Protein 3UCJ (pdb70)

Sequence (444 aa):
TADLSPLLEANRKWADECAAKDSTYFSKVAGSQAPEYLYIGCADSRVSPAQLFNMAPGEVFVQRNVGNLVSNKDLNCMSCLEYTVDHHLKIKHILVCGHYNCGACKAGLVWHPKTAGVTNLWISDVREVRDKNAAKLHGLSADDAWDKMVELNVEAQVFNVCASPIVQAAWARGQPLSVHGIVYTPGTGLVKELIKPITGMEDAGALLRADLKQHCFFSESLATADLSPLLEANRKWADECAAKDSTYFSKVAGSQAPEYLYIGCADSRVSPAQLFNMAPGEVFVQRNVGNLVSNKDLNCMSCLEYTVDHHLKIKHILVCGHYNCGACKAGLVWHPKTAGVTNLWISDVREVRDKNAAKLHGLSADDAWDKMVELNVEAQVFNVCASPIVQAAWARGQPLSVHGIVYTPGTGLVKELIKPITGMEDAGALLRADLKQHCFFSESLA

Solvent-accessible surface area: 19538 Å² total; per-residue (Å²): 167,14,77,6,66,96,17,39,101,36,1,143,124,22,4,96,85,18,39,86,176,60,98,69,38,4,61,123,14,45,58,72,29,90,4,79,36,0,0,0,0,6,0,5,5,5,1,13,4,5,28,1,4,108,9,26,9,10,69,4,4,0,0,5,0,10,0,1,2,1,36,78,195,15,66,0,0,4,0,0,0,18,61,0,0,52,94,34,140,1,101,21,0,0,0,1,2,1,28,32,2,37,13,2,96,12,0,40,98,64,104,79,166,51,93,36,33,8,5,98,26,0,44,37,0,25,113,13,55,91,166,22,47,106,63,11,146,87,77,66,88,93,74,10,34,54,62,0,1,47,17,1,0,40,26,1,0,30,50,0,0,15,0,80,20,0,41,52,0,33,94,129,62,27,104,5,3,0,0,0,0,1,2,41,1,11,68,0,51,10,108,56,57,15,129,30,0,73,15,58,160,42,0,58,82,59,12,188,55,80,1,137,82,105,44,105,109,85,139,66,113,174,183,16,96,8,62,98,16,41,83,27,1,113,124,34,4,82,103,19,42,92,185,56,94,72,46,8,64,134,15,49,55,76,31,89,5,75,33,0,0,0,0,7,0,5,4,5,1,10,3,5,21,1,3,101,9,30,16,10,70,3,5,0,0,6,0,10,0,1,3,2,40,79,194,16,67,0,0,4,0,0,0,21,59,0,0,49,95,33,110,1,97,24,0,0,0,1,2,1,29,30,2,38,13,2,88,12,0,44,98,66,106,81,165,50,95,34,30,7,5,98,26,0,50,47,0,25,94,8,54,77,146,34,56,89,86,19,158,75,72,68,85,100,81,12,36,58,68,0,2,47,16,1,0,35,22,0,0,30,50,0,0,14,0,85,19,0,42,51,0,34,95,124,64,23,106,5,4,0,0,0,0,0,1,42,2,15,69,0,53,15,104,54,57,13,131,32,0,74,14,59,160,39,1,61,81,60,17,168,51,83,1,142,76,103,44,101,127,77,136,85,116,169

Radius of gyration: 21.53 Å; Cα contacts (8 Å, |Δi|>4): 845; chains: 2; bounding box: 53×67×64 Å

B-factor: mean 36.44, std 10.54, range [18.68, 80.54]

Organism: NCBI:txid41892

InterPro domains:
  IPR001765 Carbonic anhydrase [PF00484] (42-195)
  IPR001765 Carbonic anhydrase [PTHR11002] (8-202)
  IPR001765 Carbonic anhydrase [SM00947] (35-199)
  IPR015892 Carbonic anhydrase, prokaryotic-like, conserved site [PS00704] (47-54)
  IPR036874 Carbonic anhydrase superfamily [G3DSA:3.40.1050.10] (1-227)
  IPR036874 Carbonic anhydrase superfamily [SSF53056] (8-198)

Secondary structure (DSSP, 8-state):
----HHHHHHHHHHHHHHHHH-TTTTGGGSS----SEEEEEE--TT--HHHHTTPPTTSEEEEEETT----TT-HHHHHHHHIIIIIS--SEEEEEEETT-HHHHHHHH--TT--SHHHHHTHHHHHHHHTTHHHHTT--HHHHHHHHHHHHHHHHHHHHHHSHHHHHHHHTT---EEEEEEEETTTTEEEEEEEEE-SHHHHHHH-SS-HHHHHSGGGG--/----HHHHHHHHHHHHHHHHH-TTTTGGGSS----SEEEEEE--TT--HHHHTTPPTTSEEEEEETT----TT-HHHHHHHHIIIIII--SEEEEEEETT-HHHHHHHH--TT--SHHHHHTHHHHHHHHHTHHHHTT--HHHHHHHHHHHHHHHHHHHHHHSHHHHHHHHTT---EEEEEEEETTTTEEEEEEEEE-SHHHHHHH-SS-HHHHHHGGGG--

Structure (mmCIF, N/CA/C/O backbone):
data_3UCJ
#
_entry.id   3UCJ
#
_cell.length_a   74.563
_cell.length_b   74.563
_cell.length_c   220.386
_cell.angle_alpha   90.00
_cell.angle_beta   90.00
_cell.angle_gamma   90.00
#
_symmetry.space_group_name_H-M   'P 43 21 2'
#
loop_
_entity.id
_entity.type
_entity.pdbx_description
1 polymer 'Carbonic anhydrase'
2 non-polymer 'ZINC ION'
3 non-polymer 5-ACETAMIDO-1,3,4-THIADIAZOLE-2-SULFONAMIDE
4 non-polymer 'PHOSPHATE ION'
5 non-polymer GLYCEROL
6 non-polymer 'CHLORIDE ION'
7 water water
#
loop_
_atom_site.group_PDB
_atom_site.id
_atom_site.type_symbol
_atom_site.label_atom_id
_atom_site.label_alt_id
_atom_site.label_comp_id
_atom_site.label_asym_id
_atom_site.label_entity_id
_atom_site.label_seq_id
_atom_site.pdbx_PDB_ins_code
_atom_site.Cartn_x
_atom_site.Cartn_y
_atom_site.Cartn_z
_atom_site.occupancy
_atom_site.B_iso_or_equiv
_atom_site.auth_seq_id
_atom_site.auth_comp_id
_atom_site.auth_asym_id
_atom_site.auth_atom_id
_atom_site.pdbx_PDB_model_num
ATOM 1 N N . THR A 1 6 ? 79.498 62.746 83.282 1.00 64.48 6 THR A N 1
ATOM 2 C CA . THR A 1 6 ? 78.164 62.400 82.690 1.00 63.71 6 THR A CA 1
ATOM 3 C C . THR A 1 6 ? 77.283 61.411 83.523 1.00 62.57 6 THR A C 1
ATOM 4 O O . THR A 1 6 ? 77.768 60.460 84.216 1.00 63.44 6 THR A O 1
ATOM 8 N N . ALA A 1 7 ? 75.978 61.628 83.371 1.00 59.58 7 ALA A N 1
ATOM 9 C CA . ALA A 1 7 ? 74.961 60.774 83.939 1.00 55.60 7 ALA A CA 1
ATOM 10 C C . ALA A 1 7 ? 74.343 59.789 82.888 1.00 53.32 7 ALA A C 1
ATOM 11 O O . ALA A 1 7 ? 73.282 59.182 83.096 1.00 51.00 7 ALA A O 1
ATOM 13 N N . ASP A 1 8 ? 75.026 59.589 81.762 1.00 50.12 8 ASP A N 1
ATOM 14 C CA . ASP A 1 8 ? 74.486 58.684 80.755 1.00 47.32 8 ASP A CA 1
ATOM 15 C C . ASP A 1 8 ? 74.374 57.226 81.278 1.00 44.65 8 ASP A C 1
ATOM 16 O O . ASP A 1 8 ? 75.329 56.677 81.842 1.00 42.62 8 ASP A O 1
ATOM 21 N N . LEU A 1 9 ? 73.230 56.579 81.071 1.00 42.60 9 LEU A N 1
ATOM 22 C CA . LEU A 1 9 ? 73.109 55.197 81.563 1.00 42.33 9 LEU A CA 1
ATOM 23 C C . LEU A 1 9 ? 73.497 54.097 80.582 1.00 42.78 9 LEU A C 1
ATOM 24 O O . LEU A 1 9 ? 73.397 52.916 80.916 1.00 42.29 9 LEU A O 1
ATOM 29 N N . SER A 1 10 ? 73.880 54.458 79.359 1.00 43.88 10 SER A N 1
ATOM 30 C CA . SER A 1 10 ? 74.192 53.465 78.306 1.00 44.58 10 SER A CA 1
ATOM 31 C C . SER A 1 10 ? 75.015 52.312 78.748 1.00 44.54 10 SER A C 1
ATOM 32 O O . SER A 1 10 ? 74.578 51.180 78.533 1.00 46.43 10 SER A O 1
ATOM 35 N N . PRO A 1 11 ? 76.144 52.559 79.433 1.00 44.81 11 PRO A N 1
ATOM 36 C CA . PRO A 1 11 ? 76.996 51.458 79.874 1.00 45.31 11 PRO A CA 1
ATOM 37 C C . PRO A 1 11 ? 76.359 50.541 80.894 1.00 44.77 11 PRO A C 1
ATOM 38 O O . PRO A 1 11 ? 76.609 49.321 80.902 1.00 42.97 11 PRO A O 1
ATOM 42 N N . LEU A 1 12 ? 75.523 51.122 81.769 1.00 44.06 12 LEU A N 1
ATOM 43 C CA . LEU A 1 12 ? 74.784 50.326 82.741 1.00 43.02 12 LEU A CA 1
ATOM 44 C C . LEU A 1 12 ? 73.787 49.409 82.059 1.00 39.24 12 LEU A C 1
ATOM 45 O O . LEU A 1 12 ? 73.699 48.214 82.366 1.00 39.73 12 LEU A O 1
ATOM 50 N N . LEU A 1 13 ? 73.030 49.983 81.144 1.00 39.01 13 LEU A N 1
ATOM 51 C CA . LEU A 1 13 ? 72.021 49.251 80.371 1.00 38.94 13 LEU A CA 1
ATOM 52 C C . LEU A 1 13 ? 72.631 48.119 79.542 1.00 40.68 13 LEU A C 1
ATOM 53 O O . LEU A 1 13 ? 72.005 47.048 79.362 1.00 41.65 13 LEU A O 1
ATOM 58 N N . GLU A 1 14 ? 73.820 48.388 79.000 1.00 41.72 14 GLU A N 1
ATOM 59 C CA . GLU A 1 14 ? 74.593 47.444 78.185 1.00 42.74 14 GLU A CA 1
ATOM 60 C C . GLU A 1 14 ? 75.026 46.300 79.072 1.00 42.04 14 GLU A C 1
ATOM 61 O O . GLU A 1 14 ? 74.876 45.120 78.701 1.00 42.43 14 GLU A O 1
ATOM 67 N N . ALA A 1 15 ? 75.457 46.599 80.306 1.00 41.52 15 ALA A N 1
ATOM 68 C CA . ALA A 1 15 ? 75.847 45.519 81.173 1.00 40.16 15 ALA A CA 1
ATOM 69 C C . ALA A 1 15 ? 74.644 44.615 81.509 1.00 38.52 15 ALA A C 1
ATOM 70 O O . ALA A 1 15 ? 74.754 43.386 81.634 1.00 38.00 15 ALA A O 1
ATOM 72 N N . ASN A 1 16 ? 73.477 45.231 81.712 1.00 38.25 16 ASN A N 1
ATOM 73 C CA . ASN A 1 16 ? 72.240 44.476 81.974 1.00 34.84 16 ASN A CA 1
ATOM 74 C C . ASN A 1 16 ? 71.821 43.576 80.774 1.00 36.66 16 ASN A C 1
ATOM 75 O O . ASN A 1 16 ? 71.397 42.428 80.973 1.00 35.74 16 ASN A O 1
ATOM 80 N N . ARG A 1 17 ? 71.797 44.178 79.584 1.00 36.81 17 ARG A N 1
ATOM 81 C CA . ARG A 1 17 ? 71.437 43.445 78.353 1.00 38.11 17 ARG A CA 1
ATOM 82 C C . ARG A 1 17 ? 72.375 42.194 78.185 1.00 38.45 17 ARG A C 1
ATOM 83 O O . ARG A 1 17 ? 71.895 41.085 77.977 1.00 38.36 17 ARG A O 1
ATOM 91 N N . LYS A 1 18 ? 73.669 42.398 78.430 1.00 39.55 18 LYS A N 1
ATOM 92 C CA . LYS A 1 18 ? 74.695 41.320 78.268 1.00 41.80 18 LYS A CA 1
ATOM 93 C C . LYS A 1 18 ? 74.438 40.213 79.283 1.00 41.28 18 LYS A C 1
ATOM 94 O O . LYS A 1 18 ? 74.487 38.988 78.979 1.00 39.78 18 LYS A O 1
ATOM 100 N N . TRP A 1 19 ? 74.101 40.637 80.519 1.00 39.48 19 TRP A N 1
ATOM 101 C CA . TRP A 1 19 ? 73.670 39.703 81.542 1.00 37.62 19 TRP A CA 1
ATOM 102 C C . TRP A 1 19 ? 72.386 38.964 81.185 1.00 36.37 19 TRP A C 1
ATOM 103 O O . TRP A 1 19 ? 72.333 37.764 81.348 1.00 36.78 19 TRP A O 1
ATOM 114 N N . ALA A 1 20 ? 71.331 39.653 80.732 1.00 37.06 20 ALA A N 1
ATOM 115 C CA . ALA A 1 20 ? 70.076 38.931 80.524 1.00 35.72 20 ALA A CA 1
ATOM 116 C C . ALA A 1 20 ? 70.268 38.003 79.313 1.00 37.80 20 ALA A C 1
ATOM 117 O O . ALA A 1 20 ? 69.638 36.954 79.216 1.00 35.30 20 ALA A O 1
ATOM 119 N N . ASP A 1 21 ? 71.084 38.473 78.383 1.00 38.80 21 ASP A N 1
ATOM 120 C CA . ASP A 1 21 ? 71.362 37.641 77.159 1.00 42.05 21 ASP A CA 1
ATOM 121 C C . ASP A 1 21 ? 72.039 36.302 77.501 1.00 41.52 21 ASP A C 1
ATOM 122 O O . ASP A 1 21 ? 71.506 35.223 77.208 1.00 41.81 21 ASP A O 1
ATOM 127 N N . GLU A 1 22 ? 73.169 36.369 78.210 1.00 42.62 22 GLU A N 1
ATOM 128 C CA . GLU A 1 22 ? 73.818 35.165 78.740 1.00 42.06 22 GLU A CA 1
ATOM 129 C C . GLU A 1 22 ? 72.978 34.309 79.617 1.00 41.67 22 GLU A C 1
ATOM 130 O O . GLU A 1 22 ? 73.081 33.059 79.578 1.00 41.02 22 GLU A O 1
ATOM 136 N N . CYS A 1 23 ? 72.178 34.911 80.494 1.00 40.30 23 CYS A N 1
ATOM 137 C CA . CYS A 1 23 ? 71.325 34.091 81.359 1.00 39.56 23 CYS A CA 1
ATOM 138 C C . CYS A 1 23 ? 70.375 33.226 80.566 1.00 38.98 23 CYS A C 1
ATOM 139 O O . CYS A 1 23 ? 70.159 32.038 80.879 1.00 38.53 23 CYS A O 1
ATOM 142 N N . ALA A 1 24 ? 69.749 33.859 79.583 1.00 39.57 24 ALA A N 1
ATOM 143 C CA . ALA A 1 24 ? 68.662 33.214 78.859 1.00 40.56 24 ALA A CA 1
ATOM 144 C C . ALA A 1 24 ? 69.266 32.202 77.832 1.00 42.10 24 ALA A C 1
ATOM 145 O O . ALA A 1 24 ? 68.655 31.149 77.573 1.00 42.30 24 ALA A O 1
ATOM 147 N N . ALA A 1 25 ? 70.451 32.523 77.319 1.00 42.30 25 ALA A N 1
ATOM 148 C CA . ALA A 1 25 ? 71.260 31.602 76.469 1.00 43.84 25 ALA A CA 1
ATOM 149 C C . ALA A 1 25 ? 71.581 30.290 77.177 1.00 44.76 25 ALA A C 1
ATOM 150 O O . ALA A 1 25 ? 71.622 29.278 76.542 1.00 43.06 25 ALA A O 1
ATOM 152 N N . LYS A 1 26 ? 71.822 30.311 78.494 1.00 45.63 26 LYS A N 1
ATOM 153 C CA . LYS A 1 26 ? 72.134 29.102 79.240 1.00 46.38 26 LYS A CA 1
ATOM 154 C C . LYS A 1 26 ? 70.908 28.372 79.676 1.00 46.78 26 LYS A C 1
ATOM 155 O O . LYS A 1 26 ? 70.958 27.162 79.954 1.00 47.55 26 LYS A O 1
ATOM 161 N N . ASP A 1 27 ? 69.782 29.073 79.745 1.00 44.67 27 ASP A N 1
ATOM 162 C CA . ASP A 1 27 ? 68.589 28.484 80.266 1.00 45.69 27 ASP A CA 1
ATOM 163 C C . ASP A 1 27 ? 67.386 29.246 79.683 1.00 45.69 27 ASP A C 1
ATOM 164 O O . ASP A 1 27 ? 67.048 30.356 80.144 1.00 43.02 27 ASP A O 1
ATOM 169 N N . SER A 1 28 ? 66.755 28.697 78.648 1.00 44.40 28 SER A N 1
ATOM 170 C CA . SER A 1 28 ? 65.781 29.530 77.908 1.00 44.63 28 SER A CA 1
ATOM 171 C C . SER A 1 28 ? 64.605 30.038 78.783 1.00 42.68 28 SER A C 1
ATOM 172 O O . SER A 1 28 ? 63.945 31.028 78.415 1.00 43.61 28 SER A O 1
ATOM 175 N N . THR A 1 29 ? 64.225 29.346 79.831 1.00 40.61 29 THR A N 1
ATOM 176 C CA . THR A 1 29 ? 63.058 29.835 80.613 1.00 40.18 29 THR A CA 1
ATOM 177 C C . THR A 1 29 ? 63.483 30.607 81.885 1.00 37.02 29 THR A C 1
ATOM 178 O O . THR A 1 29 ? 62.659 30.850 82.740 1.00 36.88 29 THR A O 1
ATOM 182 N N . TYR A 1 30 ? 64.771 30.942 81.980 1.00 36.99 30 TYR A N 1
ATOM 183 C CA . TYR A 1 30 ? 65.361 31.636 83.182 1.00 37.33 30 TYR A CA 1
ATOM 184 C C . TYR A 1 30 ? 64.483 32.843 83.589 1.00 36.73 30 TYR A C 1
ATOM 185 O O . TYR A 1 30 ? 64.117 32.971 84.785 1.00 37.88 30 TYR A O 1
ATOM 194 N N . PHE A 1 31 ? 64.110 33.662 82.610 1.00 34.94 31 PHE A N 1
ATOM 195 C CA . PHE A 1 31 ? 63.216 34.836 82.881 1.00 34.55 31 PHE A CA 1
ATOM 196 C C . PHE A 1 31 ? 61.756 34.482 82.574 1.00 34.58 31 PHE A C 1
ATOM 197 O O . PHE A 1 31 ? 60.801 34.809 83.335 1.00 32.63 31 PHE A O 1
ATOM 205 N N . SER A 1 32 ? 61.526 33.739 81.463 1.00 33.68 32 SER A N 1
ATOM 206 C CA . SER A 1 32 ? 60.149 33.586 81.067 1.00 32.98 32 SER A CA 1
ATOM 207 C C . SER A 1 32 ? 59.341 32.908 82.120 1.00 32.13 32 SER A C 1
ATOM 208 O O . SER A 1 32 ? 58.120 33.162 82.242 1.00 31.32 32 SER A O 1
ATOM 211 N N . LYS A 1 33 ? 59.933 31.985 82.898 1.00 34.63 33 LYS A N 1
ATOM 212 C CA . LYS A 1 33 ? 59.044 31.305 83.828 1.00 34.73 33 LYS A CA 1
ATOM 213 C C . LYS A 1 33 ? 58.523 32.222 84.979 1.00 34.84 33 LYS A C 1
ATOM 214 O O . LYS A 1 33 ? 57.553 31.861 85.668 1.00 33.20 33 LYS A O 1
ATOM 220 N N . VAL A 1 34 ? 59.155 33.400 85.134 1.00 34.22 34 VAL A N 1
ATOM 221 C CA . VAL A 1 34 ? 58.660 34.338 86.170 1.00 34.11 34 VAL A CA 1
ATOM 222 C C . VAL A 1 34 ? 58.077 35.569 85.505 1.00 36.78 34 VAL A C 1
ATOM 223 O O . VAL A 1 34 ? 57.976 36.646 86.152 1.00 35.66 34 VAL A O 1
ATOM 227 N N . ALA A 1 35 ? 57.658 35.435 84.221 1.00 34.76 35 ALA A N 1
ATOM 228 C CA . ALA A 1 35 ? 57.221 36.647 83.512 1.00 36.31 35 ALA A CA 1
ATOM 229 C C . ALA A 1 35 ? 55.954 37.094 84.113 1.00 35.82 35 ALA A C 1
ATOM 230 O O . ALA A 1 35 ? 55.671 38.285 84.112 1.00 37.66 35 ALA A O 1
ATOM 232 N N . GLY A 1 36 ? 55.142 36.171 84.632 1.00 33.48 36 GLY A N 1
ATOM 233 C CA . GLY A 1 36 ? 53.820 36.629 85.122 1.00 33.07 36 GLY A CA 1
ATOM 234 C C . GLY A 1 36 ? 53.390 36.262 86.540 1.00 33.07 36 GLY A C 1
ATOM 235 O O . GLY A 1 36 ? 52.216 36.454 86.918 1.00 33.49 36 GLY A O 1
ATOM 236 N N . SER A 1 37 ? 54.310 35.678 87.314 1.00 32.18 37 SER A N 1
ATOM 237 C CA . SER A 1 37 ? 54.046 35.318 88.720 1.00 30.92 37 SER A CA 1
ATOM 238 C C . SER A 1 37 ? 55.372 35.127 89.448 1.00 28.77 37 SER A C 1
ATOM 239 O O . SER A 1 37 ? 56.467 35.105 88.829 1.00 30.93 37 SER A O 1
ATOM 242 N N . GLN A 1 38 ? 55.301 35.055 90.784 1.00 29.78 38 GLN A N 1
ATOM 243 C CA . GLN A 1 38 ? 56.534 34.683 91.562 1.00 30.44 38 GLN A CA 1
ATOM 244 C C . GLN A 1 38 ? 56.083 33.736 92.643 1.00 29.10 38 GLN A C 1
ATOM 245 O O . GLN A 1 38 ? 54.975 33.850 93.195 1.00 30.90 38 GLN A O 1
ATOM 251 N N . ALA A 1 39 ? 56.999 32.870 93.022 1.00 32.15 39 ALA A N 1
ATOM 252 C CA . ALA A 1 39 ? 56.736 31.961 94.130 1.00 32.59 39 ALA A CA 1
ATOM 253 C C . ALA A 1 39 ? 58.029 31.668 94.914 1.00 34.46 39 ALA A C 1
ATOM 254 O O . ALA A 1 39 ? 58.549 30.512 94.998 1.00 33.46 39 ALA A O 1
ATOM 256 N N . PRO A 1 40 ? 58.606 32.735 95.567 1.00 33.21 40 PRO A N 1
ATOM 257 C CA . PRO A 1 40 ? 59.831 32.602 96.336 1.00 31.37 40 PRO A CA 1
ATOM 258 C C . PRO A 1 40 ? 59.529 31.832 97.585 1.00 30.56 40 PRO A C 1
ATOM 259 O O . PRO A 1 40 ? 58.437 31.979 98.157 1.00 32.34 40 PRO A O 1
ATOM 263 N N . GLU A 1 41 ? 60.515 31.058 98.051 1.00 33.74 41 GLU A N 1
ATOM 264 C CA . GLU A 1 41 ? 60.368 30.432 99.328 1.00 36.18 41 GLU A CA 1
ATOM 265 C C . GLU A 1 41 ? 60.959 31.252 100.490 1.00 34.53 41 GLU A C 1
ATOM 266 O O . GLU A 1 41 ? 60.738 30.888 101.622 1.00 34.10 41 GLU A O 1
ATOM 272 N N . TYR A 1 42 ? 61.710 32.312 100.173 1.00 32.29 42 TYR A N 1
ATOM 273 C CA . TYR A 1 42 ? 62.485 33.044 101.204 1.00 29.83 42 TYR A CA 1
ATOM 274 C C . TYR A 1 42 ? 62.042 34.553 101.178 1.00 27.58 42 TYR A C 1
ATOM 275 O O . TYR A 1 42 ? 61.782 35.089 100.101 1.00 28.54 42 TYR A O 1
ATOM 284 N N . LEU A 1 43 ? 61.900 35.119 102.364 1.00 27.60 43 LEU A N 1
ATOM 285 C CA . LEU A 1 43 ? 62.044 36.630 102.521 1.00 27.13 43 LEU A CA 1
ATOM 286 C C . LEU A 1 43 ? 63.423 36.853 103.133 1.00 28.34 43 LEU A C 1
ATOM 287 O O . LEU A 1 43 ? 63.746 36.185 104.090 1.00 28.57 43 LEU A O 1
ATOM 292 N N . TYR A 1 44 ? 64.177 37.870 102.668 1.00 27.76 44 TYR A N 1
ATOM 293 C CA . TYR A 1 44 ? 65.432 38.202 103.296 1.00 26.66 44 TYR A CA 1
ATOM 294 C C . TYR A 1 44 ? 65.212 39.685 103.739 1.00 26.62 44 TYR A C 1
ATOM 295 O O . TYR A 1 44 ? 64.694 40.486 102.970 1.00 27.05 44 TYR A O 1
ATOM 304 N N . ILE A 1 45 ? 65.617 39.944 104.969 1.00 26.97 45 ILE A N 1
ATOM 305 C CA . ILE A 1 45 ? 65.637 41.335 105.554 1.00 26.40 45 ILE A CA 1
ATOM 306 C C . ILE A 1 45 ? 67.118 41.543 105.893 1.00 26.96 45 ILE A C 1
ATOM 307 O O . ILE A 1 45 ? 67.685 40.753 106.740 1.00 28.92 45 ILE A O 1
ATOM 312 N N . GLY A 1 46 ? 67.725 42.522 105.233 1.00 26.39 46 GLY A N 1
ATOM 313 C CA . GLY A 1 46 ? 69.157 42.748 105.404 1.00 26.83 46 GLY A CA 1
ATOM 314 C C . GLY A 1 46 ? 69.461 44.214 105.302 1.00 27.77 46 GLY A C 1
ATOM 315 O O . GLY A 1 46 ? 68.549 45.035 105.169 1.00 25.79 46 GLY A O 1
ATOM 316 N N . CYS A 1 47 ? 70.751 44.524 105.332 1.00 26.70 47 CYS A N 1
ATOM 317 C CA . CYS A 1 47 ? 71.198 45.934 105.310 1.00 27.67 47 CYS A CA 1
ATOM 318 C C . CYS A 1 47 ? 71.284 46.499 103.888 1.00 27.08 47 CYS A C 1
ATOM 319 O O . CYS A 1 47 ? 71.632 45.727 102.958 1.00 29.97 47 CYS A O 1
ATOM 322 N N . ALA A 1 48 ? 71.038 47.813 103.702 1.00 25.55 48 ALA A N 1
ATOM 323 C CA . ALA A 1 48 ? 71.084 48.474 102.471 1.00 25.04 48 ALA A CA 1
ATOM 324 C C . ALA A 1 48 ? 72.555 48.632 101.953 1.00 27.20 48 ALA A C 1
ATOM 325 O O . ALA A 1 48 ? 72.760 48.961 100.842 1.00 25.79 48 ALA A O 1
ATOM 327 N N . ASP A 1 49 ? 73.527 48.343 102.808 1.00 27.92 49 ASP A N 1
ATOM 328 C CA . ASP A 1 49 ? 74.992 48.414 102.480 1.00 28.98 49 ASP A CA 1
ATOM 329 C C . ASP A 1 49 ? 75.277 47.767 101.111 1.00 28.95 49 ASP A C 1
ATOM 330 O O . ASP A 1 49 ? 74.871 46.643 100.859 1.00 29.97 49 ASP A O 1
ATOM 335 N N . SER A 1 50 ? 75.919 48.543 100.248 1.00 28.96 50 SER A N 1
ATOM 336 C CA . SER A 1 50 ? 76.265 48.183 98.866 1.00 32.24 50 SER A CA 1
ATOM 337 C C . SER A 1 50 ? 77.106 46.921 98.728 1.00 32.38 50 SER A C 1
ATOM 338 O O . SER A 1 50 ? 77.258 46.442 97.602 1.00 32.56 50 SER A O 1
ATOM 341 N N . ARG A 1 51 ? 77.632 46.394 99.839 1.00 32.77 51 ARG A N 1
ATOM 342 C CA . ARG A 1 51 ? 78.503 45.230 99.747 1.00 33.40 51 ARG A CA 1
ATOM 343 C C . ARG A 1 51 ? 77.761 43.934 99.950 1.00 34.71 51 ARG A C 1
ATOM 344 O O . ARG A 1 51 ? 78.387 42.830 99.958 1.00 34.55 51 ARG A O 1
ATOM 352 N N . VAL A 1 52 ? 76.441 44.040 100.159 1.00 32.57 52 VAL A N 1
ATOM 353 C CA . VAL A 1 52 ? 75.695 42.886 100.668 1.00 33.95 52 VAL A CA 1
ATOM 354 C C . VAL A 1 52 ? 74.432 42.599 99.807 1.00 36.74 52 VAL A C 1
ATOM 355 O O . VAL A 1 52 ? 73.302 43.052 100.159 1.00 35.95 52 VAL A O 1
ATOM 359 N N . SER A 1 53 ? 74.614 41.794 98.746 1.00 35.84 53 SER A N 1
ATOM 360 C CA . SER A 1 53 ? 73.497 41.519 97.814 1.00 35.84 53 SER A CA 1
ATOM 361 C C . SER A 1 53 ? 72.951 40.079 97.984 1.00 35.36 53 SER A C 1
ATOM 362 O O . SER A 1 53 ? 73.663 39.113 97.648 1.00 35.06 53 SER A O 1
ATOM 365 N N . PRO A 1 54 ? 71.716 39.925 98.493 1.00 33.08 54 PRO A N 1
ATOM 366 C CA . PRO A 1 54 ? 71.309 38.607 98.935 1.00 34.30 54 PRO A CA 1
ATOM 367 C C . PRO A 1 54 ? 71.240 37.597 97.757 1.00 36.19 54 PRO A C 1
ATOM 368 O O . PRO A 1 54 ? 71.686 36.424 97.909 1.00 37.45 54 PRO A O 1
ATOM 372 N N . ALA A 1 55 ? 70.730 38.026 96.595 1.00 36.22 55 ALA A N 1
ATOM 373 C CA . ALA A 1 55 ? 70.618 37.016 95.511 1.00 38.50 55 ALA A CA 1
ATOM 374 C C . ALA A 1 55 ? 71.992 36.576 94.976 1.00 40.25 55 ALA A C 1
ATOM 375 O O . ALA A 1 55 ? 72.223 35.379 94.787 1.00 41.42 55 ALA A O 1
ATOM 377 N N . GLN A 1 56 ? 72.891 37.517 94.759 1.00 41.14 56 GLN A N 1
ATOM 378 C CA . GLN A 1 56 ? 74.305 37.202 94.462 1.00 44.40 56 GLN A CA 1
ATOM 379 C C . GLN A 1 56 ? 74.906 36.290 95.524 1.00 44.52 56 GLN A C 1
ATOM 380 O O . GLN A 1 56 ? 75.338 35.153 95.207 1.00 46.40 56 GLN A O 1
ATOM 386 N N . LEU A 1 57 ? 74.887 36.707 96.796 1.00 43.23 57 LEU A N 1
ATOM 387 C CA . LEU A 1 57 ? 75.664 35.931 97.777 1.00 41.97 57 LEU A CA 1
ATOM 388 C C . LEU A 1 57 ? 75.125 34.535 98.037 1.00 42.38 57 LEU A C 1
ATOM 389 O O . LEU A 1 57 ? 75.875 33.637 98.486 1.00 43.51 57 LEU A O 1
ATOM 394 N N . PHE A 1 58 ? 73.849 34.317 97.775 1.00 41.11 58 PHE A N 1
ATOM 395 C CA . PHE A 1 58 ? 73.322 32.994 97.896 1.00 40.04 58 PHE A CA 1
ATOM 396 C C . PHE A 1 58 ? 73.238 32.289 96.535 1.00 40.70 58 PHE A C 1
ATOM 397 O O . PHE A 1 58 ? 72.627 31.198 96.481 1.00 38.33 58 PHE A O 1
ATOM 405 N N . ASN A 1 59 ? 73.753 32.912 95.472 1.00 40.55 59 ASN A N 1
ATOM 406 C CA . ASN A 1 59 ? 73.623 32.351 94.096 1.00 43.30 59 ASN A CA 1
ATOM 407 C C . ASN A 1 59 ? 72.203 31.972 93.727 1.00 44.52 59 ASN A C 1
ATOM 408 O O . ASN A 1 59 ? 71.930 30.825 93.267 1.00 45.16 59 ASN A O 1
ATOM 413 N N . MET A 1 60 ? 71.283 32.898 93.957 1.00 43.33 60 MET A N 1
ATOM 414 C CA . MET A 1 60 ? 69.858 32.687 93.663 1.00 42.69 60 MET A CA 1
ATOM 415 C C . MET A 1 60 ? 69.464 33.328 92.374 1.00 42.45 60 MET A C 1
ATOM 416 O O . MET A 1 60 ? 70.046 34.383 91.970 1.00 42.47 60 MET A O 1
ATOM 421 N N . ALA A 1 61 ? 68.494 32.703 91.703 1.00 39.49 61 ALA A N 1
ATOM 422 C CA . ALA A 1 61 ? 68.091 33.202 90.398 1.00 38.16 61 ALA A CA 1
ATOM 423 C C . ALA A 1 61 ? 66.851 34.073 90.634 1.00 36.22 61 ALA A C 1
ATOM 424 O O . ALA A 1 61 ? 66.263 34.010 91.717 1.00 34.98 61 ALA A O 1
ATOM 426 N N . PRO A 1 62 ? 66.413 34.837 89.627 1.00 36.79 62 PRO A N 1
ATOM 427 C CA . PRO A 1 62 ? 65.152 35.580 89.877 1.00 36.22 62 PRO A CA 1
ATOM 428 C C . PRO A 1 62 ? 63.940 34.745 90.373 1.00 36.01 62 PRO A C 1
ATOM 429 O O . PRO A 1 62 ? 63.690 33.615 89.868 1.00 34.98 62 PRO A O 1
ATOM 433 N N . GLY A 1 63 ? 63.174 35.233 91.342 1.00 31.63 63 GLY A N 1
ATOM 434 C CA . GLY A 1 63 ? 61.992 34.455 91.784 1.00 31.20 63 GLY A CA 1
ATOM 435 C C . GLY A 1 63 ? 62.193 33.618 93.054 1.00 31.78 63 GLY A C 1
ATOM 436 O O . GLY A 1 63 ? 61.240 32.980 93.551 1.00 33.50 63 GLY A O 1
ATOM 437 N N . GLU A 1 64 ? 63.411 33.634 93.616 1.00 32.44 64 GLU A N 1
ATOM 438 C CA . GLU A 1 64 ? 63.685 32.858 94.822 1.00 33.22 64 GLU A CA 1
ATOM 439 C C . GLU A 1 64 ? 63.695 33.601 96.162 1.00 31.77 64 GLU A C 1
ATOM 440 O O . GLU A 1 64 ? 63.422 32.987 97.209 1.00 31.69 64 GLU A O 1
ATOM 446 N N . VAL A 1 65 ? 64.060 34.869 96.163 1.00 30.27 65 VAL A N 1
ATOM 447 C CA . VAL A 1 65 ? 64.120 35.590 97.409 1.00 26.88 65 VAL A CA 1
ATOM 448 C C . VAL A 1 65 ? 63.571 37.011 97.296 1.00 26.38 65 VAL A C 1
ATOM 449 O O . VAL A 1 65 ? 64.063 37.801 96.546 1.00 28.06 65 VAL A O 1
ATOM 453 N N . PHE A 1 66 ? 62.524 37.253 98.059 1.00 26.48 66 PHE A N 1
ATOM 454 C CA . PHE A 1 66 ? 61.874 38.532 98.212 1.00 27.67 66 PHE A CA 1
ATOM 455 C C . PHE A 1 66 ? 62.718 39.318 99.214 1.00 27.17 66 PHE A C 1
ATOM 456 O O . PHE A 1 66 ? 63.134 38.776 100.183 1.00 27.18 66 PHE A O 1
ATOM 464 N N . VAL A 1 67 ? 62.934 40.600 98.968 1.00 27.33 67 VAL A N 1
ATOM 465 C CA . VAL A 1 67 ? 63.906 41.364 99.721 1.00 27.81 67 VAL A CA 1
ATOM 466 C C . VAL A 1 67 ? 63.449 42.708 100.308 1.00 26.13 67 VAL A C 1
ATOM 467 O O . VAL A 1 67 ? 62.917 43.510 99.625 1.00 26.05 67 VAL A O 1
ATOM 471 N N . GLN A 1 68 ? 63.675 42.882 101.597 1.00 24.81 68 GLN A N 1
ATOM 472 C CA . GLN A 1 68 ? 63.654 44.168 102.259 1.00 22.61 68 GLN A CA 1
ATOM 473 C C . GLN A 1 68 ? 65.082 44.543 102.652 1.00 22.77 68 GLN A C 1
ATOM 474 O O . GLN A 1 68 ? 65.747 43.768 103.255 1.00 21.66 68 GLN A O 1
ATOM 480 N N . ARG A 1 69 ? 65.525 45.743 102.309 1.00 24.60 69 ARG A N 1
ATOM 481 C CA . ARG A 1 69 ? 66.879 46.119 102.745 1.00 24.43 69 ARG A CA 1
ATOM 482 C C . ARG A 1 69 ? 66.758 47.565 103.224 1.00 24.21 69 ARG A C 1
ATOM 483 O O . ARG A 1 69 ? 66.134 48.372 102.570 1.00 24.69 69 ARG A O 1
ATOM 491 N N . ASN A 1 70 ? 67.244 47.780 104.442 1.00 22.77 70 ASN A N 1
ATOM 492 C CA . ASN A 1 70 ? 67.211 49.162 105.009 1.00 23.97 70 ASN A CA 1
ATOM 493 C C . ASN A 1 70 ? 68.494 49.368 105.807 1.00 25.77 70 ASN A C 1
ATOM 494 O O . ASN A 1 70 ? 69.265 48.420 106.022 1.00 25.47 70 ASN A O 1
ATOM 499 N N . VAL A 1 71 ? 68.733 50.602 106.228 1.00 25.02 71 VAL A N 1
ATOM 500 C CA . VAL A 1 71 ? 69.968 50.857 107.017 1.00 24.61 71 VAL A CA 1
ATOM 501 C C . VAL A 1 71 ? 69.981 50.159 108.358 1.00 26.16 71 VAL A C 1
ATOM 502 O O . VAL A 1 71 ? 69.145 50.406 109.268 1.00 24.98 71 VAL A O 1
ATOM 506 N N . GLY A 1 72 ? 70.939 49.232 108.536 1.00 24.70 72 GLY A N 1
ATOM 507 C CA . GLY A 1 72 ? 70.953 48.449 109.757 1.00 26.11 72 GLY A CA 1
ATOM 508 C C . GLY A 1 72 ? 70.045 47.221 109.847 1.00 27.49 72 GLY A C 1
ATOM 509 O O . GLY A 1 72 ? 69.992 46.635 110.882 1.00 25.17 72 GLY A O 1
ATOM 510 N N . ASN A 1 73 ? 69.296 46.821 108.789 1.00 25.89 73 ASN A N 1
ATOM 511 C CA . ASN A 1 73 ? 68.532 45.620 108.844 1.00 26.47 73 ASN A CA 1
ATOM 512 C C . ASN A 1 73 ? 67.598 45.537 110.041 1.00 23.47 73 ASN A C 1
ATOM 513 O O . ASN A 1 73 ? 67.515 44.567 110.774 1.00 25.16 73 ASN A O 1
ATOM 518 N N . LEU A 1 74 ? 66.840 46.605 110.211 1.00 24.40 74 LEU A N 1
ATOM 519 C CA . LEU A 1 74 ? 66.031 46.748 111.391 1.00 23.50 74 LEU A CA 1
ATOM 520 C C . LEU A 1 74 ? 64.565 46.320 111.072 1.00 23.30 74 LEU A C 1
ATOM 521 O O . LEU A 1 74 ? 64.089 46.556 109.992 1.00 23.82 74 LEU A O 1
ATOM 526 N N . VAL A 1 75 ? 63.901 45.815 112.078 1.00 23.13 75 VAL A N 1
ATOM 527 C CA . VAL A 1 75 ? 62.495 45.352 111.944 1.00 23.78 75 VAL A CA 1
ATOM 528 C C . VAL A 1 75 ? 61.712 45.943 113.090 1.00 23.98 75 VAL A C 1
ATOM 529 O O . VAL A 1 75 ? 61.956 45.629 114.286 1.00 24.50 75 VAL A O 1
ATOM 533 N N . SER A 1 76 ? 60.706 46.793 112.785 1.00 23.35 76 SER A N 1
ATOM 534 C CA . SER A 1 76 ? 59.886 47.277 113.815 1.00 23.32 76 SER A CA 1
ATOM 535 C C . SER A 1 76 ? 58.418 47.094 113.376 1.00 22.52 76 SER A C 1
ATOM 536 O O . SER A 1 76 ? 58.111 47.339 112.210 1.00 22.59 76 SER A O 1
ATOM 539 N N . ASN A 1 77 ? 57.541 46.807 114.355 1.00 22.62 77 ASN A N 1
ATOM 540 C CA . ASN A 1 77 ? 56.076 46.677 114.099 1.00 23.39 77 ASN A CA 1
ATOM 541 C C . ASN A 1 77 ? 55.502 47.987 113.631 1.00 24.67 77 ASN A C 1
ATOM 542 O O . ASN A 1 77 ? 54.466 48.014 112.897 1.00 23.46 77 ASN A O 1
ATOM 547 N N . LYS A 1 78 ? 56.243 49.078 113.945 1.00 24.02 78 LYS A N 1
ATOM 548 C CA . LYS A 1 78 ? 55.732 50.390 113.538 1.00 23.32 78 LYS A CA 1
ATOM 549 C C . LYS A 1 78 ? 56.333 50.922 112.288 1.00 24.41 78 LYS A C 1
ATOM 550 O O . LYS A 1 78 ? 56.121 52.096 111.973 1.00 24.30 78 LYS A O 1
ATOM 556 N N . ASP A 1 79 ? 57.058 50.110 111.526 1.00 24.60 79 ASP A N 1
ATOM 557 C CA . ASP A 1 79 ? 57.574 50.519 110.250 1.00 23.55 79 ASP A CA 1
ATOM 558 C C . ASP A 1 79 ? 56.787 49.799 109.172 1.00 23.21 79 ASP A C 1
ATOM 559 O O . ASP A 1 79 ? 57.069 48.583 108.962 1.00 23.09 79 ASP A O 1
ATOM 564 N N . LEU A 1 80 ? 55.858 50.566 108.556 1.00 22.61 80 LEU A N 1
ATOM 565 C CA . LEU A 1 80 ? 55.010 50.034 107.466 1.00 23.97 80 LEU A CA 1
ATOM 566 C C . LEU A 1 80 ? 55.777 49.547 106.254 1.00 23.37 80 LEU A C 1
ATOM 567 O O . LEU A 1 80 ? 55.279 48.728 105.484 1.00 22.31 80 LEU A O 1
ATOM 572 N N . ASN A 1 81 ? 56.986 50.067 105.997 1.00 21.35 81 ASN A N 1
ATOM 573 C CA . ASN A 1 81 ? 57.787 49.615 104.903 1.00 22.74 81 ASN A CA 1
ATOM 574 C C . ASN A 1 81 ? 58.244 48.145 105.129 1.00 22.39 81 ASN A C 1
ATOM 575 O O . ASN A 1 81 ? 57.948 47.208 104.332 1.00 23.14 81 ASN A O 1
ATOM 580 N N . CYS A 1 82 ? 59.030 47.914 106.187 1.00 23.35 82 CYS A N 1
ATOM 581 C CA . CYS A 1 82 ? 59.394 46.507 106.467 1.00 23.52 82 CYS A CA 1
ATOM 582 C C . CYS A 1 82 ? 58.149 45.613 106.760 1.00 24.87 82 CYS A C 1
ATOM 583 O O . CYS A 1 82 ? 58.069 44.422 106.252 1.00 26.50 82 CYS A O 1
ATOM 586 N N . MET A 1 83 ? 57.187 46.142 107.486 1.00 23.47 83 MET A N 1
ATOM 587 C CA . MET A 1 83 ? 55.985 45.300 107.845 1.00 23.86 83 MET A CA 1
ATOM 588 C C . MET A 1 83 ? 55.171 44.879 106.603 1.00 25.41 83 MET A C 1
ATOM 589 O O . MET A 1 83 ? 54.642 43.710 106.580 1.00 26.37 83 MET A O 1
ATOM 594 N N . SER A 1 84 ? 55.101 45.708 105.552 1.00 23.50 84 SER A N 1
ATOM 595 C CA . SER A 1 84 ? 54.417 45.348 104.270 1.00 26.38 84 SER A CA 1
ATOM 596 C C . SER A 1 84 ? 55.126 44.214 103.524 1.00 27.11 84 SER A C 1
ATOM 597 O O . SER A 1 84 ? 54.505 43.293 103.007 1.00 25.69 84 SER A O 1
ATOM 600 N N . CYS A 1 85 ? 56.448 44.204 103.536 1.00 25.49 85 CYS A N 1
ATOM 601 C CA . CYS A 1 85 ? 57.208 43.124 102.949 1.00 25.41 85 CYS A CA 1
ATOM 602 C C . CYS A 1 85 ? 56.960 41.846 103.741 1.00 26.54 85 CYS A C 1
ATOM 603 O O . CYS A 1 85 ? 56.787 40.738 103.104 1.00 27.10 85 CYS A O 1
ATOM 606 N N . LEU A 1 86 ? 56.952 41.953 105.060 1.00 24.72 86 LEU A N 1
ATOM 607 C CA . LEU A 1 86 ? 56.632 40.793 105.916 1.00 26.24 86 LEU A CA 1
ATOM 608 C C . LEU A 1 86 ? 55.198 40.299 105.636 1.00 28.09 86 LEU A C 1
ATOM 609 O O . LEU A 1 86 ? 54.966 39.066 105.456 1.00 26.88 86 LEU A O 1
ATOM 614 N N . GLU A 1 87 ? 54.236 41.188 105.668 1.00 26.08 87 GLU A N 1
ATOM 615 C CA . GLU A 1 87 ? 52.809 40.774 105.543 1.00 25.26 87 GLU A CA 1
ATOM 616 C C . GLU A 1 87 ? 52.552 40.170 104.136 1.00 29.24 87 GLU A C 1
ATOM 617 O O . GLU A 1 87 ? 51.977 39.041 104.028 1.00 29.81 87 GLU A O 1
ATOM 623 N N . TYR A 1 88 ? 53.015 40.817 103.078 1.00 27.73 88 TYR A N 1
ATOM 624 C CA . TYR A 1 88 ? 52.781 40.302 101.723 1.00 29.52 88 TYR A CA 1
ATOM 625 C C . TYR A 1 88 ? 53.390 38.879 101.502 1.00 31.20 88 TYR A C 1
ATOM 626 O O . TYR A 1 88 ? 52.708 37.974 100.953 1.00 30.95 88 TYR A O 1
ATOM 635 N N . THR A 1 89 ? 54.634 38.696 101.956 1.00 28.36 89 THR A N 1
ATOM 636 C CA . THR A 1 89 ? 55.341 37.456 101.771 1.00 28.87 89 THR A CA 1
ATOM 637 C C . THR A 1 89 ? 54.730 36.344 102.619 1.00 29.71 89 THR A C 1
ATOM 638 O O . THR A 1 89 ? 54.586 35.227 102.085 1.00 32.62 89 THR A O 1
ATOM 642 N N . VAL A 1 90 ? 54.374 36.630 103.871 1.00 29.35 90 VAL A N 1
ATOM 643 C CA . VAL A 1 90 ? 53.919 35.566 104.763 1.00 29.25 90 VAL A CA 1
ATOM 644 C C . VAL A 1 90 ? 52.459 35.203 104.383 1.00 31.47 90 VAL A C 1
ATOM 645 O O . VAL A 1 90 ? 52.088 34.000 104.312 1.00 31.15 90 VAL A O 1
ATOM 649 N N . ASP A 1 91 ? 51.637 36.218 104.189 1.00 30.18 91 ASP A N 1
ATOM 650 C CA . ASP A 1 91 ? 50.199 35.981 104.050 1.00 32.49 91 ASP A CA 1
ATOM 651 C C . ASP A 1 91 ? 49.786 35.620 102.626 1.00 34.17 91 ASP A C 1
ATOM 652 O O . ASP A 1 91 ? 48.808 34.804 102.420 1.00 36.05 91 ASP A O 1
ATOM 657 N N . HIS A 1 92 ? 50.441 36.180 101.612 1.00 33.20 92 HIS A N 1
ATOM 658 C CA A HIS A 1 92 ? 50.013 35.967 100.254 0.50 32.06 92 HIS A CA 1
ATOM 659 C CA B HIS A 1 92 ? 49.974 36.011 100.213 0.50 33.68 92 HIS A CA 1
ATOM 660 C C . HIS A 1 92 ? 50.926 35.070 99.502 1.00 33.57 92 HIS A C 1
ATOM 661 O O . HIS A 1 92 ? 50.499 34.108 98.849 1.00 33.61 92 HIS A O 1
ATOM 674 N N . LEU A 1 93 ? 52.214 35.303 99.599 1.00 32.28 93 LEU A N 1
ATOM 675 C CA . LEU A 1 93 ? 53.098 34.382 98.904 1.00 32.86 93 LEU A CA 1
ATOM 676 C C . LEU A 1 93 ? 53.317 33.019 99.623 1.00 33.32 93 LEU A C 1
ATOM 677 O O . LEU A 1 93 ? 53.861 32.100 98.983 1.00 34.10 93 LEU A O 1
ATOM 682 N N . LYS A 1 94 ? 53.053 32.998 100.938 1.00 34.87 94 LYS A N 1
ATOM 683 C CA . LYS A 1 94 ? 53.292 31.869 101.845 1.00 35.26 94 LYS A CA 1
ATOM 684 C C . LYS A 1 94 ? 54.716 31.402 101.726 1.00 36.94 94 LYS A C 1
ATOM 685 O O . LYS A 1 94 ? 55.018 30.201 101.486 1.00 34.32 94 LYS A O 1
ATOM 691 N N . ILE A 1 95 ? 55.660 32.328 101.948 1.00 31.96 95 ILE A N 1
ATOM 692 C CA . ILE A 1 95 ? 57.038 31.947 101.914 1.00 32.51 95 ILE A CA 1
ATOM 693 C C . ILE A 1 95 ? 57.190 31.009 103.124 1.00 31.44 95 ILE A C 1
ATOM 694 O O . ILE A 1 95 ? 56.347 31.040 104.067 1.00 33.20 95 ILE A O 1
ATOM 699 N N . LYS A 1 96 ? 58.282 30.251 103.134 1.00 33.20 96 LYS A N 1
ATOM 700 C CA . LYS A 1 96 ? 58.586 29.299 104.206 1.00 33.36 96 LYS A CA 1
ATOM 701 C C . LYS A 1 96 ? 59.657 29.719 105.195 1.00 33.02 96 LYS A C 1
ATOM 702 O O . LYS A 1 96 ? 59.633 29.234 106.336 1.00 32.87 96 LYS A O 1
ATOM 708 N N . HIS A 1 97 ? 60.579 30.579 104.764 1.00 34.20 97 HIS A N 1
ATOM 709 C CA . HIS A 1 97 ? 61.766 30.898 105.567 1.00 33.10 97 HIS A CA 1
ATOM 710 C C . HIS A 1 97 ? 62.028 32.448 105.523 1.00 30.83 97 HIS A C 1
ATOM 711 O O . HIS A 1 97 ? 62.069 33.030 104.433 1.00 30.33 97 HIS A O 1
ATOM 718 N N . ILE A 1 98 ? 62.387 33.004 106.668 1.00 30.49 98 ILE A N 1
ATOM 719 C CA . ILE A 1 98 ? 62.716 34.479 106.693 1.00 28.14 98 ILE A CA 1
ATOM 720 C C . ILE A 1 98 ? 64.182 34.526 107.197 1.00 27.53 98 ILE A C 1
ATOM 721 O O . ILE A 1 98 ? 64.476 33.986 108.257 1.00 30.61 98 ILE A O 1
ATOM 726 N N . LEU A 1 99 ? 65.058 35.108 106.409 1.00 28.24 99 LEU A N 1
ATOM 727 C CA . LEU A 1 99 ? 66.453 35.223 106.733 1.00 29.02 99 LEU A CA 1
ATOM 728 C C . LEU A 1 99 ? 66.638 36.664 107.261 1.00 29.65 99 LEU A C 1
ATOM 729 O O . LEU A 1 99 ? 66.312 37.605 106.537 1.00 30.39 99 LEU A O 1
ATOM 734 N N . VAL A 1 100 ? 67.116 36.817 108.503 1.00 28.68 100 VAL A N 1
ATOM 735 C CA . VAL A 1 100 ? 67.398 38.140 109.044 1.00 29.53 100 VAL A CA 1
ATOM 736 C C . VAL A 1 100 ? 68.875 38.196 109.049 1.00 29.00 100 VAL A C 1
ATOM 737 O O . VAL A 1 100 ? 69.516 37.514 109.865 1.00 29.65 100 VAL A O 1
ATOM 741 N N . CYS A 1 101 ? 69.394 39.046 108.211 1.00 29.55 101 CYS A N 1
ATOM 742 C CA . CYS A 1 101 ? 70.820 39.047 107.971 1.00 30.91 101 CYS A CA 1
ATOM 743 C C . CYS A 1 101 ? 71.468 40.330 108.413 1.00 30.94 101 CYS A C 1
ATOM 744 O O . CYS A 1 101 ? 71.179 41.370 107.821 1.00 31.99 101 CYS A O 1
ATOM 747 N N . GLY A 1 102 ? 72.359 40.290 109.411 1.00 29.72 102 GLY A N 1
ATOM 748 C CA . GLY A 1 102 ? 73.206 41.484 109.607 1.00 29.17 102 GLY A CA 1
ATOM 749 C C . GLY A 1 102 ? 74.544 41.299 108.891 1.00 30.70 102 GLY A C 1
ATOM 750 O O . GLY A 1 102 ? 74.776 40.258 108.252 1.00 32.24 102 GLY A O 1
ATOM 751 N N . HIS A 1 103 ? 75.445 42.262 109.027 1.00 31.02 103 HIS A N 1
ATOM 752 C CA . HIS A 1 103 ? 76.778 42.071 108.417 1.00 31.36 103 HIS A CA 1
ATOM 753 C C . HIS A 1 103 ? 77.879 42.777 109.249 1.00 32.13 103 HIS A C 1
ATOM 754 O O . HIS A 1 103 ? 77.688 43.884 109.801 1.00 29.57 103 HIS A O 1
ATOM 761 N N . TYR A 1 104 ? 79.098 42.176 109.303 1.00 32.88 104 TYR A N 1
ATOM 762 C CA . TYR A 1 104 ? 80.226 42.868 109.977 1.00 32.96 104 TYR A CA 1
ATOM 763 C C . TYR A 1 104 ? 80.599 44.089 109.210 1.00 32.14 104 TYR A C 1
ATOM 764 O O . TYR A 1 104 ? 80.303 44.204 108.015 1.00 32.16 104 TYR A O 1
ATOM 773 N N . ASN A 1 105 ? 81.210 45.067 109.888 1.00 33.19 105 ASN A N 1
ATOM 774 C CA . ASN A 1 105 ? 81.584 46.317 109.258 1.00 32.62 105 ASN A CA 1
ATOM 775 C C . ASN A 1 105 ? 80.335 47.185 108.868 1.00 32.45 105 ASN A C 1
ATOM 776 O O . ASN A 1 105 ? 80.375 48.001 107.951 1.00 35.05 105 ASN A O 1
ATOM 781 N N . CYS A 1 106 ? 79.250 47.004 109.622 1.00 31.65 106 CYS A N 1
ATOM 782 C CA . CYS A 1 106 ? 77.971 47.703 109.366 1.00 30.56 106 CYS A CA 1
ATOM 783 C C . CYS A 1 106 ? 78.081 49.035 110.058 1.00 28.96 106 CYS A C 1
ATOM 784 O O . CYS A 1 106 ? 78.051 49.088 111.280 1.00 30.08 106 CYS A O 1
ATOM 787 N N . GLY A 1 107 ? 78.254 50.063 109.268 1.00 28.93 107 GLY A N 1
ATOM 788 C CA . GLY A 1 107 ? 78.299 51.399 109.737 1.00 30.56 107 GLY A CA 1
ATOM 789 C C . GLY A 1 107 ? 77.073 51.847 110.498 1.00 30.82 107 GLY A C 1
ATOM 790 O O . GLY A 1 107 ? 77.191 52.755 111.347 1.00 28.30 107 GLY A O 1
ATOM 791 N N . ALA A 1 108 ? 75.915 51.225 110.264 1.00 29.73 108 ALA A N 1
ATOM 792 C CA . ALA A 1 108 ? 74.751 51.645 111.042 1.00 28.08 108 ALA A CA 1
ATOM 793 C C . ALA A 1 108 ? 74.930 51.175 112.452 1.00 28.86 108 ALA A C 1
ATOM 794 O O . ALA A 1 108 ? 74.537 51.869 113.396 1.00 29.31 108 ALA A O 1
ATOM 796 N N . CYS A 1 109 ? 75.479 49.956 112.639 1.00 26.71 109 CYS A N 1
ATOM 797 C CA . CYS A 1 109 ? 75.708 49.462 113.971 1.00 28.40 109 CYS A CA 1
ATOM 798 C C . CYS A 1 109 ? 76.792 50.262 114.686 1.00 28.95 109 CYS A C 1
ATOM 799 O O . CYS A 1 109 ? 76.702 50.456 115.899 1.00 29.27 109 CYS A O 1
ATOM 802 N N . LYS A 1 110 ? 77.792 50.711 113.951 1.00 29.89 110 LYS A N 1
ATOM 803 C CA . LYS A 1 110 ? 78.854 51.501 114.564 1.00 31.48 110 LYS A CA 1
ATOM 804 C C . LYS A 1 110 ? 78.299 52.839 114.985 1.00 32.39 110 LYS A C 1
ATOM 805 O O . LYS A 1 110 ? 78.557 53.248 116.104 1.00 33.51 110 LYS A O 1
ATOM 811 N N . ALA A 1 111 ? 77.530 53.516 114.113 1.00 30.44 111 ALA A N 1
ATOM 812 C CA . ALA A 1 111 ? 76.903 54.793 114.460 1.00 29.99 111 ALA A CA 1
ATOM 813 C C . ALA A 1 111 ? 75.979 54.609 115.690 1.00 31.52 111 ALA A C 1
ATOM 814 O O . ALA A 1 111 ? 75.963 55.445 116.580 1.00 30.46 111 ALA A O 1
ATOM 816 N N . GLY A 1 112 ? 75.269 53.467 115.773 1.00 32.81 112 GLY A N 1
ATOM 817 C CA . GLY A 1 112 ? 74.416 53.199 116.929 1.00 30.87 112 GLY A CA 1
ATOM 818 C C . GLY A 1 112 ? 75.263 53.137 118.190 1.00 32.20 112 GLY A C 1
ATOM 819 O O . GLY A 1 112 ? 74.807 53.569 119.253 1.00 30.72 112 GLY A O 1
ATOM 820 N N . LEU A 1 113 ? 76.526 52.667 118.105 1.00 31.21 113 LEU A N 1
ATOM 821 C CA . LEU A 1 113 ? 77.378 52.602 119.306 1.00 32.63 113 LEU A CA 1
ATOM 822 C C . LEU A 1 113 ? 77.847 53.953 119.655 1.00 32.65 113 LEU A C 1
ATOM 823 O O . LEU A 1 113 ? 77.823 54.355 120.822 1.00 34.13 113 LEU A O 1
ATOM 828 N N . VAL A 1 114 ? 78.314 54.668 118.645 1.00 31.42 114 VAL A N 1
ATOM 829 C CA . VAL A 1 114 ? 79.092 55.915 118.902 1.00 33.75 114 VAL A CA 1
ATOM 830 C C . VAL A 1 114 ? 78.423 57.223 118.812 1.00 34.47 114 VAL A C 1
ATOM 831 O O . VAL A 1 114 ? 78.848 58.142 119.526 1.00 35.08 114 VAL A O 1
ATOM 835 N N . TRP A 1 115 ? 77.363 57.395 117.995 1.00 30.82 115 TRP A N 1
ATOM 836 C CA . TRP A 1 115 ? 76.823 58.736 117.812 1.00 30.60 115 TRP A CA 1
ATOM 837 C C . TRP A 1 115 ? 76.148 59.235 119.098 1.00 32.01 115 TRP A C 1
ATOM 838 O O . TRP A 1 115 ? 75.464 58.449 119.836 1.00 31.12 115 TRP A O 1
ATOM 849 N N . HIS A 1 116 ? 76.261 60.544 119.300 1.00 30.99 116 HIS A N 1
ATOM 850 C CA . HIS A 1 116 ? 75.497 61.219 120.332 1.00 30.65 116 HIS A CA 1
ATOM 851 C C . HIS A 1 116 ? 74.108 61.373 119.770 1.00 27.99 116 HIS A C 1
ATOM 852 O O . HIS A 1 116 ? 73.925 61.772 118.644 1.00 27.99 116 HIS A O 1
ATOM 859 N N . PRO A 1 117 ? 73.106 61.162 120.610 1.00 29.30 117 PRO A N 1
ATOM 860 C CA . PRO A 1 117 ? 71.758 61.240 120.020 1.00 29.19 117 PRO A CA 1
ATOM 861 C C . PRO A 1 117 ? 71.318 62.597 119.559 1.00 30.46 117 PRO A C 1
ATOM 862 O O . PRO A 1 117 ? 70.339 62.686 118.822 1.00 29.00 117 PRO A O 1
ATOM 866 N N . LYS A 1 118 ? 71.996 63.677 119.953 1.00 27.77 118 LYS A N 1
ATOM 867 C CA . LYS A 1 118 ? 71.633 64.994 119.445 1.00 27.80 118 LYS A CA 1
ATOM 868 C C . LYS A 1 118 ? 71.893 65.192 117.938 1.00 26.86 118 LYS A C 1
ATOM 869 O O . LYS A 1 118 ? 71.417 66.170 117.335 1.00 27.81 118 LYS A O 1
ATOM 875 N N . THR A 1 119 ? 72.643 64.279 117.335 1.00 28.46 119 THR A N 1
ATOM 876 C CA . THR A 1 119 ? 73.057 64.354 115.922 1.00 29.21 119 THR A CA 1
ATOM 877 C C . THR A 1 119 ? 71.842 64.644 115.001 1.00 31.57 119 THR A C 1
ATOM 878 O O . THR A 1 119 ? 70.741 64.006 115.170 1.00 29.97 119 THR A O 1
ATOM 882 N N . ALA A 1 120 ? 71.971 65.630 114.097 1.00 29.66 120 ALA A N 1
ATOM 883 C CA . ALA A 1 120 ? 70.811 65.996 113.240 1.00 32.01 120 ALA A CA 1
ATOM 884 C C . ALA A 1 120 ? 70.553 64.897 112.153 1.00 30.03 120 ALA A C 1
ATOM 885 O O . ALA A 1 120 ? 71.469 64.121 111.827 1.00 29.89 120 ALA A O 1
ATOM 887 N N . GLY A 1 121 ? 69.340 64.931 111.617 1.00 28.96 121 GLY A N 1
ATOM 888 C CA . GLY A 1 121 ? 68.975 64.268 110.358 1.00 28.74 121 GLY A CA 1
ATOM 889 C C . GLY A 1 121 ? 68.164 62.986 110.635 1.00 26.37 121 GLY A C 1
ATOM 890 O O . GLY A 1 121 ? 68.028 62.481 111.813 1.00 25.56 121 GLY A O 1
ATOM 891 N N . VAL A 1 122 ? 67.721 62.427 109.517 1.00 26.93 122 VAL A N 1
ATOM 892 C CA . VAL A 1 122 ? 66.821 61.230 109.627 1.00 26.87 122 VAL A CA 1
ATOM 893 C C . VAL A 1 122 ? 67.531 59.933 109.921 1.00 26.49 122 VAL A C 1
ATOM 894 O O . VAL A 1 122 ? 66.922 59.003 110.513 1.00 24.51 122 VAL A O 1
ATOM 898 N N . THR A 1 123 ? 68.797 59.777 109.494 1.00 24.88 123 THR A N 1
ATOM 899 C CA . THR A 1 123 ? 69.443 58.548 109.768 1.00 24.64 123 THR A CA 1
ATOM 900 C C . THR A 1 123 ? 69.607 58.352 111.282 1.00 26.10 123 THR A C 1
ATOM 901 O O . THR A 1 123 ? 69.475 57.238 111.806 1.00 23.89 123 THR A O 1
ATOM 905 N N . ASN A 1 124 ? 69.948 59.431 111.976 1.00 23.80 124 ASN A N 1
ATOM 906 C CA . ASN A 1 124 ? 70.117 59.334 113.413 1.00 25.12 124 ASN A CA 1
ATOM 907 C C . ASN A 1 124 ? 68.725 58.904 114.088 1.00 23.24 124 ASN A C 1
ATOM 908 O O . ASN A 1 124 ? 68.703 58.133 115.022 1.00 26.31 124 ASN A O 1
ATOM 913 N N . LEU A 1 125 ? 67.650 59.421 113.559 1.00 22.70 125 LEU A N 1
ATOM 914 C CA . LEU A 1 125 ? 66.292 58.973 114.077 1.00 21.17 125 LEU A CA 1
ATOM 915 C C . LEU A 1 125 ? 66.152 57.479 113.792 1.00 20.89 125 LEU A C 1
ATOM 916 O O . LEU A 1 125 ? 65.824 56.692 114.676 1.00 22.03 125 LEU A O 1
ATOM 921 N N . TRP A 1 126 ? 66.445 57.123 112.546 1.00 24.50 126 TRP A N 1
ATOM 922 C CA . TRP A 1 126 ? 66.312 55.708 112.125 1.00 23.77 126 TRP A CA 1
ATOM 923 C C . TRP A 1 126 ? 67.011 54.703 112.978 1.00 24.82 126 TRP A C 1
ATOM 924 O O . TRP A 1 126 ? 66.491 53.610 113.284 1.00 22.82 126 TRP A O 1
ATOM 935 N N . ILE A 1 127 ? 68.297 54.971 113.311 1.00 25.40 127 ILE A N 1
ATOM 936 C CA . ILE A 1 127 ? 69.011 54.000 114.067 1.00 23.88 127 ILE A CA 1
ATOM 937 C C . ILE A 1 127 ? 68.753 54.039 115.555 1.00 23.70 127 ILE A C 1
ATOM 938 O O . ILE A 1 127 ? 69.434 53.329 116.313 1.00 25.76 127 ILE A O 1
ATOM 943 N N . SER A 1 128 ? 67.682 54.705 116.009 1.00 23.98 128 SER A N 1
ATOM 944 C CA . SER A 1 128 ? 67.314 54.656 117.405 1.00 23.86 128 SER A CA 1
ATOM 945 C C . SER A 1 128 ? 67.153 53.199 117.853 1.00 24.80 128 SER A C 1
ATOM 946 O O . SER A 1 128 ? 67.494 52.844 118.985 1.00 23.72 128 SER A O 1
ATOM 949 N N . ASP A 1 129 ? 66.701 52.310 116.934 1.00 22.75 129 ASP A N 1
ATOM 950 C CA . ASP A 1 129 ? 66.491 50.943 117.387 1.00 23.90 129 ASP A CA 1
ATOM 951 C C . ASP A 1 129 ? 67.829 50.339 117.826 1.00 22.99 129 ASP A C 1
ATOM 952 O O . ASP A 1 129 ? 67.832 49.439 118.725 1.00 26.05 129 ASP A O 1
ATOM 957 N N . VAL A 1 130 ? 68.853 50.648 117.047 1.00 24.98 130 VAL A N 1
ATOM 958 C CA . VAL A 1 130 ? 70.208 50.098 117.393 1.00 24.81 130 VAL A CA 1
ATOM 959 C C . VAL A 1 130 ? 70.599 50.586 118.832 1.00 25.43 130 VAL A C 1
ATOM 960 O O . VAL A 1 130 ? 71.045 49.768 119.663 1.00 24.80 130 VAL A O 1
ATOM 964 N N . ARG A 1 131 ? 70.339 51.859 119.140 1.00 25.92 131 ARG A N 1
ATOM 965 C CA . ARG A 1 131 ? 70.592 52.299 120.523 1.00 26.55 131 ARG A CA 1
ATOM 966 C C . ARG A 1 131 ? 69.838 51.497 121.559 1.00 27.61 131 ARG A C 1
ATOM 967 O O . ARG A 1 131 ? 70.359 51.261 122.666 1.00 27.32 131 ARG A O 1
ATOM 975 N N . GLU A 1 132 ? 68.601 51.080 121.259 1.00 26.73 132 GLU A N 1
ATOM 976 C CA . GLU A 1 132 ? 67.801 50.412 122.230 1.00 28.22 132 GLU A CA 1
ATOM 977 C C . GLU A 1 132 ? 68.404 49.025 122.490 1.00 27.82 132 GLU A C 1
ATOM 978 O O . GLU A 1 132 ? 68.416 48.600 123.610 1.00 28.07 132 GLU A O 1
ATOM 984 N N . VAL A 1 133 ? 68.853 48.352 121.453 1.00 25.78 133 VAL A N 1
ATOM 985 C CA . VAL A 1 133 ? 69.495 47.077 121.597 1.00 27.69 133 VAL A CA 1
ATOM 986 C C . VAL A 1 133 ? 70.787 47.237 122.395 1.00 27.87 133 VAL A C 1
ATOM 987 O O . VAL A 1 133 ? 71.032 46.546 123.306 1.00 28.86 133 VAL A O 1
ATOM 991 N N . ARG A 1 134 ? 71.585 48.188 121.994 1.00 29.88 134 ARG A N 1
ATOM 992 C CA . ARG A 1 134 ? 72.814 48.533 122.670 1.00 28.44 134 ARG A CA 1
ATOM 993 C C . ARG A 1 134 ? 72.609 48.758 124.158 1.00 30.40 134 ARG A C 1
ATOM 994 O O . ARG A 1 134 ? 73.314 48.234 124.955 1.00 31.80 134 ARG A O 1
ATOM 1002 N N . ASP A 1 135 ? 71.626 49.557 124.489 1.00 28.20 135 ASP A N 1
ATOM 1003 C CA . ASP A 1 135 ? 71.358 49.959 125.838 1.00 30.50 135 ASP A CA 1
ATOM 1004 C C . ASP A 1 135 ? 71.000 48.808 126.740 1.00 33.56 135 ASP A C 1
ATOM 1005 O O . ASP A 1 135 ? 71.173 48.883 127.915 1.00 33.11 135 ASP A O 1
ATOM 1010 N N . LYS A 1 136 ? 70.494 47.742 126.170 1.00 33.03 136 LYS A N 1
ATOM 1011 C CA . LYS A 1 136 ? 70.151 46.585 126.944 1.00 35.78 136 LYS A CA 1
ATOM 1012 C C . LYS A 1 136 ? 71.326 45.648 127.098 1.00 36.80 136 LYS A C 1
ATOM 1013 O O . LYS A 1 136 ? 71.212 44.609 127.662 1.00 37.72 136 LYS A O 1
ATOM 1019 N N . ASN A 1 137 ? 72.474 46.063 126.621 1.00 37.38 137 ASN A N 1
ATOM 1020 C CA . ASN A 1 137 ? 73.614 45.195 126.610 1.00 38.78 137 ASN A CA 1
ATOM 1021 C C . ASN A 1 137 ? 74.921 45.806 127.063 1.00 38.97 137 ASN A C 1
ATOM 1022 O O . ASN A 1 137 ? 75.949 45.400 126.636 1.00 38.69 137 ASN A O 1
ATOM 1027 N N . ALA A 1 138 ? 74.865 46.768 127.958 1.00 39.80 138 ALA A N 1
ATOM 1028 C CA . ALA A 1 138 ? 76.073 47.356 128.487 1.00 40.50 138 ALA A CA 1
ATOM 1029 C C . ALA A 1 138 ? 77.068 46.318 128.923 1.00 40.68 138 ALA A C 1
ATOM 1030 O O . ALA A 1 138 ? 78.229 46.428 128.640 1.00 41.32 138 ALA A O 1
ATOM 1032 N N . ALA A 1 139 ? 76.587 45.300 129.603 1.00 40.31 139 ALA A N 1
ATOM 1033 C CA . ALA A 1 139 ? 77.458 44.245 130.126 1.00 40.75 139 ALA A CA 1
ATOM 1034 C C . ALA A 1 139 ? 78.198 43.429 129.088 1.00 42.01 139 ALA A C 1
ATOM 1035 O O . ALA A 1 139 ? 79.295 42.911 129.377 1.00 41.68 139 ALA A O 1
ATOM 1037 N N . LYS A 1 140 ? 77.656 43.318 127.850 1.00 40.20 140 LYS A N 1
ATOM 1038 C CA . LYS A 1 140 ? 78.361 42.592 126.802 1.00 40.23 140 LYS A CA 1
ATOM 1039 C C . LYS A 1 140 ? 79.243 43.508 125.948 1.00 38.43 140 LYS A C 1
ATOM 1040 O O . LYS A 1 140 ? 80.070 43.005 125.152 1.00 40.75 140 LYS A O 1
ATOM 1046 N N . LEU A 1 141 ? 79.053 44.822 126.050 1.00 36.65 141 LEU A N 1
ATOM 1047 C CA . LEU A 1 141 ? 79.737 45.762 125.170 1.00 37.69 141 LEU A CA 1
ATOM 1048 C C . LEU A 1 141 ? 80.889 46.572 125.839 1.00 38.06 141 LEU A C 1
ATOM 1049 O O . LEU A 1 141 ? 81.914 46.979 125.192 1.00 38.73 141 LEU A O 1
ATOM 1054 N N . HIS A 1 142 ? 80.664 46.898 127.095 1.00 39.91 142 HIS A N 1
ATOM 1055 C CA . HIS A 1 142 ? 81.618 47.792 127.794 1.00 40.87 142 HIS A CA 1
ATOM 1056 C C . HIS A 1 142 ? 82.957 47.137 127.968 1.00 41.47 142 HIS A C 1
ATOM 1057 O O . HIS A 1 142 ? 83.042 45.905 128.089 1.00 41.35 142 HIS A O 1
ATOM 1064 N N . GLY A 1 143 ? 84.013 47.946 127.878 1.00 41.99 143 GLY A N 1
ATOM 1065 C CA . GLY A 1 143 ? 85.345 47.392 127.968 1.00 43.07 143 GLY A CA 1
ATOM 1066 C C . GLY A 1 143 ? 85.858 46.612 126.782 1.00 45.94 143 GLY A C 1
ATOM 1067 O O . GLY A 1 143 ? 86.960 46.056 126.860 1.00 45.04 143 GLY A O 1
ATOM 1068 N N . LEU A 1 144 ? 85.110 46.507 125.682 1.00 43.41 144 LEU A N 1
ATOM 1069 C CA . LEU A 1 144 ? 85.627 45.770 124.532 1.00 44.53 144 LEU A CA 1
ATOM 1070 C C . LEU A 1 144 ? 86.407 46.766 123.680 1.00 44.13 144 LEU A C 1
ATOM 1071 O O . LEU A 1 144 ? 86.118 47.961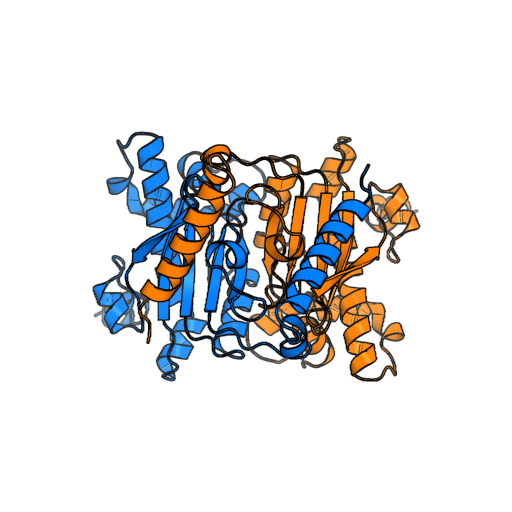 123.721 1.00 45.86 144 LEU A O 1
ATOM 1076 N N . SER A 1 145 ? 87.392 46.306 122.915 1.00 44.92 145 SER A N 1
ATOM 1077 C CA . SER A 1 145 ? 88.036 47.149 121.907 1.00 44.89 145 SER A CA 1
ATOM 1078 C C . SER A 1 145 ? 86.962 47.694 120.934 1.00 45.34 145 SER A C 1
ATOM 1079 O O . SER A 1 145 ? 85.875 47.100 120.810 1.00 44.00 145 SER A O 1
ATOM 1082 N N . ALA A 1 146 ? 87.243 48.835 120.318 1.00 45.41 146 ALA A N 1
ATOM 1083 C CA . ALA A 1 146 ? 86.338 49.467 119.313 1.00 46.57 146 ALA A CA 1
ATOM 1084 C C . ALA A 1 146 ? 85.850 48.413 118.305 1.00 47.27 146 ALA A C 1
ATOM 1085 O O . ALA A 1 146 ? 84.614 48.255 118.062 1.00 46.00 146 ALA A O 1
ATOM 1087 N N . ASP A 1 147 ? 86.804 47.687 117.727 1.00 45.83 147 ASP A N 1
ATOM 1088 C CA . ASP A 1 147 ? 86.497 46.618 116.801 1.00 46.85 147 ASP A CA 1
ATOM 1089 C C . ASP A 1 147 ? 85.678 45.484 117.334 1.00 45.67 147 ASP A C 1
ATOM 1090 O O . ASP A 1 147 ? 84.758 45.008 116.633 1.00 45.63 147 ASP A O 1
ATOM 1095 N N . ASP A 1 148 ? 85.945 45.016 118.531 1.00 42.60 148 ASP A N 1
ATOM 1096 C CA . ASP A 1 148 ? 85.183 43.915 119.055 1.00 42.18 148 ASP A CA 1
ATOM 1097 C C . ASP A 1 148 ? 83.779 44.327 119.477 1.00 40.87 148 ASP A C 1
ATOM 1098 O O . ASP A 1 148 ? 82.857 43.567 119.388 1.00 38.97 148 ASP A O 1
ATOM 1103 N N . ALA A 1 149 ? 83.655 45.542 119.961 1.00 38.64 149 ALA A N 1
ATOM 1104 C CA . ALA A 1 149 ? 82.381 46.102 120.317 1.00 37.42 149 ALA A CA 1
ATOM 1105 C C . ALA A 1 149 ? 81.495 46.239 119.089 1.00 35.48 149 ALA A C 1
ATOM 1106 O O . ALA A 1 149 ? 80.326 46.006 119.147 1.00 36.00 149 ALA A O 1
ATOM 1108 N N . TRP A 1 150 ? 82.099 46.614 117.985 1.00 34.52 150 TRP A N 1
ATOM 1109 C CA . TRP A 1 150 ? 81.424 46.733 116.728 1.00 33.67 150 TRP A CA 1
ATOM 1110 C C . TRP A 1 150 ? 80.864 45.397 116.295 1.00 35.81 150 TRP A C 1
ATOM 1111 O O . TRP A 1 150 ? 79.733 45.285 115.966 1.00 33.15 150 TRP A O 1
ATOM 1122 N N . ASP A 1 151 ? 81.689 44.376 116.323 1.00 35.66 151 ASP A N 1
ATOM 1123 C CA . ASP A 1 151 ? 81.277 43.070 115.919 1.00 36.37 151 ASP A CA 1
ATOM 1124 C C . ASP A 1 151 ? 80.156 42.561 116.797 1.00 36.65 151 ASP A C 1
ATOM 1125 O O . ASP A 1 151 ? 79.207 41.988 116.341 1.00 36.33 151 ASP A O 1
ATOM 1130 N N . LYS A 1 152 ? 80.292 42.774 118.078 1.00 34.22 152 LYS A N 1
ATOM 1131 C CA . LYS A 1 152 ? 79.301 42.349 119.006 1.00 32.99 152 LYS A CA 1
ATOM 1132 C C . LYS A 1 152 ? 77.982 43.086 118.781 1.00 32.18 152 LYS A C 1
ATOM 1133 O O . LYS A 1 152 ? 76.944 42.510 118.864 1.00 33.06 152 LYS A O 1
ATOM 1139 N N . MET A 1 153 ? 78.048 44.365 118.504 1.00 30.91 153 MET A N 1
ATOM 1140 C CA . MET A 1 153 ? 76.849 45.123 118.238 1.00 30.26 153 MET A CA 1
ATOM 1141 C C . MET A 1 153 ? 76.099 44.548 117.038 1.00 31.93 153 MET A C 1
ATOM 1142 O O . MET A 1 153 ? 74.918 44.391 117.074 1.00 30.24 153 MET A O 1
ATOM 1147 N N . VAL A 1 154 ? 76.820 44.241 115.987 1.00 30.55 154 VAL A N 1
ATOM 1148 C CA . VAL A 1 154 ? 76.239 43.597 114.822 1.00 31.27 154 VAL A CA 1
ATOM 1149 C C . VAL A 1 154 ? 75.488 42.329 115.203 1.00 32.57 154 VAL A C 1
ATOM 1150 O O . VAL A 1 154 ? 74.368 42.143 114.850 1.00 32.65 154 VAL A O 1
ATOM 1154 N N . GLU A 1 155 ? 76.126 41.481 115.977 1.00 31.39 155 GLU A N 1
ATOM 1155 C CA . GLU A 1 155 ? 75.537 40.250 116.418 1.00 31.99 155 GLU A CA 1
ATOM 1156 C C . GLU A 1 155 ? 74.318 40.423 117.306 1.00 32.54 155 GLU A C 1
ATOM 1157 O O . GLU A 1 155 ? 73.349 39.735 117.158 1.00 31.83 155 GLU A O 1
ATOM 1163 N N . LEU A 1 156 ? 74.399 41.328 118.253 1.00 31.39 156 LEU A N 1
ATOM 1164 C CA . LEU A 1 156 ? 73.288 41.571 119.156 1.00 30.36 156 LEU A CA 1
ATOM 1165 C C . LEU A 1 156 ? 72.110 42.117 118.360 1.00 28.34 156 LEU A C 1
ATOM 1166 O O . LEU A 1 156 ? 70.953 41.802 118.694 1.00 27.84 156 LEU A O 1
ATOM 1171 N N . ASN A 1 157 ? 72.442 42.932 117.374 1.00 28.62 157 ASN A N 1
ATOM 1172 C CA . ASN A 1 157 ? 71.391 43.533 116.538 1.00 28.44 157 ASN A CA 1
ATOM 1173 C C . ASN A 1 157 ? 70.675 42.403 115.758 1.00 28.65 157 ASN A C 1
ATOM 1174 O O . ASN A 1 157 ? 69.404 42.313 115.755 1.00 27.22 157 ASN A O 1
ATOM 1179 N N . VAL A 1 158 ? 71.447 41.516 115.130 1.00 27.76 158 VAL A N 1
ATOM 1180 C CA . VAL A 1 158 ? 70.788 40.325 114.501 1.00 28.46 158 VAL A CA 1
ATOM 1181 C C . VAL A 1 158 ? 69.836 39.632 115.482 1.00 30.29 158 VAL A C 1
ATOM 1182 O O . VAL A 1 158 ? 68.650 39.324 115.157 1.00 28.24 158 VAL A O 1
ATOM 1186 N N . GLU A 1 159 ? 70.336 39.271 116.681 1.00 30.29 159 GLU A N 1
ATOM 1187 C CA . GLU A 1 159 ? 69.465 38.583 117.604 1.00 31.39 159 GLU A CA 1
ATOM 1188 C C . GLU A 1 159 ? 68.205 39.348 117.914 1.00 29.99 159 GLU A C 1
ATOM 1189 O O . GLU A 1 159 ? 67.121 38.756 118.044 1.00 28.99 159 GLU A O 1
ATOM 1195 N N . ALA A 1 160 ? 68.314 40.669 118.128 1.00 27.46 160 ALA A N 1
ATOM 1196 C CA . ALA A 1 160 ? 67.136 41.433 118.481 1.00 27.28 160 ALA A CA 1
ATOM 1197 C C . ALA A 1 160 ? 66.172 41.454 117.284 1.00 26.15 160 ALA A C 1
ATOM 1198 O O . ALA A 1 160 ? 64.963 41.434 117.506 1.00 27.66 160 ALA A O 1
ATOM 1200 N N . GLN A 1 161 ? 66.707 41.528 116.054 1.00 27.71 161 GLN A N 1
ATOM 1201 C CA . GLN A 1 161 ? 65.821 41.679 114.887 1.00 28.97 161 GLN A CA 1
ATOM 1202 C C . GLN A 1 161 ? 65.175 40.318 114.624 1.00 28.29 161 GLN A C 1
ATOM 1203 O O . GLN A 1 161 ? 64.004 40.255 114.228 1.00 27.85 161 GLN A O 1
ATOM 1209 N N . VAL A 1 162 ? 65.874 39.241 114.951 1.00 27.76 162 VAL A N 1
ATOM 1210 C CA . VAL A 1 162 ? 65.199 37.915 114.892 1.00 27.14 162 VAL A CA 1
ATOM 1211 C C . VAL A 1 162 ? 64.078 37.846 115.851 1.00 27.26 162 VAL A C 1
ATOM 1212 O O . VAL A 1 162 ? 62.940 37.367 115.492 1.00 27.92 162 VAL A O 1
ATOM 1216 N N . PHE A 1 163 ? 64.289 38.336 117.082 1.00 26.76 163 PHE A N 1
ATOM 1217 C CA . PHE A 1 163 ? 63.179 38.354 118.040 1.00 28.25 163 PHE A CA 1
ATOM 1218 C C . PHE A 1 163 ? 62.013 39.216 117.525 1.00 27.40 163 PHE A C 1
ATOM 1219 O O . PHE A 1 163 ? 60.793 38.842 117.621 1.00 26.40 163 PHE A O 1
ATOM 1227 N N . ASN A 1 164 ? 62.365 40.374 116.955 1.00 26.73 164 ASN A N 1
ATOM 1228 C CA . ASN A 1 164 ? 61.272 41.241 116.461 1.00 25.88 164 ASN A CA 1
ATOM 1229 C C . ASN A 1 164 ? 60.446 40.555 115.341 1.00 25.00 164 ASN A C 1
ATOM 1230 O O . ASN A 1 164 ? 59.236 40.710 115.299 1.00 25.57 164 ASN A O 1
ATOM 1235 N N . VAL A 1 165 ? 61.122 39.830 114.468 1.00 25.80 165 VAL A N 1
ATOM 1236 C CA . VAL A 1 165 ? 60.408 39.126 113.370 1.00 26.98 165 VAL A CA 1
ATOM 1237 C C . VAL A 1 165 ? 59.513 38.041 114.072 1.00 26.82 165 VAL A C 1
ATOM 1238 O O . VAL A 1 165 ? 58.287 37.946 113.796 1.00 27.14 165 VAL A O 1
ATOM 1242 N N . CYS A 1 166 ? 60.075 37.242 114.990 1.00 28.57 166 CYS A N 1
ATOM 1243 C CA . CYS A 1 166 ? 59.264 36.252 115.682 1.00 27.85 166 CYS A CA 1
ATOM 1244 C C . CYS A 1 166 ? 58.081 36.807 116.471 1.00 29.99 166 CYS A C 1
ATOM 1245 O O . CYS A 1 166 ? 56.985 36.181 116.514 1.00 29.43 166 CYS A O 1
ATOM 1248 N N . ALA A 1 167 ? 58.242 37.984 117.082 1.00 25.95 167 ALA A N 1
ATOM 1249 C CA . ALA A 1 167 ? 57.196 38.628 117.847 1.00 26.28 167 ALA A CA 1
ATOM 1250 C C . ALA A 1 167 ? 56.229 39.483 117.012 1.00 25.41 167 ALA A C 1
ATOM 1251 O O . ALA A 1 167 ? 55.264 40.029 117.559 1.00 26.09 167 ALA A O 1
ATOM 1253 N N . SER A 1 168 ? 56.470 39.576 115.734 1.00 26.27 168 SER A N 1
ATOM 1254 C CA . SER A 1 168 ? 55.656 40.409 114.898 1.00 26.65 168 SER A CA 1
ATOM 1255 C C . SER A 1 168 ? 54.248 39.876 114.810 1.00 28.29 168 SER A C 1
ATOM 1256 O O . SER A 1 168 ? 54.061 38.640 114.845 1.00 27.79 168 SER A O 1
ATOM 1259 N N . PRO A 1 169 ? 53.270 40.780 114.663 1.00 28.09 169 PRO A N 1
ATOM 1260 C CA . PRO A 1 169 ? 51.887 40.262 114.580 1.00 27.66 169 PRO A CA 1
ATOM 1261 C C . PRO A 1 169 ? 51.727 39.335 113.405 1.00 28.23 169 PRO A C 1
ATOM 1262 O O . PRO A 1 169 ? 50.936 38.374 113.508 1.00 31.42 169 PRO A O 1
ATOM 1266 N N . ILE A 1 170 ? 52.434 39.565 112.326 1.00 28.32 170 ILE A N 1
ATOM 1267 C CA . ILE A 1 170 ? 52.328 38.814 111.095 1.00 28.53 170 ILE A CA 1
ATOM 1268 C C . ILE A 1 170 ? 52.817 37.381 111.382 1.00 30.42 170 ILE A C 1
ATOM 1269 O O . ILE A 1 170 ? 52.126 36.431 111.037 1.00 28.51 170 ILE A O 1
ATOM 1274 N N . VAL A 1 171 ? 54.034 37.249 111.935 1.00 28.26 171 VAL A N 1
ATOM 1275 C CA . VAL A 1 171 ? 54.598 35.885 112.188 1.00 29.41 171 VAL A CA 1
ATOM 1276 C C . VAL A 1 171 ? 53.802 35.133 113.250 1.00 30.19 171 VAL A C 1
ATOM 1277 O O . VAL A 1 171 ? 53.607 33.871 113.126 1.00 31.02 171 VAL A O 1
ATOM 1281 N N . GLN A 1 172 ? 53.358 35.876 114.267 1.00 29.79 172 GLN A N 1
ATOM 1282 C CA . GLN A 1 172 ? 52.644 35.323 115.386 1.00 32.21 172 GLN A CA 1
ATOM 1283 C C . GLN A 1 172 ? 51.279 34.809 114.866 1.00 34.22 172 GLN A C 1
ATOM 1284 O O . GLN A 1 172 ? 50.862 33.688 115.231 1.00 33.36 172 GLN A O 1
ATOM 1290 N N . ALA A 1 173 ? 50.626 35.583 113.996 1.00 32.96 173 ALA A N 1
ATOM 1291 C CA . ALA A 1 173 ? 49.350 35.146 113.436 1.00 33.86 173 ALA A CA 1
ATOM 1292 C C . ALA A 1 173 ? 49.553 33.882 112.564 1.00 34.82 173 ALA A C 1
ATOM 1293 O O . ALA A 1 173 ? 48.696 32.981 112.639 1.00 36.64 173 ALA A O 1
ATOM 1295 N N . ALA A 1 174 ? 50.647 33.781 111.811 1.00 32.43 174 ALA A N 1
ATOM 1296 C CA . ALA A 1 174 ? 50.916 32.716 110.897 1.00 33.63 174 ALA A CA 1
ATOM 1297 C C . ALA A 1 174 ? 51.178 31.432 111.697 1.00 35.30 174 ALA A C 1
ATOM 1298 O O . ALA A 1 174 ? 50.597 30.344 111.390 1.00 35.00 174 ALA A O 1
ATOM 1300 N N . TRP A 1 175 ? 52.016 31.542 112.716 1.00 35.14 175 TRP A N 1
ATOM 1301 C CA . TRP A 1 175 ? 52.193 30.417 113.647 1.00 35.98 175 TRP A CA 1
ATOM 1302 C C . TRP A 1 175 ? 50.853 29.992 114.293 1.00 37.41 175 TRP A C 1
ATOM 1303 O O . TRP A 1 175 ? 50.588 28.796 114.400 1.00 37.76 175 TRP A O 1
ATOM 1314 N N . ALA A 1 176 ? 50.012 30.925 114.722 1.00 38.06 176 ALA A N 1
ATOM 1315 C CA . ALA A 1 176 ? 48.769 30.559 115.380 1.00 39.60 176 ALA A CA 1
ATOM 1316 C C . ALA A 1 176 ? 47.825 29.790 114.464 1.00 41.50 176 ALA A C 1
ATOM 1317 O O . ALA A 1 176 ? 46.924 29.101 114.989 1.00 40.31 176 ALA A O 1
ATOM 1319 N N . ARG A 1 177 ? 47.963 29.945 113.141 1.00 40.41 177 ARG A N 1
ATOM 1320 C CA . ARG A 1 177 ? 47.086 29.223 112.194 1.00 41.73 177 ARG A CA 1
ATOM 1321 C C . ARG A 1 177 ? 47.774 27.988 111.631 1.00 42.48 177 ARG A C 1
ATOM 1322 O O . ARG A 1 177 ? 47.281 27.354 110.693 1.00 42.43 177 ARG A O 1
ATOM 1330 N N . GLY A 1 178 ? 48.943 27.669 112.187 1.00 42.57 178 GLY A N 1
ATOM 1331 C CA . GLY A 1 178 ? 49.708 26.507 111.791 1.00 42.39 178 GLY A CA 1
ATOM 1332 C C . GLY A 1 178 ? 50.406 26.583 110.471 1.00 43.04 178 GLY A C 1
ATOM 1333 O O . GLY A 1 178 ? 50.721 25.562 109.868 1.00 43.06 178 GLY A O 1
ATOM 1334 N N . GLN A 1 179 ? 50.677 27.792 109.969 1.00 41.00 179 GLN A N 1
ATOM 1335 C CA . GLN A 1 179 ? 51.435 27.896 108.768 1.00 39.23 179 GLN A CA 1
ATOM 1336 C C . GLN A 1 179 ? 52.892 27.713 109.079 1.00 39.26 179 GLN A C 1
ATOM 1337 O O . GLN A 1 179 ? 53.385 28.283 110.063 1.00 40.23 179 GLN A O 1
ATOM 1343 N N . PRO A 1 180 ? 53.582 26.859 108.286 1.00 39.33 180 PRO A N 1
ATOM 1344 C CA . PRO A 1 180 ? 54.973 26.580 108.505 1.00 38.09 180 PRO A CA 1
ATOM 1345 C C . PRO A 1 180 ? 55.792 27.817 108.102 1.00 36.15 180 PRO A C 1
ATOM 1346 O O . PRO A 1 180 ? 55.716 28.317 106.958 1.00 34.62 180 PRO A O 1
ATOM 1350 N N . LEU A 1 181 ? 56.620 28.242 109.030 1.00 33.86 181 LEU A N 1
ATOM 1351 C CA . LEU A 1 181 ? 57.395 29.499 108.802 1.00 31.77 181 LEU A CA 1
ATOM 1352 C C . LEU A 1 181 ? 58.588 29.393 109.712 1.00 28.95 181 LEU A C 1
ATOM 1353 O O . LEU A 1 181 ? 58.423 29.294 110.885 1.00 32.36 181 LEU A O 1
ATOM 1358 N N . SER A 1 182 ? 59.784 29.455 109.172 1.00 31.28 182 SER A N 1
ATOM 1359 C CA . SER A 1 182 ? 60.970 29.506 109.985 1.00 32.76 182 SER A CA 1
ATOM 1360 C C . SER A 1 182 ? 61.709 30.897 109.893 1.00 32.19 182 SER A C 1
ATOM 1361 O O . SER A 1 182 ? 61.615 31.561 108.879 1.00 31.40 182 SER A O 1
ATOM 1364 N N . VAL A 1 183 ? 62.494 31.212 110.920 1.00 32.57 183 VAL A N 1
ATOM 1365 C CA . VAL A 1 183 ? 63.192 32.545 111.039 1.00 30.45 183 VAL A CA 1
ATOM 1366 C C . VAL A 1 183 ? 64.630 32.201 111.410 1.00 31.47 183 VAL A C 1
ATOM 1367 O O . VAL A 1 183 ? 64.875 31.286 112.240 1.00 33.20 183 VAL A O 1
ATOM 1371 N N . HIS A 1 184 ? 65.558 32.797 110.677 1.00 31.77 184 HIS A N 1
ATOM 1372 C CA . HIS A 1 184 ? 67.000 32.551 110.752 1.00 32.68 184 HIS A CA 1
ATOM 1373 C C . HIS A 1 184 ? 67.823 33.767 111.036 1.00 33.41 184 HIS A C 1
ATOM 1374 O O . HIS A 1 184 ? 67.719 34.773 110.278 1.00 33.59 184 HIS A O 1
ATOM 1381 N N . GLY A 1 185 ? 68.631 33.715 112.095 1.00 31.09 185 GLY A N 1
ATOM 1382 C CA . GLY A 1 185 ? 69.574 34.774 112.324 1.00 32.76 185 GLY A CA 1
ATOM 1383 C C . GLY A 1 185 ? 70.894 34.497 111.671 1.00 32.47 185 GLY A C 1
ATOM 1384 O O . GLY A 1 185 ? 71.564 33.518 112.054 1.00 36.04 185 GLY A O 1
ATOM 1385 N N . ILE A 1 186 ? 71.301 35.279 110.681 1.00 32.98 186 ILE A N 1
ATOM 1386 C CA . ILE A 1 186 ? 72.577 35.062 110.015 1.00 32.40 186 ILE A CA 1
ATOM 1387 C C . ILE A 1 186 ? 73.366 36.362 109.911 1.00 34.44 186 ILE A C 1
ATOM 1388 O O . ILE A 1 186 ? 72.818 37.497 110.141 1.00 32.88 186 ILE A O 1
ATOM 1393 N N . VAL A 1 187 ? 74.657 36.235 109.596 1.00 32.26 187 VAL A N 1
ATOM 1394 C CA . VAL A 1 187 ? 75.512 37.417 109.508 1.00 33.67 187 VAL A CA 1
ATOM 1395 C C . VAL A 1 187 ? 76.500 37.237 108.324 1.00 34.04 187 VAL A C 1
ATOM 1396 O O . VAL A 1 187 ? 76.928 36.097 108.049 1.00 35.56 187 VAL A O 1
ATOM 1400 N N . TYR A 1 188 ? 76.778 38.287 107.575 1.00 32.08 188 TYR A N 1
ATOM 1401 C CA . TYR A 1 188 ? 77.661 38.231 106.443 1.00 34.11 188 TYR A CA 1
ATOM 1402 C C . TYR A 1 188 ? 78.943 39.035 106.677 1.00 34.43 188 TYR A C 1
ATOM 1403 O O . TYR A 1 188 ? 78.899 40.111 107.270 1.00 35.12 188 TYR A O 1
ATOM 1412 N N . THR A 1 189 ? 80.053 38.568 106.112 1.00 34.70 189 THR A N 1
ATOM 1413 C CA . THR A 1 189 ? 81.349 39.313 106.200 1.00 36.18 189 THR A CA 1
ATOM 1414 C C . THR A 1 189 ? 81.713 39.918 104.854 1.00 37.35 189 THR A C 1
ATOM 1415 O O . THR A 1 189 ? 82.009 39.178 103.917 1.00 40.82 189 THR A O 1
ATOM 1419 N N . PRO A 1 190 ? 81.592 41.260 104.693 1.00 38.52 190 PRO A N 1
ATOM 1420 C CA . PRO A 1 190 ? 81.792 41.799 103.382 1.00 39.65 190 PRO A CA 1
ATOM 1421 C C . PRO A 1 190 ? 83.175 41.399 102.843 1.00 42.05 190 PRO A C 1
ATOM 1422 O O . PRO A 1 190 ? 83.315 41.186 101.630 1.00 42.94 190 PRO A O 1
ATOM 1426 N N . GLY A 1 191 ? 84.184 41.338 103.724 1.00 43.21 191 GLY A N 1
ATOM 1427 C CA . GLY A 1 191 ? 85.563 41.178 103.270 1.00 43.84 191 GLY A CA 1
ATOM 1428 C C . GLY A 1 191 ? 85.928 39.752 102.889 1.00 45.51 191 GLY A C 1
ATOM 1429 O O . GLY A 1 191 ? 87.022 39.548 102.364 1.00 46.52 191 GLY A O 1
ATOM 1430 N N . THR A 1 192 ? 85.038 38.791 103.149 1.00 44.23 192 THR A N 1
ATOM 1431 C CA . THR A 1 192 ? 85.206 37.395 102.719 1.00 43.99 192 THR A CA 1
ATOM 1432 C C . THR A 1 192 ? 84.038 36.818 101.882 1.00 43.65 192 THR A C 1
ATOM 1433 O O . THR A 1 192 ? 84.146 35.718 101.300 1.00 44.06 192 THR A O 1
ATOM 1437 N N . GLY A 1 193 ? 82.900 37.500 101.845 1.00 41.13 193 GLY A N 1
ATOM 1438 C CA . GLY A 1 193 ? 81.743 36.992 101.104 1.00 39.72 193 GLY A CA 1
ATOM 1439 C C . GLY A 1 193 ? 81.048 35.796 101.730 1.00 39.89 193 GLY A C 1
ATOM 1440 O O . GLY A 1 193 ? 80.135 35.204 101.128 1.00 41.93 193 GLY A O 1
ATOM 1441 N N . LEU A 1 194 ? 81.387 35.475 102.958 1.00 39.49 194 LEU A N 1
ATOM 1442 C CA . LEU A 1 194 ? 80.761 34.361 103.624 1.00 39.84 194 LEU A CA 1
ATOM 1443 C C . LEU A 1 194 ? 79.699 34.767 104.643 1.00 39.52 194 LEU A C 1
ATOM 1444 O O . LEU A 1 194 ? 79.916 35.718 105.398 1.00 39.17 194 LEU A O 1
ATOM 1449 N N . VAL A 1 195 ? 78.644 33.963 104.665 1.00 39.03 195 VAL A N 1
ATOM 1450 C CA . VAL A 1 195 ? 77.586 33.941 105.648 1.00 40.44 195 VAL A CA 1
ATOM 1451 C C . VAL A 1 195 ? 77.867 32.928 106.762 1.00 41.04 195 VAL A C 1
ATOM 1452 O O . VAL A 1 195 ? 78.288 31.777 106.491 1.00 40.85 195 VAL A O 1
ATOM 1456 N N . LYS A 1 196 ? 77.641 33.355 107.995 1.00 39.62 196 LYS A N 1
ATOM 1457 C CA . LYS A 1 196 ? 77.617 32.458 109.158 1.00 41.15 196 LYS A CA 1
ATOM 1458 C C . LYS A 1 196 ? 76.239 32.421 109.836 1.00 41.32 196 LYS A C 1
ATOM 1459 O O . LYS A 1 196 ? 75.536 33.429 109.906 1.00 42.00 196 LYS A O 1
ATOM 1465 N N . GLU A 1 197 ? 75.849 31.249 110.317 1.00 40.86 197 GLU A N 1
ATOM 1466 C CA . GLU A 1 197 ? 74.630 31.088 111.068 1.00 41.00 197 GLU A CA 1
ATOM 1467 C C . GLU A 1 197 ? 74.811 31.448 112.546 1.00 41.79 197 GLU A C 1
ATOM 1468 O O . GLU A 1 197 ? 75.485 30.721 113.314 1.00 40.31 197 GLU A O 1
ATOM 1474 N N . LEU A 1 198 ? 74.192 32.554 112.972 1.00 38.45 198 LEU A N 1
ATOM 1475 C CA . LEU A 1 198 ? 74.227 32.962 114.380 1.00 39.00 198 LEU A CA 1
ATOM 1476 C C . LEU A 1 198 ? 73.216 32.307 115.251 1.00 38.81 198 LEU A C 1
ATOM 1477 O O . LEU A 1 198 ? 73.481 32.059 116.434 1.00 39.76 198 LEU A O 1
ATOM 1482 N N . ILE A 1 199 ? 72.007 32.104 114.739 1.00 37.19 199 ILE A N 1
ATOM 1483 C CA . ILE A 1 199 ? 70.995 31.459 115.513 1.00 37.01 199 ILE A CA 1
ATOM 1484 C C . ILE A 1 199 ? 70.379 30.344 114.665 1.00 39.61 199 ILE A C 1
ATOM 1485 O O . ILE A 1 199 ? 70.082 30.565 113.486 1.00 37.68 199 ILE A O 1
ATOM 1490 N N . LYS A 1 200 ? 70.140 29.166 115.287 1.00 41.00 200 LYS A N 1
ATOM 1491 C CA . LYS A 1 200 ? 69.691 28.025 114.505 1.00 42.17 200 LYS A CA 1
ATOM 1492 C C . LYS A 1 200 ? 68.230 28.309 114.128 1.00 41.24 200 LYS A C 1
ATOM 1493 O O . LYS A 1 200 ? 67.642 29.296 114.637 1.00 40.12 200 LYS A O 1
ATOM 1499 N N . PRO A 1 201 ? 67.638 27.498 113.237 1.00 40.92 201 PRO A N 1
ATOM 1500 C CA . PRO A 1 201 ? 66.286 27.814 112.788 1.00 38.93 201 PRO A CA 1
ATOM 1501 C C . PRO A 1 201 ? 65.277 27.857 113.925 1.00 39.89 201 PRO A C 1
ATOM 1502 O O . PRO A 1 201 ? 65.356 27.014 114.861 1.00 40.03 201 PRO A O 1
ATOM 1506 N N . ILE A 1 202 ? 64.313 28.812 113.862 1.00 36.30 202 ILE A N 1
ATOM 1507 C CA . ILE A 1 202 ? 63.240 28.959 114.818 1.00 35.53 202 ILE A CA 1
ATOM 1508 C C . ILE A 1 202 ? 61.981 28.732 114.033 1.00 36.71 202 ILE A C 1
ATOM 1509 O O . ILE A 1 202 ? 61.695 29.504 113.083 1.00 36.21 202 ILE A O 1
ATOM 1514 N N . THR A 1 203 ? 61.259 27.632 114.334 1.00 36.64 203 THR A N 1
ATOM 1515 C CA . THR A 1 203 ? 60.133 27.253 113.510 1.00 36.45 203 THR A CA 1
ATOM 1516 C C . THR A 1 203 ? 58.909 27.487 114.289 1.00 35.22 203 THR A C 1
ATOM 1517 O O . THR A 1 203 ? 57.828 27.222 113.800 1.00 38.53 203 THR A O 1
ATOM 1521 N N . GLY A 1 204 ? 59.016 27.966 115.517 1.00 34.77 204 GLY A N 1
ATOM 1522 C CA . GLY A 1 204 ? 57.833 28.264 116.316 1.00 34.09 204 GLY A CA 1
ATOM 1523 C C . GLY A 1 204 ? 58.216 28.612 117.733 1.00 34.65 204 GLY A C 1
ATOM 1524 O O . GLY A 1 204 ? 59.406 28.762 118.016 1.00 36.76 204 GLY A O 1
ATOM 1525 N N . MET A 1 205 ? 57.223 28.748 118.600 1.00 35.01 205 MET A N 1
ATOM 1526 C CA . MET A 1 205 ? 57.424 29.212 119.956 1.00 36.53 205 MET A CA 1
ATOM 1527 C C . MET A 1 205 ? 58.352 28.259 120.724 1.00 38.59 205 MET A C 1
ATOM 1528 O O . MET A 1 205 ? 59.288 28.707 121.379 1.00 37.83 205 MET A O 1
ATOM 1533 N N . GLU A 1 206 ? 58.137 26.938 120.557 1.00 38.91 206 GLU A N 1
ATOM 1534 C CA . GLU A 1 206 ? 59.077 26.009 121.205 1.00 40.52 206 GLU A CA 1
ATOM 1535 C C . GLU A 1 206 ? 60.567 26.278 120.869 1.00 38.49 206 GLU A C 1
ATOM 1536 O O . GLU A 1 206 ? 61.374 26.465 121.784 1.00 40.75 206 GLU A O 1
ATOM 1542 N N . ASP A 1 207 ? 60.943 26.403 119.602 1.00 37.13 207 ASP A N 1
ATOM 1543 C CA . ASP A 1 207 ? 62.334 26.705 119.278 1.00 37.42 207 ASP A CA 1
ATOM 1544 C C . ASP A 1 207 ? 62.788 28.079 119.806 1.00 37.83 207 ASP A C 1
ATOM 1545 O O . ASP A 1 207 ? 63.953 28.280 120.125 1.00 36.51 207 ASP A O 1
ATOM 1550 N N . ALA A 1 208 ? 61.884 29.047 119.772 1.00 38.27 208 ALA A N 1
ATOM 1551 C CA . ALA A 1 208 ? 62.255 30.426 120.195 1.00 39.23 208 ALA A CA 1
ATOM 1552 C C . ALA A 1 208 ? 62.635 30.461 121.687 1.00 39.07 208 ALA A C 1
ATOM 1553 O O . ALA A 1 208 ? 63.585 31.131 122.063 1.00 39.44 208 ALA A O 1
ATOM 1555 N N . GLY A 1 209 ? 61.869 29.742 122.527 1.00 40.39 209 GLY A N 1
ATOM 1556 C CA . GLY A 1 209 ? 62.218 29.580 123.973 1.00 40.40 209 GLY A CA 1
ATOM 1557 C C . GLY A 1 209 ? 63.576 28.928 124.196 1.00 41.61 209 GLY A C 1
ATOM 1558 O O . GLY A 1 209 ? 64.332 29.308 125.117 1.00 40.62 209 GLY A O 1
ATOM 1559 N N . ALA A 1 210 ? 63.923 28.001 123.313 1.00 41.33 210 ALA A N 1
ATOM 1560 C CA . ALA A 1 210 ? 65.235 27.359 123.358 1.00 41.21 210 ALA A CA 1
ATOM 1561 C C . ALA A 1 210 ? 66.358 28.216 122.825 1.00 41.94 210 ALA A C 1
ATOM 1562 O O . ALA A 1 210 ? 67.453 28.100 123.337 1.00 40.21 210 ALA A O 1
ATOM 1564 N N . LEU A 1 211 ? 66.129 28.987 121.752 1.00 40.73 211 LEU A N 1
ATOM 1565 C CA . LEU A 1 211 ? 67.223 29.637 121.038 1.00 40.06 211 LEU A CA 1
ATOM 1566 C C . LEU A 1 211 ? 67.385 31.137 121.223 1.00 39.45 211 LEU A C 1
ATOM 1567 O O . LEU A 1 211 ? 68.460 31.676 120.888 1.00 38.63 211 LEU A O 1
ATOM 1572 N N . LEU A 1 212 ? 66.348 31.820 121.696 1.00 39.40 212 LEU A N 1
ATOM 1573 C CA . LEU A 1 212 ? 66.442 33.287 121.943 1.00 39.28 212 LEU A CA 1
ATOM 1574 C C . LEU A 1 212 ? 66.704 33.610 123.414 1.00 40.14 212 LEU A C 1
ATOM 1575 O O . LEU A 1 212 ? 66.078 33.052 124.284 1.00 40.45 212 LEU A O 1
ATOM 1580 N N . ARG A 1 213 ? 67.618 34.532 123.682 1.00 42.14 213 ARG A N 1
ATOM 1581 C CA . ARG A 1 213 ? 67.921 34.993 125.045 1.00 43.71 213 ARG A CA 1
ATOM 1582 C C . ARG A 1 213 ? 66.696 35.624 125.670 1.00 43.31 213 ARG A C 1
ATOM 1583 O O . ARG A 1 213 ? 66.254 35.232 126.750 1.00 41.77 213 ARG A O 1
ATOM 1591 N N . ALA A 1 214 ? 66.133 36.634 124.983 1.00 40.98 214 ALA A N 1
ATOM 1592 C CA . ALA A 1 214 ? 64.889 37.243 125.430 1.00 39.61 214 ALA A CA 1
ATOM 1593 C C . ALA A 1 214 ? 63.716 36.234 125.408 1.00 39.51 214 ALA A C 1
ATOM 1594 O O . ALA A 1 214 ? 63.700 35.331 124.593 1.00 38.75 214 ALA A O 1
ATOM 1596 N N . ASP A 1 215 ? 62.758 36.415 126.302 1.00 37.24 215 ASP A N 1
ATOM 1597 C CA . ASP A 1 215 ? 61.664 35.479 126.520 1.00 38.20 215 ASP A CA 1
ATOM 1598 C C . ASP A 1 215 ? 60.438 35.809 125.659 1.00 35.40 215 ASP A C 1
ATOM 1599 O O . ASP A 1 215 ? 59.576 36.656 126.032 1.00 35.74 215 ASP A O 1
ATOM 1604 N N . LEU A 1 216 ? 60.361 35.144 124.516 1.00 35.37 216 LEU A N 1
ATOM 1605 C CA . LEU A 1 216 ? 59.245 35.368 123.586 1.00 33.27 216 LEU A CA 1
ATOM 1606 C C . LEU A 1 216 ? 57.927 34.949 124.186 1.00 34.11 216 LEU A C 1
ATOM 1607 O O . LEU A 1 216 ? 56.881 35.589 123.974 1.00 30.93 216 LEU A O 1
ATOM 1612 N N . LYS A 1 217 ? 57.926 33.794 124.893 1.00 33.10 217 LYS A N 1
ATOM 1613 C CA . LYS A 1 217 ? 56.686 33.380 125.527 1.00 33.72 217 LYS A CA 1
ATOM 1614 C C . LYS A 1 217 ? 56.080 34.426 126.510 1.00 33.53 217 LYS A C 1
ATOM 1615 O O . LYS A 1 217 ? 54.842 34.711 126.477 1.00 34.12 217 LYS A O 1
ATOM 1621 N N . GLN A 1 218 ? 56.897 34.981 127.400 1.00 32.92 218 GLN A N 1
ATOM 1622 C CA . GLN A 1 218 ? 56.397 35.953 128.374 1.00 33.27 218 GLN A CA 1
ATOM 1623 C C . GLN A 1 218 ? 55.953 37.223 127.580 1.00 32.56 218 GLN A C 1
ATOM 1624 O O . GLN A 1 218 ? 55.000 37.884 127.964 1.00 32.76 218 GLN A O 1
ATOM 1630 N N . HIS A 1 219 ? 56.662 37.522 126.482 1.00 31.83 219 HIS A N 1
ATOM 1631 C CA . HIS A 1 219 ? 56.269 38.731 125.659 1.00 30.62 219 HIS A CA 1
ATOM 1632 C C . HIS A 1 219 ? 54.879 38.547 125.093 1.00 31.28 219 HIS A C 1
ATOM 1633 O O . HIS A 1 219 ? 54.042 39.484 125.052 1.00 29.89 219 HIS A O 1
ATOM 1640 N N . CYS A 1 220 ? 54.585 37.322 124.658 1.00 31.37 220 CYS A N 1
ATOM 1641 C CA . CYS A 1 220 ? 53.277 37.040 124.013 1.00 32.76 220 CYS A CA 1
ATOM 1642 C C . CYS A 1 220 ? 52.149 36.792 124.993 1.00 35.18 220 CYS A C 1
ATOM 1643 O O . CYS A 1 220 ? 50.980 37.243 124.809 1.00 36.67 220 CYS A O 1
ATOM 1646 N N . PHE A 1 221 ? 52.504 36.173 126.123 1.00 35.98 221 PHE A N 1
ATOM 1647 C CA . PHE A 1 221 ? 51.514 35.877 127.191 1.00 36.39 221 PHE A CA 1
ATOM 1648 C C . PHE A 1 221 ? 51.922 36.525 128.477 1.00 37.53 221 PHE A C 1
ATOM 1649 O O . PHE A 1 221 ? 52.175 35.833 129.496 1.00 39.19 221 PHE A O 1
ATOM 1657 N N . PHE A 1 222 ? 51.960 37.851 128.505 1.00 36.12 222 PHE A N 1
ATOM 1658 C CA . PHE A 1 222 ? 52.445 38.518 129.676 1.00 37.67 222 PHE A CA 1
ATOM 1659 C C . PHE A 1 222 ? 51.544 38.365 130.879 1.00 40.87 222 PHE A C 1
ATOM 1660 O O . PHE A 1 222 ? 52.055 38.186 131.967 1.00 39.90 222 PHE A O 1
ATOM 1668 N N . SER A 1 223 ? 50.231 38.476 130.666 1.00 44.28 223 SER A N 1
ATOM 1669 C CA . SER A 1 223 ? 49.175 38.359 131.663 1.00 51.26 223 SER A CA 1
ATOM 1670 C C . SER A 1 223 ? 49.327 37.155 132.607 1.00 54.12 223 SER A C 1
ATOM 1671 O O . SER A 1 223 ? 48.956 37.242 133.792 1.00 55.34 223 SER A O 1
ATOM 1674 N N . GLU A 1 224 ? 49.897 36.075 132.080 1.00 56.97 224 GLU A N 1
ATOM 1675 C CA . GLU A 1 224 ? 50.181 34.857 132.833 1.00 61.76 224 GLU A CA 1
ATOM 1676 C C . GLU A 1 224 ? 51.352 34.971 133.862 1.00 63.54 224 GLU A C 1
ATOM 1677 O O . GLU A 1 224 ? 51.416 34.190 134.839 1.00 63.93 224 GLU A O 1
ATOM 1683 N N . SER A 1 225 ? 52.213 35.980 133.696 1.00 65.03 225 SER A N 1
ATOM 1684 C CA . SER A 1 225 ? 53.157 36.389 134.768 1.00 66.89 225 SER A CA 1
ATOM 1685 C C . SER A 1 225 ? 52.546 37.297 135.906 1.00 68.38 225 SER A C 1
ATOM 1686 O O . SER A 1 225 ? 53.235 37.628 136.890 1.00 69.61 225 SER A O 1
ATOM 1689 N N . LEU A 1 226 ? 51.285 37.710 135.810 1.00 69.61 226 LEU A N 1
ATOM 1690 C CA . LEU A 1 226 ? 50.737 38.567 136.899 1.00 71.33 226 LEU A CA 1
ATOM 1691 C C . LEU A 1 226 ? 50.008 37.701 137.940 1.00 73.19 226 LEU A C 1
ATOM 1692 O O . LEU A 1 226 ? 49.742 36.511 137.660 1.00 73.04 226 LEU A O 1
ATOM 1697 N N . ALA A 1 227 ? 49.686 38.300 139.105 1.00 75.03 227 ALA A N 1
ATOM 1698 C CA . ALA A 1 227 ? 48.853 37.652 140.161 1.00 76.67 227 ALA A CA 1
ATOM 1699 C C . ALA A 1 227 ? 47.642 36.874 139.593 1.00 77.76 227 ALA A C 1
ATOM 1700 O O . ALA A 1 227 ? 46.829 37.409 138.792 1.00 78.53 227 ALA A O 1
ATOM 1703 N N . THR B 1 6 ? 63.839 20.268 106.546 1.00 72.08 6 THR B N 1
ATOM 1704 C CA . THR B 1 6 ? 62.847 21.281 106.022 1.00 72.05 6 THR B CA 1
ATOM 1705 C C . THR B 1 6 ? 63.415 22.710 106.248 1.00 70.57 6 THR B C 1
ATOM 1706 O O . THR B 1 6 ? 63.730 23.436 105.253 1.00 70.70 6 THR B O 1
ATOM 1710 N N . ALA B 1 7 ? 63.590 23.101 107.529 1.00 67.18 7 ALA B N 1
ATOM 1711 C CA . ALA B 1 7 ? 64.177 24.423 107.811 1.00 63.66 7 ALA B CA 1
ATOM 1712 C C . ALA B 1 7 ? 65.727 24.510 107.939 1.00 61.09 7 ALA B C 1
ATOM 1713 O O . ALA B 1 7 ? 66.280 25.610 108.136 1.00 59.79 7 ALA B O 1
ATOM 1715 N N . ASP B 1 8 ? 66.442 23.388 107.813 1.00 57.12 8 ASP B N 1
ATOM 1716 C CA . ASP B 1 8 ? 67.893 23.441 107.936 1.00 54.85 8 ASP B CA 1
ATOM 1717 C C . ASP B 1 8 ? 68.509 24.321 106.820 1.00 52.57 8 ASP B C 1
ATOM 1718 O O . ASP B 1 8 ? 68.016 24.293 105.699 1.00 52.61 8 ASP B O 1
ATOM 1723 N N . LEU B 1 9 ? 69.561 25.115 107.126 1.00 51.03 9 LEU B N 1
ATOM 1724 C CA . LEU B 1 9 ? 70.192 26.083 106.162 1.00 49.33 9 LEU B CA 1
ATOM 1725 C C . LEU B 1 9 ? 71.449 25.622 105.428 1.00 49.25 9 LEU B C 1
ATOM 1726 O O . LEU B 1 9 ? 72.005 26.392 104.648 1.00 49.02 9 LEU B O 1
ATOM 1731 N N . SER B 1 10 ? 71.968 24.420 105.716 1.00 49.99 10 SER B N 1
ATOM 1732 C CA . SER B 1 10 ? 73.285 23.993 105.123 1.00 49.72 10 SER B CA 1
ATOM 1733 C C . SER B 1 10 ? 73.323 24.109 103.602 1.00 48.47 10 SER B C 1
ATOM 1734 O O . SER B 1 10 ? 74.312 24.594 103.036 1.00 48.48 10 SER B O 1
ATOM 1737 N N . PRO B 1 11 ? 72.238 23.707 102.928 1.00 48.47 11 PRO B N 1
ATOM 1738 C CA . PRO B 1 11 ? 72.263 23.854 101.476 1.00 48.43 11 PRO B CA 1
ATOM 1739 C C . PRO B 1 11 ? 72.491 25.329 101.019 1.00 47.93 11 PRO B C 1
ATOM 1740 O O . PRO B 1 11 ? 73.295 25.592 100.113 1.00 45.86 11 PRO B O 1
ATOM 1744 N N . LEU B 1 12 ? 71.770 26.286 101.645 1.00 47.71 12 LEU B N 1
ATOM 1745 C CA . LEU B 1 12 ? 71.999 27.702 101.366 1.00 46.42 12 LEU B CA 1
ATOM 1746 C C . LEU B 1 12 ? 73.420 28.097 101.703 1.00 44.93 12 LEU B C 1
ATOM 1747 O O . LEU B 1 12 ? 74.105 28.762 100.917 1.00 44.74 12 LEU B O 1
ATOM 1752 N N . LEU B 1 13 ? 73.886 27.725 102.894 1.00 45.81 13 LEU B N 1
ATOM 1753 C CA . LEU B 1 13 ? 75.271 28.090 103.302 1.00 47.02 13 LEU B CA 1
ATOM 1754 C C . LEU B 1 13 ? 76.314 27.553 102.331 1.00 47.32 13 LEU B C 1
ATOM 1755 O O . LEU B 1 13 ? 77.289 28.237 101.933 1.00 47.20 13 LEU B O 1
ATOM 1760 N N . GLU B 1 14 ? 76.071 26.326 101.891 1.00 48.23 14 GLU B N 1
ATOM 1761 C CA . GLU B 1 14 ? 76.967 25.707 100.905 1.00 48.92 14 GLU B CA 1
ATOM 1762 C C . GLU B 1 14 ? 76.930 26.423 99.554 1.00 46.53 14 GLU B C 1
ATOM 1763 O O . GLU B 1 14 ? 77.957 26.612 98.911 1.00 46.46 14 GLU B O 1
ATOM 1769 N N . ALA B 1 15 ? 75.756 26.836 99.103 1.00 44.60 15 ALA B N 1
ATOM 1770 C CA . ALA B 1 15 ? 75.730 27.633 97.890 1.00 42.44 15 ALA B CA 1
ATOM 1771 C C . ALA B 1 15 ? 76.536 28.926 98.076 1.00 41.92 15 ALA B C 1
ATOM 1772 O O . ALA B 1 15 ? 77.216 29.379 97.150 1.00 39.41 15 ALA B O 1
ATOM 1774 N N . ASN B 1 16 ? 76.454 29.522 99.280 1.00 41.84 16 ASN B N 1
ATOM 1775 C CA . ASN B 1 16 ? 77.157 30.761 99.553 1.00 42.60 16 ASN B CA 1
ATOM 1776 C C . ASN B 1 16 ? 78.698 30.570 99.528 1.00 44.20 16 ASN B C 1
ATOM 1777 O O . ASN B 1 16 ? 79.435 31.369 98.942 1.00 45.52 16 ASN B O 1
ATOM 1782 N N . ARG B 1 17 ? 79.156 29.490 100.163 1.00 47.40 17 ARG B N 1
ATOM 1783 C CA . ARG B 1 17 ? 80.604 29.113 100.135 1.00 49.94 17 ARG B CA 1
ATOM 1784 C C . ARG B 1 17 ? 81.105 28.846 98.709 1.00 50.02 17 ARG B C 1
ATOM 1785 O O . ARG B 1 17 ? 82.112 29.427 98.289 1.00 50.27 17 ARG B O 1
ATOM 1793 N N . LYS B 1 18 ? 80.395 27.981 97.970 1.00 50.46 18 LYS B N 1
ATOM 1794 C CA . LYS B 1 18 ? 80.738 27.745 96.540 1.00 51.25 18 LYS B CA 1
ATOM 1795 C C . LYS B 1 18 ? 80.955 29.081 95.832 1.00 50.99 18 LYS B C 1
ATOM 1796 O O . LYS B 1 18 ? 82.051 29.360 95.256 1.00 50.58 18 LYS B O 1
ATOM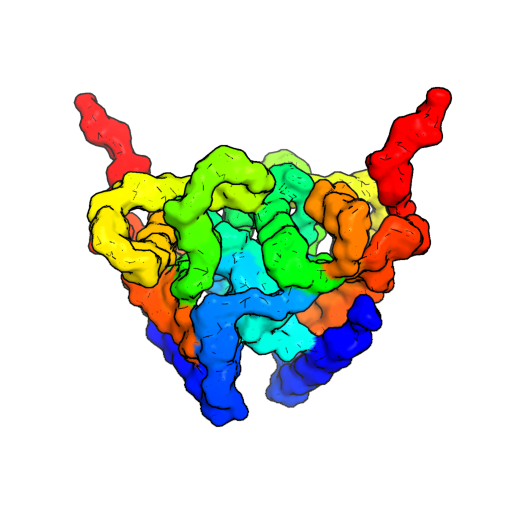 1802 N N . TRP B 1 19 ? 79.913 29.925 95.896 1.00 49.26 19 TRP B N 1
ATOM 1803 C CA . TRP B 1 19 ? 79.947 31.245 95.258 1.00 47.95 19 TRP B CA 1
ATOM 1804 C C . TRP B 1 19 ? 81.140 32.113 95.686 1.00 46.89 19 TRP B C 1
ATOM 1805 O O . TRP B 1 19 ? 81.797 32.740 94.843 1.00 46.31 19 TRP B O 1
ATOM 1816 N N . ALA B 1 20 ? 81.374 32.218 96.991 1.00 47.37 20 ALA B N 1
ATOM 1817 C CA . ALA B 1 20 ? 82.475 33.086 97.476 1.00 47.82 20 ALA B CA 1
ATOM 1818 C C . ALA B 1 20 ? 83.865 32.572 96.997 1.00 48.52 20 ALA B C 1
ATOM 1819 O O . ALA B 1 20 ? 84.714 33.343 96.539 1.00 47.57 20 ALA B O 1
ATOM 1821 N N . ASP B 1 21 ? 84.084 31.265 97.113 1.00 51.13 21 ASP B N 1
ATOM 1822 C CA . ASP B 1 21 ? 85.341 30.645 96.553 1.00 53.24 21 ASP B CA 1
ATOM 1823 C C . ASP B 1 21 ? 85.585 30.982 95.076 1.00 54.21 21 ASP B C 1
ATOM 1824 O O . ASP B 1 21 ? 86.651 31.484 94.722 1.00 55.93 21 ASP B O 1
ATOM 1829 N N . GLU B 1 22 ? 84.579 30.797 94.233 1.00 55.12 22 GLU B N 1
ATOM 1830 C CA . GLU B 1 22 ? 84.706 31.114 92.815 1.00 56.79 22 GLU B CA 1
ATOM 1831 C C . GLU B 1 22 ? 84.978 32.556 92.525 1.00 57.10 22 GLU B C 1
ATOM 1832 O O . GLU B 1 22 ? 85.640 32.860 91.551 1.00 57.07 22 GLU B O 1
ATOM 1838 N N . CYS B 1 23 ? 84.414 33.470 93.320 1.00 56.78 23 CYS B N 1
ATOM 1839 C CA . CYS B 1 23 ? 84.684 34.872 93.079 1.00 56.46 23 CYS B CA 1
ATOM 1840 C C . CYS B 1 23 ? 86.107 35.184 93.519 1.00 57.02 23 CYS B C 1
ATOM 1841 O O . CYS B 1 23 ? 86.772 35.981 92.863 1.00 57.70 23 CYS B O 1
ATOM 1844 N N . ALA B 1 24 ? 86.544 34.588 94.633 1.00 57.04 24 ALA B N 1
ATOM 1845 C CA . ALA B 1 24 ? 87.880 34.800 95.169 1.00 58.67 24 ALA B CA 1
ATOM 1846 C C . ALA B 1 24 ? 88.924 34.196 94.185 1.00 60.25 24 ALA B C 1
ATOM 1847 O O . ALA B 1 24 ? 89.923 34.866 93.858 1.00 59.70 24 ALA B O 1
ATOM 1849 N N . ALA B 1 25 ? 88.645 32.966 93.709 1.00 61.78 25 ALA B N 1
ATOM 1850 C CA . ALA B 1 25 ? 89.423 32.291 92.616 1.00 63.21 25 ALA B CA 1
ATOM 1851 C C . ALA B 1 25 ? 89.540 33.141 91.319 1.00 64.34 25 ALA B C 1
ATOM 1852 O O . ALA B 1 25 ? 90.652 33.318 90.810 1.00 64.91 25 ALA B O 1
ATOM 1854 N N . LYS B 1 26 ? 88.431 33.689 90.805 1.00 64.83 26 LYS B N 1
ATOM 1855 C CA . LYS B 1 26 ? 88.507 34.622 89.669 1.00 65.08 26 LYS B CA 1
ATOM 1856 C C . LYS B 1 26 ? 89.283 35.893 89.987 1.00 65.05 26 LYS B C 1
ATOM 1857 O O . LYS B 1 26 ? 90.034 36.366 89.151 1.00 66.03 26 LYS B O 1
ATOM 1863 N N . ASP B 1 27 ? 89.133 36.449 91.189 1.00 64.01 27 ASP B N 1
ATOM 1864 C CA . ASP B 1 27 ? 89.833 37.685 91.553 1.00 62.17 27 ASP B CA 1
ATOM 1865 C C . ASP B 1 27 ? 90.034 37.655 93.046 1.00 61.40 27 ASP B C 1
ATOM 1866 O O . ASP B 1 27 ? 89.072 37.744 93.821 1.00 60.69 27 ASP B O 1
ATOM 1871 N N . SER B 1 28 ? 91.277 37.517 93.470 1.00 59.58 28 SER B N 1
ATOM 1872 C CA . SER B 1 28 ? 91.527 37.328 94.877 1.00 58.51 28 SER B CA 1
ATOM 1873 C C . SER B 1 28 ? 91.290 38.602 95.746 1.00 57.16 28 SER B C 1
ATOM 1874 O O . SER B 1 28 ? 91.248 38.476 96.971 1.00 56.76 28 SER B O 1
ATOM 1877 N N . THR B 1 29 ? 91.174 39.800 95.156 1.00 55.13 29 THR B N 1
ATOM 1878 C CA . THR B 1 29 ? 90.826 40.974 95.982 1.00 54.46 29 THR B CA 1
ATOM 1879 C C . THR B 1 29 ? 89.318 41.372 95.921 1.00 53.49 29 THR B C 1
ATOM 1880 O O . THR B 1 29 ? 88.915 42.463 96.406 1.00 53.26 29 THR B O 1
ATOM 1884 N N . TYR B 1 30 ? 88.503 40.469 95.358 1.00 51.86 30 TYR B N 1
ATOM 1885 C CA . TYR B 1 30 ? 87.088 40.695 95.084 1.00 50.34 30 TYR B CA 1
ATOM 1886 C C . TYR B 1 30 ? 86.348 41.177 96.346 1.00 49.63 30 TYR B C 1
ATOM 1887 O O . TYR B 1 30 ? 85.724 42.239 96.293 1.00 48.52 30 TYR B O 1
ATOM 1896 N N . PHE B 1 31 ? 86.454 40.407 97.449 1.00 48.54 31 PHE B N 1
ATOM 1897 C CA . PHE B 1 31 ? 85.828 40.732 98.734 1.00 47.46 31 PHE B CA 1
ATOM 1898 C C . PHE B 1 31 ? 86.778 41.555 99.589 1.00 48.40 31 PHE B C 1
ATOM 1899 O O . PHE B 1 31 ? 86.405 42.620 100.134 1.00 47.36 31 PHE B O 1
ATOM 1907 N N . SER B 1 32 ? 88.033 41.089 99.717 1.00 47.47 32 SER B N 1
ATOM 1908 C CA . SER B 1 32 ? 88.949 41.751 100.616 1.00 46.85 32 SER B CA 1
ATOM 1909 C C . SER B 1 32 ? 89.032 43.234 100.328 1.00 45.44 32 SER B C 1
ATOM 1910 O O . SER B 1 32 ? 89.180 44.026 101.264 1.00 48.07 32 SER B O 1
ATOM 1913 N N . LYS B 1 33 ? 88.907 43.675 99.084 1.00 45.42 33 LYS B N 1
ATOM 1914 C CA . LYS B 1 33 ? 89.028 45.138 98.863 1.00 45.68 33 LYS B CA 1
ATOM 1915 C C . LYS B 1 33 ? 87.837 45.996 99.381 1.00 45.60 33 LYS B C 1
ATOM 1916 O O . LYS B 1 33 ? 87.927 47.249 99.433 1.00 44.44 33 LYS B O 1
ATOM 1922 N N . VAL B 1 34 ? 86.734 45.317 99.728 1.00 43.46 34 VAL B N 1
ATOM 1923 C CA . VAL B 1 34 ? 85.631 46.072 100.359 1.00 42.08 34 VAL B CA 1
ATOM 1924 C C . VAL B 1 34 ? 85.444 45.631 101.816 1.00 41.73 34 VAL B C 1
ATOM 1925 O O . VAL B 1 34 ? 84.363 45.855 102.385 1.00 41.21 34 VAL B O 1
ATOM 1929 N N . ALA B 1 35 ? 86.452 44.994 102.444 1.00 40.20 35 ALA B N 1
ATOM 1930 C CA . ALA B 1 35 ? 86.317 44.536 103.843 1.00 40.23 35 ALA B CA 1
ATOM 1931 C C . ALA B 1 35 ? 85.989 45.647 104.861 1.00 40.68 35 ALA B C 1
ATOM 1932 O O . ALA B 1 35 ? 85.306 45.389 105.886 1.00 40.61 35 ALA B O 1
ATOM 1934 N N . GLY B 1 36 ? 86.468 46.855 104.610 1.00 39.94 36 GLY B N 1
ATOM 1935 C CA . GLY B 1 36 ? 86.318 47.877 105.633 1.00 38.90 36 GLY B CA 1
ATOM 1936 C C . GLY B 1 36 ? 85.779 49.215 105.179 1.00 39.67 36 GLY B C 1
ATOM 1937 O O . GLY B 1 36 ? 85.878 50.206 105.916 1.00 40.42 36 GLY B O 1
ATOM 1938 N N . SER B 1 37 ? 85.275 49.318 103.966 1.00 38.60 37 SER B N 1
ATOM 1939 C CA . SER B 1 37 ? 84.676 50.570 103.488 1.00 39.24 37 SER B CA 1
ATOM 1940 C C . SER B 1 37 ? 83.851 50.263 102.224 1.00 37.94 37 SER B C 1
ATOM 1941 O O . SER B 1 37 ? 83.949 49.140 101.680 1.00 39.83 37 SER B O 1
ATOM 1944 N N . GLN B 1 38 ? 83.032 51.235 101.793 1.00 37.37 38 GLN B N 1
ATOM 1945 C CA . GLN B 1 38 ? 82.283 51.144 100.523 1.00 35.83 38 GLN B CA 1
ATOM 1946 C C . GLN B 1 38 ? 82.297 52.487 99.917 1.00 34.03 38 GLN B C 1
ATOM 1947 O O . GLN B 1 38 ? 82.266 53.514 100.620 1.00 36.14 38 GLN B O 1
ATOM 1953 N N . ALA B 1 39 ? 82.349 52.518 98.599 1.00 34.91 39 ALA B N 1
ATOM 1954 C CA . ALA B 1 39 ? 82.293 53.763 97.844 1.00 36.10 39 ALA B CA 1
ATOM 1955 C C . ALA B 1 39 ? 81.396 53.524 96.619 1.00 37.45 39 ALA B C 1
ATOM 1956 O O . ALA B 1 39 ? 81.778 53.702 95.435 1.00 36.78 39 ALA B O 1
ATOM 1958 N N . PRO B 1 40 ? 80.107 53.228 96.887 1.00 34.63 40 PRO B N 1
ATOM 1959 C CA . PRO B 1 40 ? 79.279 52.989 95.700 1.00 32.95 40 PRO B CA 1
ATOM 1960 C C . PRO B 1 40 ? 78.995 54.249 94.957 1.00 33.43 40 PRO B C 1
ATOM 1961 O O . PRO B 1 40 ? 78.883 55.374 95.566 1.00 33.68 40 PRO B O 1
ATOM 1965 N N . GLU B 1 41 ? 78.801 54.108 93.650 1.00 32.61 41 GLU B N 1
ATOM 1966 C CA . GLU B 1 41 ? 78.362 55.254 92.898 1.00 34.42 41 GLU B CA 1
ATOM 1967 C C . GLU B 1 41 ? 76.846 55.424 92.805 1.00 33.17 41 GLU B C 1
ATOM 1968 O O . GLU B 1 41 ? 76.353 56.519 92.433 1.00 32.68 41 GLU B O 1
ATOM 1974 N N . TYR B 1 42 ? 76.156 54.330 93.011 1.00 32.88 42 TYR B N 1
ATOM 1975 C CA . TYR B 1 42 ? 74.693 54.332 92.818 1.00 32.43 42 TYR B CA 1
ATOM 1976 C C . TYR B 1 42 ? 73.914 54.110 94.113 1.00 29.88 42 TYR B C 1
ATOM 1977 O O . TYR B 1 42 ? 74.368 53.363 94.970 1.00 28.21 42 TYR B O 1
ATOM 1986 N N . LEU B 1 43 ? 72.711 54.697 94.196 1.00 28.65 43 LEU B N 1
ATOM 1987 C CA . LEU B 1 43 ? 71.710 54.238 95.183 1.00 28.56 43 LEU B CA 1
ATOM 1988 C C . LEU B 1 43 ? 70.611 53.709 94.224 1.00 28.24 43 LEU B C 1
ATOM 1989 O O . LEU B 1 43 ? 70.281 54.358 93.257 1.00 28.37 43 LEU B O 1
ATOM 1994 N N . TYR B 1 44 ? 70.093 52.531 94.523 1.00 26.89 44 TYR B N 1
ATOM 1995 C CA . TYR B 1 44 ? 68.955 51.987 93.747 1.00 26.16 44 TYR B CA 1
ATOM 1996 C C . TYR B 1 44 ? 67.787 51.891 94.695 1.00 25.05 44 TYR B C 1
ATOM 1997 O O . TYR B 1 44 ? 67.935 51.402 95.813 1.00 28.28 44 TYR B O 1
ATOM 2006 N N . ILE B 1 45 ? 66.628 52.345 94.236 1.00 25.82 45 ILE B N 1
ATOM 2007 C CA . ILE B 1 45 ? 65.389 52.243 94.979 1.00 24.89 45 ILE B CA 1
ATOM 2008 C C . ILE B 1 45 ? 64.494 51.416 94.057 1.00 24.55 45 ILE B C 1
ATOM 2009 O O . ILE B 1 45 ? 64.138 51.858 92.970 1.00 25.28 45 ILE B O 1
ATOM 2014 N N . GLY B 1 46 ? 64.136 50.224 94.482 1.00 24.74 46 GLY B N 1
ATOM 2015 C CA . GLY B 1 46 ? 63.325 49.345 93.681 1.00 25.59 46 GLY B CA 1
ATOM 2016 C C . GLY B 1 46 ? 62.351 48.490 94.456 1.00 26.75 46 GLY B C 1
ATOM 2017 O O . GLY B 1 46 ? 62.231 48.627 95.627 1.00 23.12 46 GLY B O 1
ATOM 2018 N N . CYS B 1 47 ? 61.647 47.619 93.762 1.00 24.74 47 CYS B N 1
ATOM 2019 C CA . CYS B 1 47 ? 60.643 46.787 94.410 1.00 23.92 47 CYS B CA 1
ATOM 2020 C C . CYS B 1 47 ? 61.226 45.565 95.123 1.00 23.10 47 CYS B C 1
ATOM 2021 O O . CYS B 1 47 ? 62.232 45.062 94.751 1.00 26.31 47 CYS B O 1
ATOM 2024 N N . ALA B 1 48 ? 60.566 45.132 96.174 1.00 22.26 48 ALA B N 1
ATOM 2025 C CA . ALA B 1 48 ? 60.995 43.982 96.934 1.00 24.57 48 ALA B CA 1
ATOM 2026 C C . ALA B 1 48 ? 60.701 42.648 96.221 1.00 26.29 48 ALA B C 1
ATOM 2027 O O . ALA B 1 48 ? 61.149 41.631 96.649 1.00 27.09 48 ALA B O 1
ATOM 2029 N N . ASP B 1 49 ? 59.908 42.709 95.169 1.00 25.87 49 ASP B N 1
ATOM 2030 C CA . ASP B 1 49 ? 59.554 41.558 94.339 1.00 26.08 49 ASP B CA 1
ATOM 2031 C C . ASP B 1 49 ? 60.761 40.658 94.101 1.00 25.20 49 ASP B C 1
ATOM 2032 O O . ASP B 1 49 ? 61.762 41.115 93.675 1.00 25.64 49 ASP B O 1
ATOM 2037 N N . SER B 1 50 ? 60.615 39.365 94.335 1.00 26.21 50 SER B N 1
ATOM 2038 C CA . SER B 1 50 ? 61.719 38.413 94.216 1.00 26.67 50 SER B CA 1
ATOM 2039 C C . SER B 1 50 ? 62.367 38.278 92.857 1.00 28.67 50 SER B C 1
ATOM 2040 O O . SER B 1 50 ? 63.373 37.652 92.735 1.00 28.68 50 SER B O 1
ATOM 2043 N N . ARG B 1 51 ? 61.771 38.851 91.840 1.00 28.88 51 ARG B N 1
ATOM 2044 C CA . ARG B 1 51 ? 62.279 38.713 90.498 1.00 29.39 51 ARG B CA 1
ATOM 2045 C C . ARG B 1 51 ? 63.231 39.814 90.083 1.00 29.94 51 ARG B C 1
ATOM 2046 O O . ARG B 1 51 ? 63.745 39.778 89.000 1.00 30.75 51 ARG B O 1
ATOM 2054 N N . VAL B 1 52 ? 63.467 40.770 90.974 1.00 29.68 52 VAL B N 1
ATOM 2055 C CA . VAL B 1 52 ? 64.181 41.974 90.637 1.00 29.43 52 VAL B CA 1
ATOM 2056 C C . VAL B 1 52 ? 65.360 42.284 91.567 1.00 32.91 52 VAL B C 1
ATOM 2057 O O . VAL B 1 52 ? 65.215 42.986 92.510 1.00 31.66 52 VAL B O 1
ATOM 2061 N N . SER B 1 53 ? 66.532 41.763 91.268 1.00 33.44 53 SER B N 1
ATOM 2062 C CA . SER B 1 53 ? 67.665 41.919 92.159 1.00 33.89 53 SER B CA 1
ATOM 2063 C C . SER B 1 53 ? 68.665 42.866 91.492 1.00 33.25 53 SER B C 1
ATOM 2064 O O . SER B 1 53 ? 69.333 42.453 90.543 1.00 34.47 53 SER B O 1
ATOM 2067 N N . PRO B 1 54 ? 68.803 44.146 91.961 1.00 32.66 54 PRO B N 1
ATOM 2068 C CA . PRO B 1 54 ? 69.566 45.138 91.258 1.00 31.90 54 PRO B CA 1
ATOM 2069 C C . PRO B 1 54 ? 71.029 44.774 90.970 1.00 31.98 54 PRO B C 1
ATOM 2070 O O . PRO B 1 54 ? 71.475 45.026 89.842 1.00 32.60 54 PRO B O 1
ATOM 2074 N N . ALA B 1 55 ? 71.764 44.241 91.927 1.00 30.90 55 ALA B N 1
ATOM 2075 C CA . ALA B 1 55 ? 73.229 44.046 91.681 1.00 33.08 55 ALA B CA 1
ATOM 2076 C C . ALA B 1 55 ? 73.443 42.937 90.619 1.00 34.95 55 ALA B C 1
ATOM 2077 O O . ALA B 1 55 ? 74.406 42.978 89.768 1.00 36.30 55 ALA B O 1
ATOM 2079 N N . GLN B 1 56 ? 72.591 41.934 90.729 1.00 35.50 56 GLN B N 1
ATOM 2080 C CA . GLN B 1 56 ? 72.568 40.807 89.773 1.00 37.57 56 GLN B CA 1
ATOM 2081 C C . GLN B 1 56 ? 72.199 41.265 88.375 1.00 36.85 56 GLN B C 1
ATOM 2082 O O . GLN B 1 56 ? 72.939 41.008 87.396 1.00 38.63 56 GLN B O 1
ATOM 2088 N N . LEU B 1 57 ? 71.110 42.039 88.258 1.00 35.23 57 LEU B N 1
ATOM 2089 C CA . LEU B 1 57 ? 70.620 42.430 86.953 1.00 34.12 57 LEU B CA 1
ATOM 2090 C C . LEU B 1 57 ? 71.489 43.465 86.281 1.00 33.76 57 LEU B C 1
ATOM 2091 O O . LEU B 1 57 ? 71.453 43.627 85.079 1.00 34.68 57 LEU B O 1
ATOM 2096 N N . PHE B 1 58 ? 72.302 44.179 87.047 1.00 34.75 58 PHE B N 1
ATOM 2097 C CA . PHE B 1 58 ? 73.285 45.113 86.462 1.00 34.99 58 PHE B CA 1
ATOM 2098 C C . PHE B 1 58 ? 74.683 44.502 86.419 1.00 35.66 58 PHE B C 1
ATOM 2099 O O . PHE B 1 58 ? 75.625 45.164 86.000 1.00 38.18 58 PHE B O 1
ATOM 2107 N N . ASN B 1 59 ? 74.800 43.251 86.824 1.00 37.61 59 ASN B N 1
ATOM 2108 C CA . ASN B 1 59 ? 76.092 42.534 86.860 1.00 40.12 59 ASN B CA 1
ATOM 2109 C C . ASN B 1 59 ? 77.178 43.297 87.645 1.00 41.61 59 ASN B C 1
ATOM 2110 O O . ASN B 1 59 ? 78.352 43.443 87.213 1.00 42.00 59 ASN B O 1
ATOM 2115 N N . MET B 1 60 ? 76.767 43.822 88.804 1.00 40.62 60 MET B N 1
ATOM 2116 C CA . MET B 1 60 ? 77.668 44.560 89.668 1.00 41.10 60 MET B CA 1
ATOM 2117 C C . MET B 1 60 ? 78.335 43.678 90.702 1.00 41.26 60 MET B C 1
ATOM 2118 O O . MET B 1 60 ? 77.758 42.720 91.199 1.00 43.00 60 MET B O 1
ATOM 2123 N N . ALA B 1 61 ? 79.573 44.033 91.038 1.00 42.13 61 ALA B N 1
ATOM 2124 C CA . ALA B 1 61 ? 80.256 43.395 92.120 1.00 41.09 61 ALA B CA 1
ATOM 2125 C C . ALA B 1 61 ? 79.859 44.125 93.418 1.00 40.81 61 ALA B C 1
ATOM 2126 O O . ALA B 1 61 ? 79.293 45.242 93.394 1.00 39.91 61 ALA B O 1
ATOM 2128 N N . PRO B 1 62 ? 80.214 43.552 94.564 1.00 39.00 62 PRO B N 1
ATOM 2129 C CA . PRO B 1 62 ? 79.938 44.210 95.842 1.00 38.21 62 PRO B CA 1
ATOM 2130 C C . PRO B 1 62 ? 80.544 45.616 95.921 1.00 38.18 62 PRO B C 1
ATOM 2131 O O . PRO B 1 62 ? 81.670 45.839 95.436 1.00 36.85 62 PRO B O 1
ATOM 2135 N N . GLY B 1 63 ? 79.808 46.581 96.495 1.00 34.93 63 GLY B N 1
ATOM 2136 C CA . GLY B 1 63 ? 80.382 47.884 96.717 1.00 34.42 63 GLY B CA 1
ATOM 2137 C C . GLY B 1 63 ? 79.992 48.834 95.670 1.00 34.78 63 GLY B C 1
ATOM 2138 O O . GLY B 1 63 ? 80.495 49.947 95.650 1.00 36.03 63 GLY B O 1
ATOM 2139 N N . GLU B 1 64 ? 79.102 48.420 94.765 1.00 33.46 64 GLU B N 1
ATOM 2140 C CA . GLU B 1 64 ? 78.764 49.281 93.655 1.00 34.07 64 GLU B CA 1
ATOM 2141 C C . GLU B 1 64 ? 77.376 49.928 93.746 1.00 32.64 64 GLU B C 1
ATOM 2142 O O . GLU B 1 64 ? 77.222 51.058 93.280 1.00 33.69 64 GLU B O 1
ATOM 2148 N N . VAL B 1 65 ? 76.428 49.258 94.381 1.00 30.99 65 VAL B N 1
ATOM 2149 C CA . VAL B 1 65 ? 75.050 49.810 94.438 1.00 29.69 65 VAL B CA 1
ATOM 2150 C C . VAL B 1 65 ? 74.491 49.602 95.866 1.00 27.79 65 VAL B C 1
ATOM 2151 O O . VAL B 1 65 ? 74.413 48.525 96.391 1.00 31.10 65 VAL B O 1
ATOM 2155 N N . PHE B 1 66 ? 74.178 50.706 96.498 1.00 27.73 66 PHE B N 1
ATOM 2156 C CA . PHE B 1 66 ? 73.507 50.710 97.788 1.00 28.10 66 PHE B CA 1
ATOM 2157 C C . PHE B 1 66 ? 71.994 50.570 97.458 1.00 26.95 66 PHE B C 1
ATOM 2158 O O . PHE B 1 66 ? 71.527 51.194 96.519 1.00 29.46 66 PHE B O 1
ATOM 2166 N N . VAL B 1 67 ? 71.261 49.829 98.278 1.00 28.13 67 VAL B N 1
ATOM 2167 C CA . VAL B 1 67 ? 69.915 49.386 97.903 1.00 26.15 67 VAL B CA 1
ATOM 2168 C C . VAL B 1 67 ? 68.838 49.620 98.964 1.00 22.48 67 VAL B C 1
ATOM 2169 O O . VAL B 1 67 ? 68.927 49.114 100.064 1.00 24.01 67 VAL B O 1
ATOM 2173 N N . GLN B 1 68 ? 67.721 50.203 98.530 1.00 25.50 68 GLN B N 1
ATOM 2174 C CA . GLN B 1 68 ? 66.479 50.226 99.318 1.00 23.12 68 GLN B CA 1
ATOM 2175 C C . GLN B 1 68 ? 65.485 49.450 98.452 1.00 23.71 68 GLN B C 1
ATOM 2176 O O . GLN B 1 68 ? 65.339 49.725 97.256 1.00 23.23 68 GLN B O 1
ATOM 2182 N N . ARG B 1 69 ? 64.863 48.427 99.066 1.00 23.77 69 ARG B N 1
ATOM 2183 C CA . ARG B 1 69 ? 63.792 47.754 98.320 1.00 24.61 69 ARG B CA 1
ATOM 2184 C C . ARG B 1 69 ? 62.547 47.660 99.215 1.00 22.16 69 ARG B C 1
ATOM 2185 O O . ARG B 1 69 ? 62.646 47.330 100.439 1.00 24.04 69 ARG B O 1
ATOM 2193 N N . ASN B 1 70 ? 61.380 47.946 98.613 1.00 22.49 70 ASN B N 1
ATOM 2194 C CA . ASN B 1 70 ? 60.143 47.947 99.388 1.00 23.06 70 ASN B CA 1
ATOM 2195 C C . ASN B 1 70 ? 58.997 47.644 98.435 1.00 23.03 70 ASN B C 1
ATOM 2196 O O . ASN B 1 70 ? 59.165 47.682 97.230 1.00 23.38 70 ASN B O 1
ATOM 2201 N N . VAL B 1 71 ? 57.855 47.371 98.991 1.00 23.32 71 VAL B N 1
ATOM 2202 C CA . VAL B 1 71 ? 56.690 46.960 98.134 1.00 24.74 71 VAL B CA 1
ATOM 2203 C C . VAL B 1 71 ? 56.236 48.126 97.275 1.00 23.27 71 VAL B C 1
ATOM 2204 O O . VAL B 1 71 ? 55.759 49.185 97.792 1.00 24.61 71 VAL B O 1
ATOM 2208 N N . GLY B 1 72 ? 56.460 47.979 95.970 1.00 24.84 72 GLY B N 1
ATOM 2209 C CA . GLY B 1 72 ? 56.045 49.000 95.003 1.00 23.96 72 GLY B CA 1
ATOM 2210 C C . GLY B 1 72 ? 57.024 50.166 94.816 1.00 24.16 72 GLY B C 1
ATOM 2211 O O . GLY B 1 72 ? 56.687 51.087 94.120 1.00 24.92 72 GLY B O 1
ATOM 2212 N N . ASN B 1 73 ? 58.233 50.045 95.329 1.00 23.89 73 ASN B N 1
ATOM 2213 C CA . ASN B 1 73 ? 59.337 50.951 95.033 1.00 21.87 73 ASN B CA 1
ATOM 2214 C C . ASN B 1 73 ? 58.875 52.392 95.340 1.00 23.30 73 ASN B C 1
ATOM 2215 O O . ASN B 1 73 ? 59.077 53.271 94.532 1.00 23.75 73 ASN B O 1
ATOM 2220 N N . LEU B 1 74 ? 58.335 52.609 96.552 1.00 22.82 74 LEU B N 1
ATOM 2221 C CA . LEU B 1 74 ? 57.737 53.916 96.890 1.00 23.21 74 LEU B CA 1
ATOM 2222 C C . LEU B 1 74 ? 58.738 54.835 97.642 1.00 22.23 74 LEU B C 1
ATOM 2223 O O . LEU B 1 74 ? 59.535 54.355 98.388 1.00 23.43 74 LEU B O 1
ATOM 2228 N N . VAL B 1 75 ? 58.602 56.126 97.472 1.00 22.81 75 VAL B N 1
ATOM 2229 C CA . VAL B 1 75 ? 59.583 57.054 98.088 1.00 22.56 75 VAL B CA 1
ATOM 2230 C C . VAL B 1 75 ? 58.639 58.132 98.671 1.00 22.22 75 VAL B C 1
ATOM 2231 O O . VAL B 1 75 ? 57.867 58.833 97.936 1.00 22.60 75 VAL B O 1
ATOM 2235 N N . SER B 1 76 ? 58.710 58.267 99.996 1.00 22.74 76 SER B N 1
ATOM 2236 C CA . SER B 1 76 ? 57.956 59.361 100.614 1.00 23.36 76 SER B CA 1
ATOM 2237 C C . SER B 1 76 ? 58.873 60.060 101.613 1.00 22.52 76 SER B C 1
ATOM 2238 O O . SER B 1 76 ? 59.656 59.455 102.339 1.00 21.77 76 SER B O 1
ATOM 2241 N N . ASN B 1 77 ? 58.760 61.388 101.695 1.00 23.13 77 ASN B N 1
ATOM 2242 C CA . ASN B 1 77 ? 59.587 62.108 102.673 1.00 21.56 77 ASN B CA 1
ATOM 2243 C C . ASN B 1 77 ? 59.274 61.645 104.116 1.00 25.02 77 ASN B C 1
ATOM 2244 O O . ASN B 1 77 ? 60.042 61.861 104.985 1.00 24.79 77 ASN B O 1
ATOM 2249 N N . LYS B 1 78 ? 58.061 61.111 104.353 1.00 22.92 78 LYS B N 1
ATOM 2250 C CA . LYS B 1 78 ? 57.680 60.689 105.715 1.00 22.76 78 LYS B CA 1
ATOM 2251 C C . LYS B 1 78 ? 57.884 59.216 105.999 1.00 24.62 78 LYS B C 1
ATOM 2252 O O . LYS B 1 78 ? 57.466 58.752 107.040 1.00 24.55 78 LYS B O 1
ATOM 2258 N N . ASP B 1 79 ? 58.545 58.522 105.099 1.00 23.03 79 ASP B N 1
ATOM 2259 C CA . ASP B 1 79 ? 59.101 57.164 105.432 1.00 22.82 79 ASP B CA 1
ATOM 2260 C C . ASP B 1 79 ? 60.576 57.297 105.794 1.00 22.32 79 ASP B C 1
ATOM 2261 O O . ASP B 1 79 ? 61.433 57.412 104.930 1.00 22.87 79 ASP B O 1
ATOM 2266 N N . LEU B 1 80 ? 60.852 57.173 107.090 1.00 21.60 80 LEU B N 1
ATOM 2267 C CA . LEU B 1 80 ? 62.274 57.215 107.593 1.00 21.35 80 LEU B CA 1
ATOM 2268 C C . LEU B 1 80 ? 63.069 56.059 107.114 1.00 22.54 80 LEU B C 1
ATOM 2269 O O . LEU B 1 80 ? 64.303 56.136 107.066 1.00 21.06 80 LEU B O 1
ATOM 2274 N N . ASN B 1 81 ? 62.417 54.962 106.701 1.00 21.19 81 ASN B N 1
ATOM 2275 C CA . ASN B 1 81 ? 63.167 53.871 106.132 1.00 22.91 81 ASN B CA 1
ATOM 2276 C C . ASN B 1 81 ? 63.770 54.244 104.778 1.00 23.23 81 ASN B C 1
ATOM 2277 O O . ASN B 1 81 ? 65.031 54.153 104.631 1.00 22.11 81 ASN B O 1
ATOM 2282 N N . CYS B 1 82 ? 62.962 54.662 103.783 1.00 21.33 82 CYS B N 1
ATOM 2283 C CA . CYS B 1 82 ? 63.594 54.950 102.515 1.00 23.02 82 CYS B CA 1
ATOM 2284 C C . CYS B 1 82 ? 64.397 56.317 102.708 1.00 24.49 82 CYS B C 1
ATOM 2285 O O . CYS B 1 82 ? 65.486 56.456 102.131 1.00 24.05 82 CYS B O 1
ATOM 2288 N N . MET B 1 83 ? 63.921 57.171 103.602 1.00 21.25 83 MET B N 1
ATOM 2289 C CA . MET B 1 83 ? 64.651 58.507 103.722 1.00 24.06 83 MET B CA 1
ATOM 2290 C C . MET B 1 83 ? 66.047 58.366 104.310 1.00 27.46 83 MET B C 1
ATOM 2291 O O . MET B 1 83 ? 66.948 59.140 103.923 1.00 26.33 83 MET B O 1
ATOM 2296 N N . SER B 1 84 ? 66.252 57.422 105.232 1.00 24.17 84 SER B N 1
ATOM 2297 C CA . SER B 1 84 ? 67.589 57.202 105.726 1.00 26.64 84 SER B CA 1
ATOM 2298 C C . SER B 1 84 ? 68.518 56.558 104.717 1.00 26.88 84 SER B C 1
ATOM 2299 O O . SER B 1 84 ? 69.770 56.877 104.724 1.00 23.72 84 SER B O 1
ATOM 2302 N N . CYS B 1 85 ? 68.010 55.678 103.834 1.00 25.51 85 CYS B N 1
ATOM 2303 C CA . CYS B 1 85 ? 68.874 55.187 102.709 1.00 25.74 85 CYS B CA 1
ATOM 2304 C C . CYS B 1 85 ? 69.314 56.453 101.872 1.00 26.20 85 CYS B C 1
ATOM 2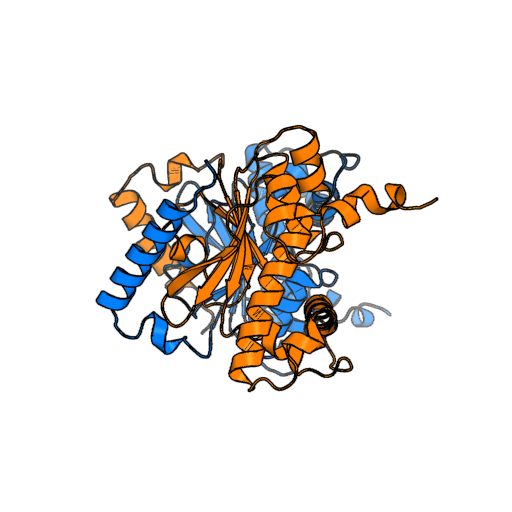305 O O . CYS B 1 85 ? 70.488 56.555 101.489 1.00 27.61 85 CYS B O 1
ATOM 2308 N N . LEU B 1 86 ? 68.388 57.328 101.591 1.00 24.17 86 LEU B N 1
ATOM 2309 C CA . LEU B 1 86 ? 68.665 58.452 100.767 1.00 27.22 86 LEU B CA 1
ATOM 2310 C C . LEU B 1 86 ? 69.630 59.410 101.441 1.00 26.58 86 LEU B C 1
ATOM 2311 O O . LEU B 1 86 ? 70.541 59.854 100.839 1.00 26.53 86 LEU B O 1
ATOM 2316 N N . GLU B 1 87 ? 69.407 59.710 102.702 1.00 27.08 87 GLU B N 1
ATOM 2317 C CA . GLU B 1 87 ? 70.290 60.608 103.415 1.00 28.20 87 GLU B CA 1
ATOM 2318 C C . GLU B 1 87 ? 71.692 60.054 103.506 1.00 28.18 87 GLU B C 1
ATOM 2319 O O . GLU B 1 87 ? 72.608 60.727 103.204 1.00 28.87 87 GLU B O 1
ATOM 2325 N N . TYR B 1 88 ? 71.852 58.827 103.938 1.00 26.37 88 TYR B N 1
ATOM 2326 C CA . TYR B 1 88 ? 73.188 58.287 104.067 1.00 28.51 88 TYR B CA 1
ATOM 2327 C C . TYR B 1 88 ? 73.988 58.254 102.768 1.00 29.51 88 TYR B C 1
ATOM 2328 O O . TYR B 1 88 ? 75.151 58.532 102.777 1.00 29.63 88 TYR B O 1
ATOM 2337 N N . THR B 1 89 ? 73.345 57.913 101.665 1.00 28.90 89 THR B N 1
ATOM 2338 C CA . THR B 1 89 ? 74.016 57.827 100.384 1.00 28.40 89 THR B CA 1
ATOM 2339 C C . THR B 1 89 ? 74.362 59.169 99.802 1.00 27.33 89 THR B C 1
ATOM 2340 O O . THR B 1 89 ? 75.437 59.367 99.327 1.00 30.29 89 THR B O 1
ATOM 2344 N N . VAL B 1 90 ? 73.433 60.083 99.832 1.00 28.87 90 VAL B N 1
ATOM 2345 C CA . VAL B 1 90 ? 73.658 61.367 99.250 1.00 28.75 90 VAL B CA 1
ATOM 2346 C C . VAL B 1 90 ? 74.611 62.208 100.108 1.00 31.49 90 VAL B C 1
ATOM 2347 O O . VAL B 1 90 ? 75.516 62.785 99.610 1.00 32.68 90 VAL B O 1
ATOM 2351 N N . ASP B 1 91 ? 74.402 62.243 101.403 1.00 30.13 91 ASP B N 1
ATOM 2352 C CA . ASP B 1 91 ? 75.161 63.112 102.267 1.00 33.36 91 ASP B CA 1
ATOM 2353 C C . ASP B 1 91 ? 76.498 62.559 102.721 1.00 35.02 91 ASP B C 1
ATOM 2354 O O . ASP B 1 91 ? 77.419 63.302 102.866 1.00 37.70 91 ASP B O 1
ATOM 2359 N N . HIS B 1 92 ? 76.585 61.274 102.983 1.00 34.79 92 HIS B N 1
ATOM 2360 C CA A HIS B 1 92 ? 77.785 60.744 103.524 0.50 34.84 92 HIS B CA 1
ATOM 2361 C CA B HIS B 1 92 ? 77.801 60.716 103.515 0.50 36.23 92 HIS B CA 1
ATOM 2362 C C . HIS B 1 92 ? 78.567 59.986 102.434 1.00 36.78 92 HIS B C 1
ATOM 2363 O O . HIS B 1 92 ? 79.711 60.276 102.242 1.00 35.74 92 HIS B O 1
ATOM 2376 N N . LEU B 1 93 ? 77.953 59.064 101.725 1.00 34.74 93 LEU B N 1
ATOM 2377 C CA . LEU B 1 93 ? 78.700 58.387 100.661 1.00 34.67 93 LEU B CA 1
ATOM 2378 C C . LEU B 1 93 ? 78.906 59.197 99.414 1.00 34.74 93 LEU B C 1
ATOM 2379 O O . LEU B 1 93 ? 79.765 58.828 98.624 1.00 36.32 93 LEU B O 1
ATOM 2384 N N . LYS B 1 94 ? 78.165 60.290 99.226 1.00 34.67 94 LYS B N 1
ATOM 2385 C CA . LYS B 1 94 ? 78.269 61.105 98.011 1.00 37.59 94 LYS B CA 1
ATOM 2386 C C . LYS B 1 94 ? 78.077 60.281 96.721 1.00 37.96 94 LYS B C 1
ATOM 2387 O O . LYS B 1 94 ? 78.872 60.354 95.765 1.00 36.86 94 LYS B O 1
ATOM 2393 N N . ILE B 1 95 ? 77.014 59.489 96.640 1.00 35.89 95 ILE B N 1
ATOM 2394 C CA . ILE B 1 95 ? 76.767 58.726 95.426 1.00 35.36 95 ILE B CA 1
ATOM 2395 C C . ILE B 1 95 ? 76.517 59.736 94.333 1.00 35.14 95 ILE B C 1
ATOM 2396 O O . ILE B 1 95 ? 76.203 60.932 94.607 1.00 34.70 95 ILE B O 1
ATOM 2401 N N . LYS B 1 96 ? 76.682 59.310 93.088 1.00 32.54 96 LYS B N 1
ATOM 2402 C CA . LYS B 1 96 ? 76.447 60.177 91.974 1.00 34.05 96 LYS B CA 1
ATOM 2403 C C . LYS B 1 96 ? 75.094 60.033 91.254 1.00 31.58 96 LYS B C 1
ATOM 2404 O O . LYS B 1 96 ? 74.623 60.970 90.639 1.00 31.05 96 LYS B O 1
ATOM 2410 N N . HIS B 1 97 ? 74.475 58.854 91.375 1.00 31.58 97 HIS B N 1
ATOM 2411 C CA . HIS B 1 97 ? 73.329 58.533 90.525 1.00 31.52 97 HIS B CA 1
ATOM 2412 C C . HIS B 1 97 ? 72.311 57.770 91.406 1.00 29.82 97 HIS B C 1
ATOM 2413 O O . HIS B 1 97 ? 72.679 56.863 92.188 1.00 29.62 97 HIS B O 1
ATOM 2420 N N . ILE B 1 98 ? 71.045 58.156 91.259 1.00 28.86 98 ILE B N 1
ATOM 2421 C CA . ILE B 1 98 ? 70.016 57.401 91.934 1.00 27.78 98 ILE B CA 1
ATOM 2422 C C . ILE B 1 98 ? 69.123 56.802 90.850 1.00 26.19 98 ILE B C 1
ATOM 2423 O O . ILE B 1 98 ? 68.526 57.510 89.978 1.00 27.43 98 ILE B O 1
ATOM 2428 N N . LEU B 1 99 ? 68.964 55.493 90.964 1.00 26.47 99 LEU B N 1
ATOM 2429 C CA . LEU B 1 99 ? 68.182 54.699 90.035 1.00 26.59 99 LEU B CA 1
ATOM 2430 C C . LEU B 1 99 ? 66.852 54.407 90.765 1.00 25.75 99 LEU B C 1
ATOM 2431 O O . LEU B 1 99 ? 66.819 53.793 91.846 1.00 29.20 99 LEU B O 1
ATOM 2436 N N . VAL B 1 100 ? 65.759 54.848 90.169 1.00 24.13 100 VAL B N 1
ATOM 2437 C CA . VAL B 1 100 ? 64.443 54.626 90.729 1.00 25.06 100 VAL B CA 1
ATOM 2438 C C . VAL B 1 100 ? 63.766 53.639 89.739 1.00 26.12 100 VAL B C 1
ATOM 2439 O O . VAL B 1 100 ? 63.407 53.974 88.565 1.00 26.50 100 VAL B O 1
ATOM 2443 N N . CYS B 1 101 ? 63.627 52.417 90.207 1.00 27.55 101 CYS B N 1
ATOM 2444 C CA . CYS B 1 101 ? 63.286 51.333 89.277 1.00 26.31 101 CYS B CA 1
ATOM 2445 C C . CYS B 1 101 ? 61.924 50.712 89.644 1.00 26.53 101 CYS B C 1
ATOM 2446 O O . CYS B 1 101 ? 61.738 50.202 90.793 1.00 25.98 101 CYS B O 1
ATOM 2449 N N . GLY B 1 102 ? 60.972 50.740 88.686 1.00 25.75 102 GLY B N 1
ATOM 2450 C CA . GLY B 1 102 ? 59.687 50.021 88.863 1.00 25.80 102 GLY B CA 1
ATOM 2451 C C . GLY B 1 102 ? 59.837 48.731 88.032 1.00 26.18 102 GLY B C 1
ATOM 2452 O O . GLY B 1 102 ? 60.896 48.506 87.494 1.00 27.69 102 GLY B O 1
ATOM 2453 N N . HIS B 1 103 ? 58.803 47.900 87.998 1.00 25.26 103 HIS B N 1
ATOM 2454 C CA . HIS B 1 103 ? 58.913 46.717 87.129 1.00 27.29 103 HIS B CA 1
ATOM 2455 C C . HIS B 1 103 ? 57.551 46.290 86.623 1.00 26.94 103 HIS B C 1
ATOM 2456 O O . HIS B 1 103 ? 56.537 46.398 87.296 1.00 27.41 103 HIS B O 1
ATOM 2463 N N . TYR B 1 104 ? 57.505 45.837 85.374 1.00 28.22 104 TYR B N 1
ATOM 2464 C CA . TYR B 1 104 ? 56.220 45.383 84.892 1.00 29.19 104 TYR B CA 1
ATOM 2465 C C . TYR B 1 104 ? 55.829 44.131 85.638 1.00 28.78 104 TYR B C 1
ATOM 2466 O O . TYR B 1 104 ? 56.674 43.520 86.291 1.00 29.69 104 TYR B O 1
ATOM 2475 N N . ASN B 1 105 ? 54.518 43.818 85.633 1.00 30.27 105 ASN B N 1
ATOM 2476 C CA . ASN B 1 105 ? 53.959 42.744 86.410 1.00 29.89 105 ASN B CA 1
ATOM 2477 C C . ASN B 1 105 ? 54.180 42.998 87.926 1.00 31.59 105 ASN B C 1
ATOM 2478 O O . ASN B 1 105 ? 54.210 42.025 88.734 1.00 29.04 105 ASN B O 1
ATOM 2483 N N . CYS B 1 106 ? 54.208 44.289 88.319 1.00 27.60 106 CYS B N 1
ATOM 2484 C CA . CYS B 1 106 ? 54.264 44.622 89.800 1.00 28.37 106 CYS B CA 1
ATOM 2485 C C . CYS B 1 106 ? 52.911 44.501 90.481 1.00 27.13 106 CYS B C 1
ATOM 2486 O O . CYS B 1 106 ? 51.999 45.312 90.257 1.00 27.60 106 CYS B O 1
ATOM 2489 N N . GLY B 1 107 ? 52.699 43.436 91.302 1.00 27.76 107 GLY B N 1
ATOM 2490 C CA . GLY B 1 107 ? 51.440 43.323 91.975 1.00 27.19 107 GLY B CA 1
ATOM 2491 C C . GLY B 1 107 ? 51.080 44.410 92.952 1.00 29.31 107 GLY B C 1
ATOM 2492 O O . GLY B 1 107 ? 49.908 44.587 93.264 1.00 29.21 107 GLY B O 1
ATOM 2493 N N . ALA B 1 108 ? 52.073 45.178 93.464 1.00 28.43 108 ALA B N 1
ATOM 2494 C CA . ALA B 1 108 ? 51.690 46.399 94.263 1.00 26.87 108 ALA B CA 1
ATOM 2495 C C . ALA B 1 108 ? 50.978 47.431 93.398 1.00 26.30 108 ALA B C 1
ATOM 2496 O O . ALA B 1 108 ? 49.967 48.009 93.869 1.00 26.74 108 ALA B O 1
ATOM 2498 N N . CYS B 1 109 ? 51.445 47.636 92.146 1.00 23.91 109 CYS B N 1
ATOM 2499 C CA . CYS B 1 109 ? 50.717 48.532 91.235 1.00 26.60 109 CYS B CA 1
ATOM 2500 C C . CYS B 1 109 ? 49.347 48.021 90.879 1.00 28.31 109 CYS B C 1
ATOM 2501 O O . CYS B 1 109 ? 48.353 48.742 90.859 1.00 28.23 109 CYS B O 1
ATOM 2504 N N . LYS B 1 110 ? 49.285 46.707 90.649 1.00 28.74 110 LYS B N 1
ATOM 2505 C CA . LYS B 1 110 ? 47.957 46.124 90.345 1.00 30.20 110 LYS B CA 1
ATOM 2506 C C . LYS B 1 110 ? 47.021 46.260 91.543 1.00 30.03 110 LYS B C 1
ATOM 2507 O O . LYS B 1 110 ? 45.835 46.638 91.399 1.00 31.37 110 LYS B O 1
ATOM 2513 N N . ALA B 1 111 ? 47.490 46.012 92.773 1.00 30.25 111 ALA B N 1
ATOM 2514 C CA . ALA B 1 111 ? 46.637 46.193 93.953 1.00 29.11 111 ALA B CA 1
ATOM 2515 C C . ALA B 1 111 ? 46.229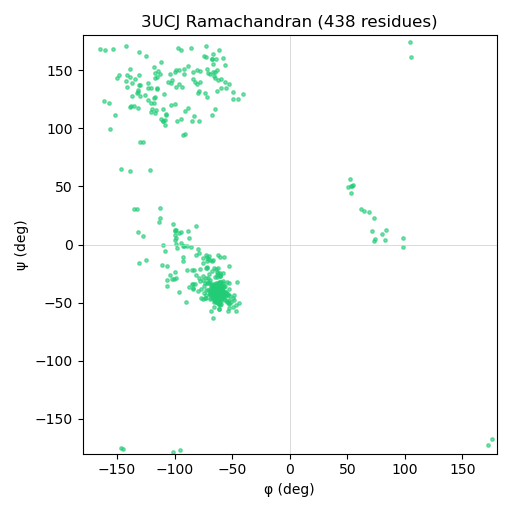 47.646 94.127 1.00 29.23 111 ALA B C 1
ATOM 2516 O O . ALA B 1 111 ? 45.110 47.925 94.487 1.00 30.01 111 ALA B O 1
ATOM 2518 N N . GLY B 1 112 ? 47.118 48.563 93.800 1.00 28.82 112 GLY B N 1
ATOM 2519 C CA . GLY B 1 112 ? 46.731 49.979 93.905 1.00 28.40 112 GLY B CA 1
ATOM 2520 C C . GLY B 1 112 ? 45.593 50.317 92.946 1.00 28.30 112 GLY B C 1
ATOM 2521 O O . GLY B 1 112 ? 44.873 51.244 93.223 1.00 31.81 112 GLY B O 1
ATOM 2522 N N . LEU B 1 113 ? 45.459 49.601 91.800 1.00 31.47 113 LEU B N 1
ATOM 2523 C CA . LEU B 1 113 ? 44.280 49.775 90.892 1.00 32.15 113 LEU B CA 1
ATOM 2524 C C . LEU B 1 113 ? 43.091 49.034 91.402 1.00 34.24 113 LEU B C 1
ATOM 2525 O O . LEU B 1 113 ? 41.976 49.534 91.316 1.00 36.29 113 LEU B O 1
ATOM 2530 N N . VAL B 1 114 ? 43.271 47.823 91.927 1.00 35.29 114 VAL B N 1
ATOM 2531 C CA . VAL B 1 114 ? 42.057 46.954 92.156 1.00 37.66 114 VAL B CA 1
ATOM 2532 C C . VAL B 1 114 ? 41.564 4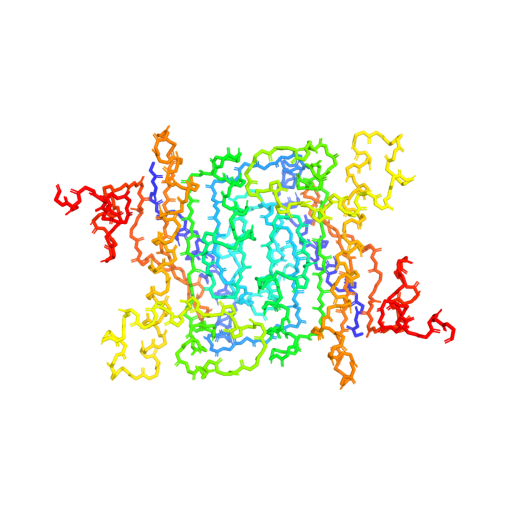6.883 93.599 1.00 37.58 114 VAL B C 1
ATOM 2533 O O . VAL B 1 114 ? 40.361 46.764 93.832 1.00 36.91 114 VAL B O 1
ATOM 2537 N N . TRP B 1 115 ? 42.457 47.029 94.608 1.00 33.61 115 TRP B N 1
ATOM 2538 C CA . TRP B 1 115 ? 41.937 46.966 95.955 1.00 33.02 115 TRP B CA 1
ATOM 2539 C C . TRP B 1 115 ? 40.983 48.054 96.407 1.00 33.98 115 TRP B C 1
ATOM 2540 O O . TRP B 1 115 ? 41.167 49.278 96.134 1.00 33.96 115 TRP B O 1
ATOM 2551 N N . HIS B 1 116 ? 40.015 47.638 97.191 1.00 31.11 116 HIS B N 1
ATOM 2552 C CA . HIS B 1 116 ? 39.138 48.610 97.847 1.00 32.18 116 HIS B CA 1
ATOM 2553 C C . HIS B 1 116 ? 39.911 49.069 99.085 1.00 30.84 116 HIS B C 1
ATOM 2554 O O . HIS B 1 116 ? 40.533 48.243 99.733 1.00 31.28 116 HIS B O 1
ATOM 2561 N N . PRO B 1 117 ? 39.882 50.355 99.429 1.00 30.16 117 PRO B N 1
ATOM 2562 C CA . PRO B 1 117 ? 40.733 50.803 100.589 1.00 31.15 117 PRO B CA 1
ATOM 2563 C C . PRO B 1 117 ? 40.299 50.346 101.936 1.00 31.92 117 PRO B C 1
ATOM 2564 O O . PRO B 1 117 ? 41.068 50.432 102.883 1.00 32.80 117 PRO B O 1
ATOM 2568 N N . LYS B 1 118 ? 39.100 49.750 102.077 1.00 31.88 118 LYS B N 1
ATOM 2569 C CA . LYS B 1 118 ? 38.729 49.176 103.377 1.00 31.14 118 LYS B CA 1
ATOM 2570 C C . LYS B 1 118 ? 39.503 47.894 103.683 1.00 30.82 118 LYS B C 1
ATOM 2571 O O . LYS B 1 118 ? 39.464 47.404 104.833 1.00 32.76 118 LYS B O 1
ATOM 2577 N N . THR B 1 119 ? 40.220 47.393 102.718 1.00 30.47 119 THR B N 1
ATOM 2578 C CA . THR B 1 119 ? 40.934 46.086 102.858 1.00 32.78 119 THR B CA 1
ATOM 2579 C C . THR B 1 119 ? 41.860 46.124 104.102 1.00 33.81 119 THR B C 1
ATOM 2580 O O . THR B 1 119 ? 42.547 47.172 104.325 1.00 31.52 119 THR B O 1
ATOM 2584 N N . ALA B 1 120 ? 41.850 45.066 104.941 1.00 30.55 120 ALA B N 1
ATOM 2585 C CA . ALA B 1 120 ? 42.582 45.107 106.224 1.00 31.35 120 ALA B CA 1
ATOM 2586 C C . ALA B 1 120 ? 44.100 44.959 105.939 1.00 28.63 120 ALA B C 1
ATOM 2587 O O . ALA B 1 120 ? 44.482 44.393 104.913 1.00 30.54 120 ALA B O 1
ATOM 2589 N N . GLY B 1 121 ? 44.896 45.343 106.939 1.00 28.60 121 GLY B N 1
ATOM 2590 C CA . GLY B 1 121 ? 46.326 44.950 106.929 1.00 28.55 121 GLY B CA 1
ATOM 2591 C C . GLY B 1 121 ? 47.265 46.106 106.558 1.00 28.46 121 GLY B C 1
ATOM 2592 O O . GLY B 1 121 ? 46.865 47.116 105.961 1.00 26.71 121 GLY B O 1
ATOM 2593 N N . VAL B 1 122 ? 48.552 45.943 106.901 1.00 28.20 122 VAL B N 1
ATOM 2594 C CA . VAL B 1 122 ? 49.478 47.030 106.644 1.00 26.39 122 VAL B CA 1
ATOM 2595 C C . VAL B 1 122 ? 49.800 47.212 105.156 1.00 26.22 122 VAL B C 1
ATOM 2596 O O . VAL B 1 122 ? 50.117 48.331 104.788 1.00 26.23 122 VAL B O 1
ATOM 2600 N N . THR B 1 123 ? 49.852 46.175 104.307 1.00 24.98 123 THR B N 1
ATOM 2601 C CA . THR B 1 123 ? 50.128 46.382 102.877 1.00 25.38 123 THR B CA 1
ATOM 2602 C C . THR B 1 123 ? 49.137 47.362 102.278 1.00 26.69 123 THR B C 1
ATOM 2603 O O . THR B 1 123 ? 49.529 48.241 101.484 1.00 26.42 123 THR B O 1
ATOM 2607 N N . ASN B 1 124 ? 47.873 47.254 102.638 1.00 26.16 124 ASN B N 1
ATOM 2608 C CA . ASN B 1 124 ? 46.901 48.182 102.011 1.00 25.63 124 ASN B CA 1
ATOM 2609 C C . ASN B 1 124 ? 47.226 49.599 102.451 1.00 24.73 124 ASN B C 1
ATOM 2610 O O . ASN B 1 124 ? 46.968 50.591 101.697 1.00 25.97 124 ASN B O 1
ATOM 2615 N N . LEU B 1 125 ? 47.674 49.746 103.716 1.00 23.37 125 LEU B N 1
ATOM 2616 C CA . LEU B 1 125 ? 48.084 51.158 104.169 1.00 23.73 125 LEU B CA 1
ATOM 2617 C C . LEU B 1 125 ? 49.233 51.606 103.269 1.00 22.88 125 LEU B C 1
ATOM 2618 O O . LEU B 1 125 ? 49.204 52.754 102.744 1.00 23.15 125 LEU B O 1
ATOM 2623 N N . TRP B 1 126 ? 50.251 50.725 103.176 1.00 24.21 126 TRP B N 1
ATOM 2624 C CA . TRP B 1 126 ? 51.480 51.070 102.464 1.00 23.76 126 TRP B CA 1
ATOM 2625 C C . TRP B 1 126 ? 51.294 51.456 101.006 1.00 25.03 126 TRP B C 1
ATOM 2626 O O . TRP B 1 126 ? 51.900 52.440 100.516 1.00 23.70 126 TRP B O 1
ATOM 2637 N N . ILE B 1 127 ? 50.311 50.848 100.328 1.00 24.24 127 ILE B N 1
ATOM 2638 C CA . ILE B 1 127 ? 50.159 51.194 98.903 1.00 23.96 127 ILE B CA 1
ATOM 2639 C C . ILE B 1 127 ? 49.244 52.385 98.703 1.00 22.94 127 ILE B C 1
ATOM 2640 O O . ILE B 1 127 ? 48.942 52.735 97.562 1.00 24.05 127 ILE B O 1
ATOM 2645 N N . SER B 1 128 ? 48.905 53.084 99.755 1.00 21.33 128 SER B N 1
ATOM 2646 C CA . SER B 1 128 ? 48.163 54.309 99.600 1.00 21.32 128 SER B CA 1
ATOM 2647 C C . SER B 1 128 ? 48.824 55.272 98.607 1.00 22.84 128 SER B C 1
ATOM 2648 O O . SER B 1 128 ? 48.167 55.905 97.853 1.00 24.29 128 SER B O 1
ATOM 2651 N N . ASP B 1 129 ? 50.136 55.337 98.617 1.00 23.58 129 ASP B N 1
ATOM 2652 C CA . ASP B 1 129 ? 50.874 56.162 97.684 1.00 23.96 129 ASP B CA 1
ATOM 2653 C C . ASP B 1 129 ? 50.467 55.836 96.256 1.00 25.31 129 ASP B C 1
ATOM 2654 O O . ASP B 1 129 ? 50.298 56.692 95.458 1.00 23.86 129 ASP B O 1
ATOM 2659 N N . VAL B 1 130 ? 50.349 54.561 95.955 1.00 23.25 130 VAL B N 1
ATOM 2660 C CA . VAL B 1 130 ? 49.978 54.132 94.629 1.00 22.86 130 VAL B CA 1
ATOM 2661 C C . VAL B 1 130 ? 48.589 54.612 94.215 1.00 23.54 130 VAL B C 1
ATOM 2662 O O . VAL B 1 130 ? 48.395 55.014 93.116 1.00 24.52 130 VAL B O 1
ATOM 2666 N N . ARG B 1 131 ? 47.652 54.554 95.128 1.00 23.33 131 ARG B N 1
ATOM 2667 C CA . ARG B 1 131 ? 46.319 55.018 94.859 1.00 26.27 131 ARG B CA 1
ATOM 2668 C C . ARG B 1 131 ? 46.310 56.508 94.539 1.00 27.04 131 ARG B C 1
ATOM 2669 O O . ARG B 1 131 ? 45.514 56.973 93.774 1.00 26.94 131 ARG B O 1
ATOM 2677 N N . GLU B 1 132 ? 47.207 57.250 95.150 1.00 25.15 132 GLU B N 1
ATOM 2678 C CA . GLU B 1 132 ? 47.267 58.685 94.924 1.00 25.65 132 GLU B CA 1
ATOM 2679 C C . GLU B 1 132 ? 47.862 59.002 93.551 1.00 26.74 132 GLU B C 1
ATOM 2680 O O . GLU B 1 132 ? 47.357 59.845 92.870 1.00 28.28 132 GLU B O 1
ATOM 2686 N N . VAL B 1 133 ? 48.900 58.295 93.144 1.00 24.49 133 VAL B N 1
ATOM 2687 C CA . VAL B 1 133 ? 49.438 58.422 91.806 1.00 26.71 133 VAL B CA 1
ATOM 2688 C C . VAL B 1 133 ? 48.339 58.133 90.795 1.00 28.59 133 VAL B C 1
ATOM 2689 O O . VAL B 1 133 ? 48.145 58.844 89.870 1.00 27.92 133 VAL B O 1
ATOM 2693 N N . ARG B 1 134 ? 47.620 57.060 91.044 1.00 28.49 134 ARG B N 1
ATOM 2694 C CA . ARG B 1 134 ? 46.508 56.621 90.223 1.00 29.09 134 ARG B CA 1
ATOM 2695 C C . ARG B 1 134 ? 45.384 57.643 90.129 1.00 28.43 134 ARG B C 1
ATOM 2696 O O . ARG B 1 134 ? 44.927 57.961 89.064 1.00 30.43 134 ARG B O 1
ATOM 2704 N N . ASP B 1 135 ? 44.953 58.156 91.259 1.00 27.74 135 ASP B N 1
ATOM 2705 C CA . ASP B 1 135 ? 43.897 59.113 91.302 1.00 28.26 135 ASP B CA 1
ATOM 2706 C C . ASP B 1 135 ? 44.291 60.393 90.555 1.00 30.28 135 ASP B C 1
ATOM 2707 O O . ASP B 1 135 ? 43.496 60.979 89.908 1.00 30.20 135 ASP B O 1
ATOM 2712 N N . LYS B 1 136 ? 45.529 60.802 90.664 1.00 28.98 136 LYS B N 1
ATOM 2713 C CA . LYS B 1 136 ? 45.988 62.019 89.976 1.00 30.35 136 LYS B CA 1
ATOM 2714 C C . LYS B 1 136 ? 46.063 61.865 88.471 1.00 33.28 136 LYS B C 1
ATOM 2715 O O . LYS B 1 136 ? 45.968 62.834 87.756 1.00 32.50 136 LYS B O 1
ATOM 2721 N N . ASN B 1 137 ? 46.240 60.634 88.009 1.00 31.33 137 ASN B N 1
ATOM 2722 C CA . ASN B 1 137 ? 46.326 60.303 86.610 1.00 33.72 137 ASN B CA 1
ATOM 2723 C C . ASN B 1 137 ? 45.123 59.484 86.179 1.00 32.61 137 ASN B C 1
ATOM 2724 O O . ASN B 1 137 ? 45.213 58.708 85.211 1.00 34.85 137 ASN B O 1
ATOM 2729 N N . ALA B 1 138 ? 43.962 59.700 86.802 1.00 34.45 138 ALA B N 1
ATOM 2730 C CA . ALA B 1 138 ? 42.782 58.820 86.500 1.00 37.15 138 ALA B CA 1
ATOM 2731 C C . ALA B 1 138 ? 42.376 58.854 85.013 1.00 39.12 138 ALA B C 1
ATOM 2732 O O . ALA B 1 138 ? 42.032 57.820 84.448 1.00 40.49 138 ALA B O 1
ATOM 2734 N N . ALA B 1 139 ? 42.507 60.011 84.379 1.00 39.07 139 ALA B N 1
ATOM 2735 C CA . ALA B 1 139 ? 42.112 60.111 82.946 1.00 41.99 139 ALA B CA 1
ATOM 2736 C C . ALA B 1 139 ? 43.002 59.267 82.010 1.00 43.41 139 ALA B C 1
ATOM 2737 O O . ALA B 1 139 ? 42.515 58.698 81.022 1.00 44.75 139 ALA B O 1
ATOM 2739 N N . LYS B 1 140 ? 44.290 59.176 82.305 1.00 42.55 140 LYS B N 1
ATOM 2740 C CA . LYS B 1 140 ? 45.185 58.321 81.539 1.00 43.81 140 LYS B CA 1
ATOM 2741 C C . LYS B 1 140 ? 44.801 56.850 81.674 1.00 43.12 140 LYS B C 1
ATOM 2742 O O . LYS B 1 140 ? 44.981 56.103 80.740 1.00 44.21 140 LYS B O 1
ATOM 2748 N N . LEU B 1 141 ? 44.336 56.412 82.838 1.00 40.46 141 LEU B N 1
ATOM 2749 C CA . LEU B 1 141 ? 44.025 55.004 83.041 1.00 39.86 141 LEU B CA 1
ATOM 2750 C C . LEU B 1 141 ? 42.624 54.651 82.521 1.00 42.10 141 LEU B C 1
ATOM 2751 O O . LEU B 1 141 ? 42.345 53.483 82.282 1.00 41.19 141 LEU B O 1
ATOM 2756 N N . HIS B 1 142 ? 41.755 55.668 82.405 1.00 45.60 142 HIS B N 1
ATOM 2757 C CA . HIS B 1 142 ? 40.354 55.470 81.949 1.00 48.78 142 HIS B CA 1
ATOM 2758 C C . HIS B 1 142 ? 40.234 54.626 80.662 1.00 48.07 142 HIS B C 1
ATOM 2759 O O . HIS B 1 142 ? 40.874 54.888 79.627 1.00 47.19 142 HIS B O 1
ATOM 2766 N N . GLY B 1 143 ? 39.440 53.586 80.768 1.00 48.35 143 GLY B N 1
ATOM 2767 C CA . GLY B 1 143 ? 39.093 52.752 79.608 1.00 49.58 143 GLY B CA 1
ATOM 2768 C C . GLY B 1 143 ? 40.155 51.805 79.073 1.00 49.88 143 GLY B C 1
ATOM 2769 O O . GLY B 1 143 ? 39.925 51.143 78.044 1.00 50.56 143 GLY B O 1
ATOM 2770 N N . LEU B 1 144 ? 41.313 51.702 79.730 1.00 47.15 144 LEU B N 1
ATOM 2771 C CA . LEU B 1 144 ? 42.366 50.787 79.243 1.00 45.09 14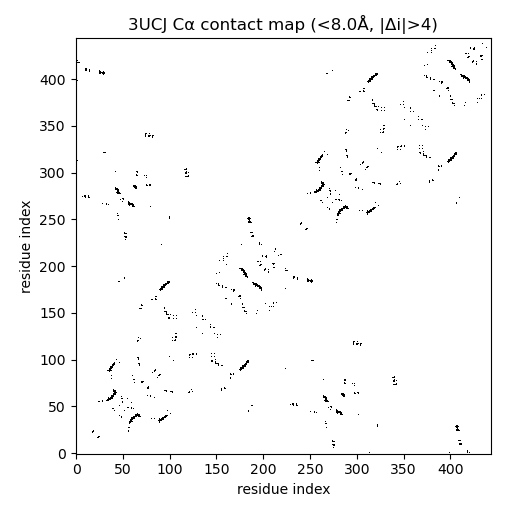4 LEU B CA 1
ATOM 2772 C C . LEU B 1 144 ? 42.001 49.382 79.630 1.00 44.60 144 LEU B C 1
ATOM 2773 O O . LEU B 1 144 ? 41.369 49.175 80.636 1.00 44.51 144 LEU B O 1
ATOM 2778 N N . SER B 1 145 ? 42.401 48.416 78.819 1.00 46.21 145 SER B N 1
ATOM 2779 C CA . SER B 1 145 ? 42.293 47.006 79.213 1.00 47.71 145 SER B CA 1
ATOM 2780 C C . SER B 1 145 ? 43.084 46.798 80.507 1.00 48.82 145 SER B C 1
ATOM 2781 O O . SER B 1 145 ? 43.985 47.591 80.806 1.00 48.79 145 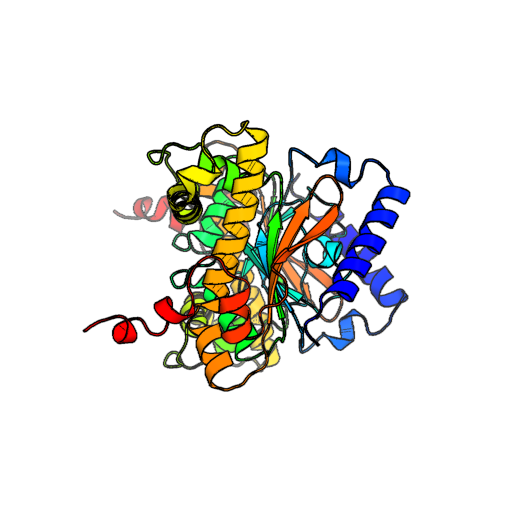SER B O 1
ATOM 2784 N N . ALA B 1 146 ? 42.787 45.721 81.227 1.00 49.05 146 ALA B N 1
ATOM 2785 C CA . ALA B 1 146 ? 43.488 45.382 82.481 1.00 48.13 146 ALA B CA 1
ATOM 2786 C C . ALA B 1 146 ? 45.003 45.378 82.282 1.00 47.53 146 ALA B C 1
ATOM 2787 O O . ALA B 1 146 ? 45.717 45.995 83.088 1.00 47.57 146 ALA B O 1
ATOM 2789 N N . ASP B 1 147 ? 45.501 44.785 81.204 1.00 44.88 147 ASP B N 1
ATOM 2790 C CA . ASP B 1 147 ? 46.933 44.696 81.058 1.00 45.64 147 ASP B CA 1
ATOM 2791 C C . ASP B 1 147 ? 47.511 46.070 80.806 1.00 44.29 147 ASP B C 1
ATOM 2792 O O . ASP B 1 147 ? 48.570 46.382 81.370 1.00 42.49 147 ASP B O 1
ATOM 2797 N N . ASP B 1 148 ? 46.845 46.854 79.955 1.00 41.06 148 ASP B N 1
ATOM 2798 C CA . ASP B 1 148 ? 47.382 48.154 79.590 1.00 40.56 148 ASP B CA 1
ATOM 2799 C C . ASP B 1 148 ? 47.382 49.077 80.796 1.00 37.37 148 ASP B C 1
ATOM 2800 O O . ASP B 1 148 ? 48.331 49.861 80.957 1.00 36.31 148 ASP B O 1
ATOM 2805 N N . ALA B 1 149 ? 46.334 49.004 81.589 1.00 35.06 149 ALA B N 1
ATOM 2806 C CA . ALA B 1 149 ? 46.182 49.881 82.760 1.00 35.14 149 ALA B CA 1
ATOM 2807 C C . ALA B 1 149 ? 47.283 49.499 83.744 1.00 33.88 149 ALA B C 1
ATOM 2808 O O . ALA B 1 149 ? 47.927 50.363 84.345 1.00 32.63 149 ALA B O 1
ATOM 2810 N N . TRP B 1 150 ? 47.526 48.188 83.906 1.00 32.86 150 TRP B N 1
ATOM 2811 C CA . TRP B 1 150 ? 48.565 47.740 84.827 1.00 31.61 150 TRP B CA 1
ATOM 2812 C C . TRP B 1 150 ? 49.931 48.265 84.367 1.00 33.39 150 TRP B C 1
ATOM 2813 O O . TRP B 1 150 ? 50.669 48.781 85.186 1.00 31.30 150 TRP B O 1
ATOM 2824 N N . ASP B 1 151 ? 50.283 48.097 83.082 1.00 31.48 151 ASP B N 1
ATOM 2825 C CA . ASP B 1 151 ? 51.557 48.600 82.594 1.00 32.04 151 ASP B CA 1
ATOM 2826 C C . ASP B 1 151 ? 51.640 50.147 82.789 1.00 31.10 151 ASP B C 1
ATOM 2827 O O . ASP B 1 151 ? 52.708 50.658 83.120 1.00 30.68 151 ASP B O 1
ATOM 2832 N N . LYS B 1 152 ? 50.558 50.841 82.515 1.00 29.49 152 LYS B N 1
ATOM 2833 C CA . LYS B 1 152 ? 50.547 52.332 82.643 1.00 30.40 152 LYS B CA 1
ATOM 2834 C C . LYS B 1 152 ? 50.696 52.710 84.126 1.00 29.13 152 LYS B C 1
ATOM 2835 O O . LYS B 1 152 ? 51.429 53.647 84.425 1.00 29.32 152 LYS B O 1
ATOM 2841 N N . MET B 1 153 ? 50.078 51.929 85.022 1.00 28.35 153 MET B N 1
ATOM 2842 C CA . MET B 1 153 ? 50.234 52.161 86.480 1.00 28.33 153 MET B CA 1
ATOM 2843 C C . MET B 1 153 ? 51.675 52.064 86.902 1.00 29.23 153 MET B C 1
ATOM 2844 O O . MET B 1 153 ? 52.193 52.917 87.667 1.00 28.14 153 MET B O 1
ATOM 2849 N N . VAL B 1 154 ? 52.365 51.044 86.388 1.00 27.82 154 VAL B N 1
ATOM 2850 C CA . VAL B 1 154 ? 53.780 50.861 86.735 1.00 27.61 154 VAL B CA 1
ATOM 2851 C C . VAL B 1 154 ? 54.564 52.060 86.274 1.00 28.47 154 VAL B C 1
ATOM 2852 O O . VAL B 1 154 ? 55.411 52.540 86.970 1.00 27.34 154 VAL B O 1
ATOM 2856 N N . GLU B 1 155 ? 54.305 52.523 85.038 1.00 27.16 155 GLU B N 1
ATOM 2857 C CA . GLU B 1 155 ? 55.073 53.631 84.485 1.00 26.73 155 GLU B CA 1
ATOM 2858 C C . GLU B 1 155 ? 54.773 54.925 85.189 1.00 26.74 155 GLU B C 1
ATOM 2859 O O . GLU B 1 155 ? 55.701 55.667 85.460 1.00 27.29 155 GLU B O 1
ATOM 2865 N N . LEU B 1 156 ? 53.511 55.169 85.520 1.00 26.68 156 LEU B N 1
ATOM 2866 C CA . LEU B 1 156 ? 53.159 56.446 86.153 1.00 28.30 156 LEU B CA 1
ATOM 2867 C C . LEU B 1 156 ? 53.783 56.442 87.555 1.00 28.35 156 LEU B C 1
ATOM 2868 O O . LEU B 1 156 ? 54.196 57.470 88.084 1.00 25.76 156 LEU B O 1
ATOM 2873 N N . ASN B 1 157 ? 53.802 55.261 88.182 1.00 26.71 157 ASN B N 1
ATOM 2874 C CA . ASN B 1 157 ? 54.422 55.208 89.509 1.00 25.63 157 ASN B CA 1
ATOM 2875 C C . ASN B 1 157 ? 55.923 55.463 89.482 1.00 25.70 157 ASN B C 1
ATOM 2876 O O . ASN B 1 157 ? 56.459 56.151 90.354 1.00 27.41 157 ASN B O 1
ATOM 2881 N N . VAL B 1 158 ? 56.640 54.955 88.497 1.00 24.29 158 VAL B N 1
ATOM 2882 C CA . VAL B 1 158 ? 58.058 55.261 88.338 1.00 25.03 158 VAL B CA 1
ATOM 2883 C C . VAL B 1 158 ? 58.230 56.757 88.163 1.00 25.51 158 VAL B C 1
ATOM 2884 O O . VAL B 1 158 ? 59.061 57.344 88.857 1.00 29.55 158 VAL B O 1
ATOM 2888 N N . GLU B 1 159 ? 57.418 57.369 87.313 1.00 27.26 159 GLU B N 1
ATOM 2889 C CA . GLU B 1 159 ? 57.563 58.838 87.152 1.00 27.94 159 GLU B CA 1
ATOM 2890 C C . GLU B 1 159 ? 57.265 59.555 88.476 1.00 27.27 159 GLU B C 1
ATOM 2891 O O . GLU B 1 159 ? 58.022 60.451 88.857 1.00 25.44 159 GLU B O 1
ATOM 2897 N N . ALA B 1 160 ? 56.203 59.157 89.176 1.00 24.17 160 ALA B N 1
ATOM 2898 C CA . ALA B 1 160 ? 55.915 59.778 90.436 1.00 24.30 160 ALA B CA 1
ATOM 2899 C C . ALA B 1 160 ? 57.044 59.613 91.452 1.00 25.88 160 ALA B C 1
ATOM 2900 O O . ALA B 1 160 ? 57.319 60.554 92.213 1.00 25.56 160 ALA B O 1
ATOM 2902 N N . GLN B 1 161 ? 57.692 58.423 91.534 1.00 24.06 161 GLN B N 1
ATOM 2903 C CA . GLN B 1 161 ? 58.727 58.229 92.543 1.00 24.40 161 GLN B CA 1
ATOM 2904 C C . GLN B 1 161 ? 60.017 58.963 92.150 1.00 26.19 161 GLN B C 1
ATOM 2905 O O . GLN B 1 161 ? 60.751 59.440 93.016 1.00 26.71 161 GLN B O 1
ATOM 2911 N N . VAL B 1 162 ? 60.227 59.147 90.834 1.00 25.85 162 VAL B N 1
ATOM 2912 C CA . VAL B 1 162 ? 61.355 59.994 90.353 1.00 26.20 162 VAL B CA 1
ATOM 2913 C C . VAL B 1 162 ? 61.121 61.425 90.817 1.00 25.04 162 VAL B C 1
ATOM 2914 O O . VAL B 1 162 ? 62.061 62.032 91.345 1.00 25.91 162 VAL B O 1
ATOM 2918 N N . PHE B 1 163 ? 59.890 61.894 90.689 1.00 25.25 163 PHE B N 1
ATOM 2919 C CA . PHE B 1 163 ? 59.562 63.267 91.136 1.00 24.17 163 PHE B CA 1
ATOM 2920 C C . PHE B 1 163 ? 59.762 63.331 92.607 1.00 25.70 163 PHE B C 1
ATOM 2921 O O . PHE B 1 163 ? 60.410 64.278 93.138 1.00 27.77 163 PHE B O 1
ATOM 2929 N N . ASN B 1 164 ? 59.242 62.333 93.355 1.00 24.60 164 ASN B N 1
ATOM 2930 C CA . ASN B 1 164 ? 59.431 62.370 94.804 1.00 23.08 164 ASN B CA 1
ATOM 2931 C C . ASN B 1 164 ? 60.910 62.388 95.211 1.00 25.05 164 ASN B C 1
ATOM 2932 O O . ASN B 1 164 ? 61.283 63.058 96.189 1.00 25.01 164 ASN B O 1
ATOM 2937 N N . VAL B 1 165 ? 61.750 61.629 94.497 1.00 24.01 165 VAL B N 1
ATOM 2938 C CA . VAL B 1 165 ? 63.211 61.674 94.806 1.00 23.84 165 VAL B CA 1
ATOM 2939 C C . VAL B 1 165 ? 63.756 63.102 94.490 1.00 24.83 165 VAL B C 1
ATOM 2940 O O . VAL B 1 165 ? 64.481 63.679 95.332 1.00 25.32 165 VAL B O 1
ATOM 2944 N N . CYS B 1 166 ? 63.426 63.631 93.304 1.00 26.88 166 CYS B N 1
ATOM 2945 C CA . CYS B 1 166 ? 63.939 64.990 92.975 1.00 26.42 166 CYS B CA 1
ATOM 2946 C C . CYS B 1 166 ? 63.448 66.092 93.938 1.00 29.17 166 CYS B C 1
ATOM 2947 O O . CYS B 1 166 ? 64.227 67.074 94.202 1.00 30.78 166 CYS B O 1
ATOM 2950 N N . ALA B 1 167 ? 62.201 65.973 94.450 1.00 27.19 167 ALA B N 1
ATOM 2951 C CA . ALA B 1 167 ? 61.576 66.911 95.377 1.00 26.70 167 ALA B CA 1
ATOM 2952 C C . ALA B 1 167 ? 61.982 66.734 96.844 1.00 26.60 167 ALA B C 1
ATOM 2953 O O . ALA B 1 167 ? 61.596 67.558 97.664 1.00 28.03 167 ALA B O 1
ATOM 2955 N N . SER B 1 168 ? 62.703 65.649 97.167 1.00 25.35 168 SER B N 1
ATOM 2956 C CA . SER B 1 168 ? 63.028 65.342 98.534 1.00 25.23 168 SER B CA 1
ATOM 2957 C C . SER B 1 168 ? 63.944 66.430 99.104 1.00 28.17 168 SER B C 1
ATOM 2958 O O . SER B 1 168 ? 64.785 67.011 98.327 1.00 28.43 168 SER B O 1
ATOM 2961 N N . PRO B 1 169 ? 63.814 66.677 100.415 1.00 30.01 169 PRO B N 1
ATOM 2962 C CA . PRO B 1 169 ? 64.740 67.646 101.046 1.00 28.50 169 PRO B CA 1
ATOM 2963 C C . PRO B 1 169 ? 66.175 67.269 100.813 1.00 30.10 169 PRO B C 1
ATOM 2964 O O . PRO B 1 169 ? 67.025 68.158 100.639 1.00 29.54 169 PRO B O 1
ATOM 2968 N N . ILE B 1 170 ? 66.513 65.971 100.902 1.00 27.52 170 ILE B N 1
ATOM 2969 C CA . ILE B 1 170 ? 67.851 65.546 100.775 1.00 27.64 170 ILE B CA 1
ATOM 2970 C C . ILE B 1 170 ? 68.450 65.850 99.385 1.00 28.77 170 ILE B C 1
ATOM 2971 O O . ILE B 1 170 ? 69.619 66.346 99.238 1.00 30.16 170 ILE B O 1
ATOM 2976 N N . VAL B 1 171 ? 67.702 65.537 98.347 1.00 27.66 171 VAL B N 1
ATOM 2977 C CA . VAL B 1 171 ? 68.221 65.786 96.948 1.00 27.12 171 VAL B CA 1
ATOM 2978 C C . VAL B 1 171 ? 68.196 67.300 96.701 1.00 29.56 171 VAL B C 1
ATOM 2979 O O . VAL B 1 171 ? 69.154 67.863 96.131 1.00 29.49 171 VAL B O 1
ATOM 2983 N N . GLN B 1 172 ? 67.107 67.946 97.099 1.00 27.92 172 GLN B N 1
ATOM 2984 C CA . GLN B 1 172 ? 67.025 69.393 96.856 1.00 29.67 172 GLN B CA 1
ATOM 2985 C C . GLN B 1 172 ? 68.217 70.103 97.556 1.00 31.03 172 GLN B C 1
ATOM 2986 O O . GLN B 1 172 ? 68.794 71.063 96.986 1.00 34.00 172 GLN B O 1
ATOM 2992 N N . ALA B 1 173 ? 68.617 69.669 98.740 1.00 30.65 173 ALA B N 1
ATOM 2993 C CA . ALA B 1 173 ? 69.658 70.364 99.471 1.00 33.27 173 ALA B CA 1
ATOM 2994 C C . ALA B 1 173 ? 70.980 70.039 98.793 1.00 33.70 173 ALA B C 1
ATOM 2995 O O . ALA B 1 173 ? 71.930 70.899 98.710 1.00 32.50 173 ALA B O 1
ATOM 2997 N N . ALA B 1 174 ? 71.110 68.817 98.296 1.00 30.88 174 ALA B N 1
ATOM 2998 C CA . ALA B 1 174 ? 72.341 68.439 97.641 1.00 31.82 174 ALA B CA 1
ATOM 2999 C C . ALA B 1 174 ? 72.491 69.234 96.362 1.00 32.99 174 ALA B C 1
ATOM 3000 O O . ALA B 1 174 ? 73.618 69.699 96.054 1.00 35.92 174 ALA B O 1
ATOM 3002 N N . TRP B 1 175 ? 71.398 69.444 95.618 1.00 32.68 175 TRP B N 1
ATOM 3003 C CA . TRP B 1 175 ? 71.510 70.227 94.393 1.00 34.34 175 TRP B CA 1
ATOM 3004 C C . TRP B 1 175 ? 71.814 71.704 94.755 1.00 38.34 175 TRP B C 1
ATOM 3005 O O . TRP B 1 175 ? 72.570 72.364 93.988 1.00 36.87 175 TRP B O 1
ATOM 3016 N N . ALA B 1 176 ? 71.200 72.221 95.826 1.00 37.81 176 ALA B N 1
ATOM 3017 C CA . ALA B 1 176 ? 71.423 73.647 96.259 1.00 40.44 176 ALA B CA 1
ATOM 3018 C C . ALA B 1 176 ? 72.874 73.935 96.618 1.00 41.73 176 ALA B C 1
ATOM 3019 O O . ALA B 1 176 ? 73.339 75.085 96.434 1.00 42.68 176 ALA B O 1
ATOM 3021 N N . ARG B 1 177 ? 73.603 72.918 97.041 1.00 40.24 177 ARG B N 1
ATOM 3022 C CA . ARG B 1 177 ? 74.992 73.033 97.364 1.00 42.13 177 ARG B CA 1
ATOM 3023 C C . ARG B 1 177 ? 75.925 72.666 96.207 1.00 42.13 177 ARG B C 1
ATOM 3024 O O . ARG B 1 177 ? 77.144 72.535 96.421 1.00 41.57 177 ARG B O 1
ATOM 3032 N N . GLY B 1 178 ? 75.350 72.502 95.012 1.00 40.49 178 GLY B N 1
ATOM 3033 C CA . GLY B 1 178 ? 76.138 72.098 93.831 1.00 40.81 178 GLY B CA 1
ATOM 3034 C C . GLY B 1 178 ? 76.771 70.733 93.888 1.00 41.28 178 GLY B C 1
ATOM 3035 O O . GLY B 1 178 ? 77.791 70.492 93.264 1.00 41.06 178 GLY B O 1
ATOM 3036 N N . GLN B 1 179 ? 76.181 69.786 94.619 1.00 39.22 179 GLN B N 1
ATOM 3037 C CA . GLN B 1 179 ? 76.666 68.405 94.567 1.00 38.28 179 GLN B CA 1
ATOM 3038 C C . GLN B 1 179 ? 76.110 67.750 93.282 1.00 38.90 179 GLN B C 1
ATOM 3039 O O . GLN B 1 179 ? 74.904 67.851 92.994 1.00 38.25 179 GLN B O 1
ATOM 3045 N N . PRO B 1 180 ? 76.986 67.097 92.477 1.00 39.09 180 PRO B N 1
ATOM 3046 C CA . PRO B 1 180 ? 76.464 66.490 91.241 1.00 37.87 180 PRO B CA 1
ATOM 3047 C C . PRO B 1 180 ? 75.668 65.233 91.633 1.00 36.31 180 PRO B C 1
ATOM 3048 O O . PRO B 1 180 ? 76.126 64.421 92.397 1.00 36.91 180 PRO B O 1
ATOM 3052 N N . LEU B 1 181 ? 74.471 65.123 91.123 1.00 34.96 181 LEU B N 1
ATOM 3053 C CA . LEU B 1 181 ? 73.587 63.992 91.575 1.00 33.23 181 LEU B CA 1
ATOM 3054 C C . LEU B 1 181 ? 72.529 63.854 90.512 1.00 30.88 181 LEU B C 1
ATOM 3055 O O . LEU B 1 181 ? 71.849 64.857 90.170 1.00 34.11 181 LEU B O 1
ATOM 3060 N N . SER B 1 182 ? 72.407 62.641 89.914 1.00 30.67 182 SER B N 1
ATOM 3061 C CA . SER B 1 182 ? 71.434 62.518 88.862 1.00 31.28 182 SER B CA 1
ATOM 3062 C C . SER B 1 182 ? 70.388 61.481 89.324 1.00 30.48 182 SER B C 1
ATOM 3063 O O . SER B 1 182 ? 70.666 60.647 90.200 1.00 32.31 182 SER B O 1
ATOM 3066 N N . VAL B 1 183 ? 69.203 61.645 88.800 1.00 31.04 183 VAL B N 1
ATOM 3067 C CA . VAL B 1 183 ? 68.088 60.745 89.152 1.00 29.83 183 VAL B CA 1
ATOM 3068 C C . VAL B 1 183 ? 67.552 60.132 87.870 1.00 30.87 183 VAL B C 1
ATOM 3069 O O . VAL B 1 183 ? 67.295 60.863 86.901 1.00 32.33 183 VAL B O 1
ATOM 3073 N N . HIS B 1 184 ? 67.321 58.790 87.899 1.00 30.02 184 HIS B N 1
ATOM 3074 C CA . HIS B 1 184 ? 66.930 58.055 86.679 1.00 31.27 184 HIS B CA 1
ATOM 3075 C C . HIS B 1 184 ? 65.645 57.254 86.853 1.00 28.88 184 HIS B C 1
ATOM 3076 O O . HIS B 1 184 ? 65.581 56.458 87.769 1.00 32.15 184 HIS B O 1
ATOM 3083 N N . GLY B 1 185 ? 64.688 57.405 85.968 1.00 29.80 185 GLY B N 1
ATOM 3084 C CA . GLY B 1 185 ? 63.494 56.594 85.975 1.00 28.87 185 GLY B CA 1
ATOM 3085 C C . GLY B 1 185 ? 63.606 55.404 85.062 1.00 29.71 185 GLY B C 1
ATOM 3086 O O . GLY B 1 185 ? 63.599 55.543 83.880 1.00 30.58 185 GLY B O 1
ATOM 3087 N N . ILE B 1 186 ? 63.722 54.230 85.637 1.00 28.77 186 ILE B N 1
ATOM 3088 C CA . ILE B 1 186 ? 63.892 53.035 84.851 1.00 29.19 186 ILE B CA 1
ATOM 3089 C C . ILE B 1 186 ? 62.828 51.996 85.184 1.00 29.76 186 ILE B C 1
ATOM 3090 O O . ILE B 1 186 ? 62.201 52.088 86.182 1.00 28.46 186 ILE B O 1
ATOM 3095 N N . VAL B 1 187 ? 62.633 51.027 84.311 1.00 28.58 187 VAL B N 1
ATOM 3096 C CA . VAL B 1 187 ? 61.680 49.955 84.536 1.00 28.22 187 VAL B CA 1
ATOM 3097 C C . VAL B 1 187 ? 62.257 48.622 84.080 1.00 30.77 187 VAL B C 1
ATOM 3098 O O . VAL B 1 187 ? 62.976 48.582 83.149 1.00 32.40 187 VAL B O 1
ATOM 3102 N N . TYR B 1 188 ? 61.951 47.561 84.788 1.00 29.70 188 TYR B N 1
ATOM 3103 C CA . TYR B 1 188 ? 62.491 46.232 84.522 1.00 30.59 188 TYR B CA 1
ATOM 3104 C C . TYR B 1 188 ? 61.375 45.304 84.118 1.00 28.74 188 TYR B C 1
ATOM 3105 O O . TYR B 1 188 ? 60.319 45.408 84.613 1.00 28.55 188 TYR B O 1
ATOM 3114 N N . THR B 1 189 ? 61.667 44.392 83.200 1.00 31.90 189 THR B N 1
ATOM 3115 C CA . THR B 1 189 ? 60.714 43.393 82.755 1.00 31.26 189 THR B CA 1
ATOM 3116 C C . THR B 1 189 ? 61.136 42.010 83.243 1.00 30.71 189 THR B C 1
ATOM 3117 O O . THR B 1 189 ? 62.056 41.454 82.754 1.00 32.92 189 THR B O 1
ATOM 3121 N N . PRO B 1 190 ? 60.445 41.482 84.227 1.00 30.66 190 PRO B N 1
ATOM 3122 C CA . PRO B 1 190 ? 60.875 40.262 84.880 1.00 32.00 190 PRO B CA 1
ATOM 3123 C C . PRO B 1 190 ? 60.964 39.104 83.898 1.00 33.60 190 PRO B C 1
ATOM 3124 O O . PRO B 1 190 ? 61.859 38.337 83.975 1.00 33.97 190 PRO B O 1
ATOM 3128 N N . GLY B 1 191 ? 60.006 39.020 83.002 1.00 35.37 191 GLY B N 1
ATOM 3129 C CA . GLY B 1 191 ? 60.016 38.041 81.869 1.00 34.49 191 GLY B CA 1
ATOM 3130 C C . GLY B 1 191 ? 61.127 38.114 80.828 1.00 36.15 191 GLY B C 1
ATOM 3131 O O . GLY B 1 191 ? 61.221 37.176 80.023 1.00 35.91 191 GLY B O 1
ATOM 3132 N N . THR B 1 192 ? 61.993 39.139 80.790 1.00 34.16 192 THR B N 1
ATOM 3133 C CA . THR B 1 192 ? 63.085 39.193 79.798 1.00 34.40 192 THR B CA 1
ATOM 3134 C C . THR B 1 192 ? 64.430 39.506 80.413 1.00 35.98 192 THR B C 1
ATOM 3135 O O . THR B 1 192 ? 65.521 39.332 79.842 1.00 35.26 192 THR B O 1
ATOM 3139 N N . GLY B 1 193 ? 64.353 40.001 81.657 1.00 34.19 193 GLY B N 1
ATOM 3140 C CA . GLY B 1 193 ? 65.588 40.388 82.374 1.00 33.59 193 GLY B CA 1
ATOM 3141 C C . GLY B 1 193 ? 66.100 41.750 81.944 1.00 32.12 193 GLY B C 1
ATOM 3142 O O . GLY B 1 193 ? 67.225 42.128 82.306 1.00 34.57 193 GLY B O 1
ATOM 3143 N N . LEU B 1 194 ? 65.337 42.500 81.155 1.00 31.76 194 LEU B N 1
ATOM 3144 C CA . LEU B 1 194 ? 65.902 43.784 80.634 1.00 31.03 194 LEU B CA 1
ATOM 3145 C C . LEU B 1 194 ? 65.332 45.022 81.375 1.00 30.36 194 LEU B C 1
ATOM 3146 O O . LEU B 1 194 ? 64.160 45.057 81.660 1.00 28.87 194 LEU B O 1
ATOM 3151 N N . VAL B 1 195 ? 66.202 46.037 81.495 1.00 32.23 195 VAL B N 1
ATOM 3152 C CA . VAL B 1 195 ? 65.872 47.366 81.991 1.00 32.32 195 VAL B CA 1
ATOM 3153 C C . VAL B 1 195 ? 65.617 48.241 80.828 1.00 33.01 195 VAL B C 1
ATOM 3154 O O . VAL B 1 195 ? 66.349 48.161 79.838 1.00 33.79 195 VAL B O 1
ATOM 3158 N N . LYS B 1 196 ? 64.577 49.084 80.903 1.00 32.47 196 LYS B N 1
ATOM 3159 C CA . LYS B 1 196 ? 64.360 50.106 79.931 1.00 31.99 196 LYS B CA 1
ATOM 3160 C C . LYS B 1 196 ? 64.462 51.490 80.656 1.00 34.59 196 LYS B C 1
ATOM 3161 O O . LYS B 1 196 ? 64.076 51.615 81.786 1.00 34.28 196 LYS B O 1
ATOM 3167 N N . GLU B 1 197 ? 64.932 52.518 79.990 1.00 34.40 197 GLU B N 1
ATOM 3168 C CA . GLU B 1 197 ? 64.963 53.871 80.574 1.00 34.49 197 GLU B CA 1
ATOM 3169 C C . GLU B 1 197 ? 63.633 54.516 80.237 1.00 35.85 197 GLU B C 1
ATOM 3170 O O . GLU B 1 197 ? 63.258 54.626 79.046 1.00 34.87 197 GLU B O 1
ATOM 3176 N N . LEU B 1 198 ? 62.833 54.856 81.257 1.00 32.97 198 LEU B N 1
ATOM 3177 C CA . LEU B 1 198 ? 61.569 55.523 81.036 1.00 31.64 198 LEU B CA 1
ATOM 3178 C C . LEU B 1 198 ? 61.809 57.035 80.983 1.00 32.64 198 LEU B C 1
ATOM 3179 O O . LEU B 1 198 ? 61.059 57.715 80.313 1.00 33.11 198 LEU B O 1
ATOM 3184 N N . ILE B 1 199 ? 62.737 57.546 81.795 1.00 32.44 199 ILE B N 1
ATOM 3185 C CA . ILE B 1 199 ? 62.977 59.003 81.819 1.00 32.19 199 ILE B CA 1
ATOM 3186 C C . ILE B 1 199 ? 64.475 59.206 81.709 1.00 34.98 199 ILE B C 1
ATOM 3187 O O . ILE B 1 199 ? 65.219 58.591 82.471 1.00 34.86 199 ILE B O 1
ATOM 3192 N N . LYS B 1 200 ? 64.898 60.128 80.820 1.00 36.09 200 LYS B N 1
ATOM 3193 C CA . LYS B 1 200 ? 66.343 60.438 80.630 1.00 38.47 200 LYS B CA 1
ATOM 3194 C C . LYS B 1 200 ? 66.910 60.967 81.941 1.00 37.14 200 LYS B C 1
ATOM 3195 O O . LYS B 1 200 ? 66.150 61.381 82.797 1.00 37.50 200 LYS B O 1
ATOM 3201 N N . PRO B 1 201 ? 68.236 61.065 82.061 1.00 37.53 201 PRO B N 1
ATOM 3202 C CA . PRO B 1 201 ? 68.842 61.532 83.290 1.00 36.61 201 PRO B CA 1
ATOM 3203 C C . PRO B 1 201 ? 68.391 62.954 83.680 1.00 36.75 201 PRO B C 1
ATOM 3204 O O . PRO B 1 201 ? 68.199 63.870 82.831 1.00 34.38 201 PRO B O 1
ATOM 3208 N N . ILE B 1 202 ? 68.070 63.082 84.970 1.00 35.68 202 ILE B N 1
ATOM 3209 C CA . ILE B 1 202 ? 67.688 64.382 85.514 1.00 33.00 202 ILE B CA 1
ATOM 3210 C C . ILE B 1 202 ? 68.851 64.766 86.423 1.00 34.54 202 ILE B C 1
ATOM 3211 O O . ILE B 1 202 ? 69.148 64.118 87.437 1.00 33.70 202 ILE B O 1
ATOM 3216 N N . THR B 1 203 ? 69.527 65.844 86.091 1.00 34.16 203 THR B N 1
ATOM 3217 C CA . THR B 1 203 ? 70.684 66.265 86.845 1.00 33.20 203 THR B CA 1
ATOM 3218 C C . THR B 1 203 ? 70.410 67.512 87.656 1.00 32.67 203 THR B C 1
ATOM 3219 O O . THR B 1 203 ? 71.226 67.936 88.409 1.00 34.04 203 THR B O 1
ATOM 3223 N N . GLY B 1 204 ? 69.251 68.094 87.493 1.00 34.17 204 GLY B N 1
ATOM 3224 C CA . GLY B 1 204 ? 68.926 69.256 88.245 1.00 33.39 204 GLY B CA 1
ATOM 3225 C C . GLY B 1 204 ? 67.615 69.786 87.808 1.00 34.84 204 GLY B C 1
ATOM 3226 O O . GLY B 1 204 ? 66.915 69.148 87.098 1.00 34.58 204 GLY B O 1
ATOM 3227 N N . MET B 1 205 ? 67.308 70.989 88.234 1.00 33.01 205 MET B N 1
ATOM 3228 C CA . MET B 1 205 ? 66.020 71.558 88.010 1.00 34.32 205 MET B CA 1
ATOM 3229 C C . MET B 1 205 ? 65.691 71.744 86.551 1.00 34.94 205 MET B C 1
ATOM 3230 O O . MET B 1 205 ? 64.583 71.563 86.144 1.00 34.01 205 MET B O 1
ATOM 3235 N N . GLU B 1 206 ? 66.677 72.124 85.774 1.00 36.47 206 GLU B N 1
ATOM 3236 C CA . GLU B 1 206 ? 66.489 72.319 84.360 1.00 37.42 206 GLU B CA 1
ATOM 3237 C C . GLU B 1 206 ? 66.026 71.038 83.688 1.00 33.45 206 GLU B C 1
ATOM 3238 O O . GLU B 1 206 ? 65.072 71.038 82.994 1.00 35.73 206 GLU B O 1
ATOM 3244 N N . ASP B 1 207 ? 66.726 69.955 83.932 1.00 33.03 207 ASP B N 1
ATOM 3245 C CA . ASP B 1 207 ? 66.356 68.665 83.415 1.00 33.60 207 ASP B CA 1
ATOM 3246 C C . ASP B 1 207 ? 64.947 68.304 83.870 1.00 33.44 207 ASP B C 1
ATOM 3247 O O . ASP B 1 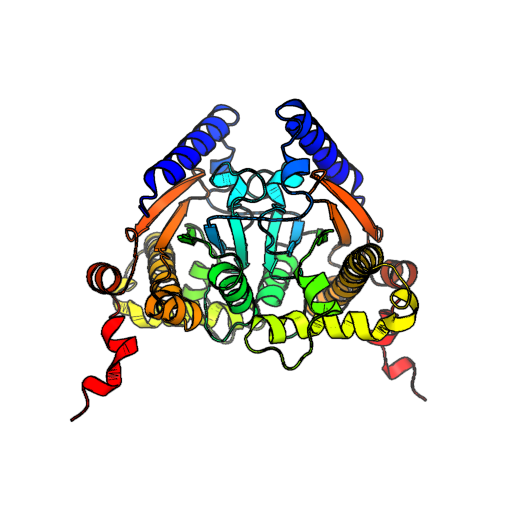207 ? 64.159 67.841 83.100 1.00 35.29 207 ASP B O 1
ATOM 3252 N N . ALA B 1 208 ? 64.633 68.563 85.121 1.00 32.73 208 ALA B N 1
ATOM 3253 C CA . ALA B 1 208 ? 63.332 68.213 85.654 1.00 32.71 208 ALA B CA 1
ATOM 3254 C C . ALA B 1 208 ? 62.230 68.982 84.966 1.00 32.65 208 ALA B C 1
ATOM 3255 O O . ALA B 1 208 ? 61.204 68.475 84.699 1.00 32.84 208 ALA B O 1
ATOM 3257 N N . GLY B 1 209 ? 62.466 70.235 84.657 1.00 34.53 209 GLY B N 1
ATOM 3258 C CA . GLY B 1 209 ? 61.485 71.011 83.949 1.00 35.55 209 GLY B CA 1
ATOM 3259 C C . GLY B 1 209 ? 61.237 70.476 82.565 1.00 36.90 209 GLY B C 1
ATOM 3260 O O . GLY B 1 209 ? 60.186 70.609 82.026 1.00 37.79 209 GLY B O 1
ATOM 3261 N N . ALA B 1 210 ? 62.233 69.839 82.002 1.00 37.78 210 ALA B N 1
ATOM 3262 C CA . ALA B 1 210 ? 62.134 69.347 80.654 1.00 38.83 210 ALA B CA 1
ATOM 3263 C C . ALA B 1 210 ? 61.454 68.011 80.586 1.00 39.38 210 ALA B C 1
ATOM 3264 O O . ALA B 1 210 ? 60.807 67.690 79.632 1.00 40.46 210 ALA B O 1
ATOM 3266 N N . LEU B 1 211 ? 61.673 67.211 81.606 1.00 37.03 211 LEU B N 1
ATOM 3267 C CA . LEU B 1 211 ? 61.432 65.794 81.534 1.00 37.40 211 LEU B CA 1
ATOM 3268 C C . LEU B 1 211 ? 60.272 65.242 82.360 1.00 37.09 211 LEU B C 1
ATOM 3269 O O . LEU B 1 211 ? 59.852 64.148 82.123 1.00 38.56 211 LEU B O 1
ATOM 3274 N N . LEU B 1 212 ? 59.797 65.983 83.345 1.00 35.25 212 LEU B N 1
ATOM 3275 C CA . LEU B 1 212 ? 58.753 65.495 84.218 1.00 33.59 212 LEU B CA 1
ATOM 3276 C C . LEU B 1 212 ? 57.406 66.129 83.940 1.00 34.11 212 LEU B C 1
ATOM 3277 O O . LEU B 1 212 ? 57.325 67.300 83.711 1.00 33.67 212 LEU B O 1
ATOM 3282 N N . ARG B 1 213 ? 56.354 65.341 83.996 1.00 33.07 213 ARG B N 1
ATOM 3283 C CA . ARG B 1 213 ? 55.019 65.828 83.760 1.00 34.63 213 ARG B CA 1
ATOM 3284 C C . ARG B 1 213 ? 54.475 66.717 84.855 1.00 33.27 213 ARG B C 1
ATOM 3285 O O . ARG B 1 213 ? 53.638 67.555 84.598 1.00 33.16 213 ARG B O 1
ATOM 3293 N N . ALA B 1 214 ? 54.929 66.497 86.076 1.00 31.05 214 ALA B N 1
ATOM 3294 C CA . ALA B 1 214 ? 54.591 67.366 87.180 1.00 31.36 214 ALA B CA 1
ATOM 3295 C C . ALA B 1 214 ? 55.661 68.424 87.278 1.00 30.77 214 ALA B C 1
ATOM 3296 O O . ALA B 1 214 ? 56.757 68.184 86.930 1.00 30.76 214 ALA B O 1
ATOM 3298 N N . ASP B 1 215 ? 55.293 69.587 87.770 1.00 30.03 215 ASP B N 1
ATOM 3299 C CA . ASP B 1 215 ? 56.107 70.788 87.736 1.00 29.70 215 ASP B CA 1
ATOM 3300 C C . ASP B 1 215 ? 56.950 70.980 88.990 1.00 28.10 215 ASP B C 1
ATOM 3301 O O . ASP B 1 215 ? 56.508 71.514 89.957 1.00 28.05 215 ASP B O 1
ATOM 3306 N N . LEU B 1 216 ? 58.172 70.512 88.937 1.00 27.60 216 LEU B N 1
ATOM 3307 C CA . LEU B 1 216 ? 59.042 70.560 90.081 1.00 28.00 216 LEU B CA 1
ATOM 3308 C C . LEU B 1 216 ? 59.353 71.976 90.485 1.00 30.55 216 LEU B C 1
ATOM 3309 O O . LEU B 1 216 ? 59.462 72.260 91.636 1.00 28.15 216 LEU B O 1
ATOM 3314 N N . LYS B 1 217 ? 59.486 72.858 89.516 1.00 30.96 217 LYS B N 1
ATOM 3315 C CA . LYS B 1 217 ? 59.763 74.253 89.866 1.00 29.68 217 LYS B CA 1
ATOM 3316 C C . LYS B 1 217 ? 58.621 74.859 90.663 1.00 28.06 217 LYS B C 1
ATOM 3317 O O . LYS B 1 217 ? 58.890 75.504 91.670 1.00 30.02 217 LYS B O 1
ATOM 3323 N N . GLN B 1 218 ? 57.386 74.638 90.236 1.00 28.36 218 GLN B N 1
ATOM 3324 C CA . GLN B 1 218 ? 56.244 75.130 90.918 1.00 29.52 218 GLN B CA 1
ATOM 3325 C C . GLN B 1 218 ? 56.210 74.529 92.353 1.00 30.48 218 GLN B C 1
ATOM 3326 O O . GLN B 1 218 ? 55.890 75.221 93.310 1.00 28.14 218 GLN B O 1
ATOM 3332 N N . HIS B 1 219 ? 56.539 73.249 92.485 1.00 27.89 219 HIS B N 1
ATOM 3333 C CA . HIS B 1 219 ? 56.561 72.592 93.880 1.00 28.29 219 HIS B CA 1
ATOM 3334 C C . HIS B 1 219 ? 57.579 73.298 94.776 1.00 30.73 219 HIS B C 1
ATOM 3335 O O . HIS B 1 219 ? 57.281 73.567 95.971 1.00 29.26 219 HIS B O 1
ATOM 3342 N N . CYS B 1 220 ? 58.753 73.652 94.200 1.00 29.18 220 CYS B N 1
ATOM 3343 C CA . CYS B 1 220 ? 59.828 74.187 95.002 1.00 29.72 220 CYS B CA 1
ATOM 3344 C C . CYS B 1 220 ? 59.627 75.664 95.279 1.00 29.68 220 CYS B C 1
ATOM 3345 O O . CYS B 1 220 ? 60.041 76.101 96.361 1.00 28.80 220 CYS B O 1
ATOM 3348 N N . PHE B 1 221 ? 58.900 76.352 94.392 1.00 31.64 221 PHE B N 1
ATOM 3349 C CA . PHE B 1 221 ? 58.808 77.879 94.452 1.00 32.72 221 PHE B CA 1
ATOM 3350 C C . PHE B 1 221 ? 57.427 78.347 94.327 1.00 34.44 221 PHE B C 1
ATOM 3351 O O . PHE B 1 221 ? 57.176 79.460 93.841 1.00 35.57 221 PHE B O 1
ATOM 3359 N N . PHE B 1 222 ? 56.492 77.518 94.812 1.00 31.59 222 PHE B N 1
ATOM 3360 C CA . PHE B 1 222 ? 55.134 77.792 94.675 1.00 31.36 222 PHE B CA 1
ATOM 3361 C C . PHE B 1 222 ? 54.762 79.221 95.093 1.00 32.27 222 PHE B C 1
ATOM 3362 O O . PHE B 1 222 ? 53.906 79.763 94.432 1.00 34.90 222 PHE B O 1
ATOM 3370 N N . SER B 1 223 ? 55.255 79.704 96.239 1.00 33.38 223 SER B N 1
ATOM 3371 C CA . SER B 1 223 ? 54.678 80.951 96.840 1.00 36.94 223 SER B CA 1
ATOM 3372 C C . SER B 1 223 ? 55.078 82.228 95.990 1.00 38.63 223 SER B C 1
ATOM 3373 O O . SER B 1 223 ? 54.479 83.305 96.160 1.00 37.56 223 SER B O 1
ATOM 3376 N N . GLU B 1 224 ? 56.121 82.112 95.187 1.00 40.44 224 GLU B N 1
ATOM 3377 C CA . GLU B 1 224 ? 56.392 83.156 94.120 1.00 44.17 224 GLU B CA 1
ATOM 3378 C C . GLU B 1 224 ? 55.212 83.464 93.196 1.00 45.73 224 GLU B C 1
ATOM 3379 O O . GLU B 1 224 ? 55.169 84.560 92.544 1.00 47.01 224 GLU B O 1
ATOM 3385 N N . SER B 1 225 ? 54.207 82.574 93.139 1.00 44.30 225 SER B N 1
ATOM 3386 C CA . SER B 1 225 ? 53.015 82.883 92.341 1.00 44.26 225 SER B CA 1
ATOM 3387 C C . SER B 1 225 ? 51.825 83.408 93.074 1.00 45.20 225 SER B C 1
ATOM 3388 O O . SER B 1 225 ? 50.796 83.707 92.433 1.00 46.61 225 SER B O 1
ATOM 3391 N N . LEU B 1 226 ? 51.926 83.571 94.378 1.00 45.54 226 LEU B N 1
ATOM 3392 C CA . LEU B 1 226 ? 50.935 84.415 95.086 1.00 47.62 226 LEU B CA 1
ATOM 3393 C C . LEU B 1 226 ? 51.094 85.915 94.656 1.00 49.91 226 LEU B C 1
ATOM 3394 O O . LEU B 1 226 ? 52.171 86.283 94.113 1.00 48.99 226 LEU B O 1
ATOM 3399 N N . ALA B 1 227 ? 50.038 86.733 94.869 1.00 53.22 227 ALA B N 1
ATOM 3400 C CA . ALA B 1 227 ? 50.105 88.210 94.691 1.00 55.69 227 ALA B CA 1
ATOM 3401 C C . ALA B 1 227 ? 51.245 88.716 95.589 1.00 57.77 227 ALA B C 1
ATOM 3402 O O . ALA B 1 227 ? 52.260 89.193 95.041 1.00 60.25 227 ALA B O 1
#

CATH classification: 3.40.1050.10

Foldseek 3Di:
DPDCVVVVVVVVVVVVVVCVVPVCLPVVPVPHAQAQEEEQEAPPPLDDPCVLVVHGPRHYHYDHYQLSADDLPDCRNVVSLQCCCPPNVHAEYEREYEQPRVLLLCLVDPDLVDDDVSSVVSVVLVVLVVVPCVPQPPDPSRVSRVVSRLSSLLVRQLNSCLHPNNQVCVVVPRFHKYFRWYAYSVPSDIDGSWDIDRHQVSCCVTHPDRSPCVVVVVVVDD/DPDCVVVVVVVVVVVVVVCVVPVCLPVVPVDHAQEQEEEQEAPPPLDDVCVLVVHGPRHYHYDHYQQSADALPPPRVVVSLQCCCPPSVHQEYEREFEAPRVLLLCLVDPDLVDDDVSSVVSVVLVVLCVVCVVVLPPDDSRVSRVVSRLSSLLVRLLNSCLHPNNVVCVVVVRFHKYFRWYAYSVPSDIDTSWPIDGHQVSCCVTHPDRSVCVVPVCVPDD

Nearest PDB structures (foldseek):
  3ucj-assembly1_A  TM=1.005E+00  e=1.409E-46  Coccomyxa sp. PA
  5jj8-assembly1_A  TM=9.632E-01  e=6.904E-23  Pseudomonas aeruginosa
  5bq1-assembly1_A  TM=9.577E-01  e=1.619E-22  Pseudomonas aeruginosa
  4o1j-assembly1_A  TM=9.357E-01  e=3.075E-19  Sordaria macrospora
  2w3n-assembly1_C  TM=8.964E-01  e=9.503E-16  Cryptococcus neoformans

=== Feature glossary ===
A reading guide for the features in this record.

Start from the sequence.

  · Sequence gives the chain of amino acids in standard one-letter code (A=alanine, C=cysteine, …, Y=tyrosine), read N→C. It is the only feature that is directly encoded by the gene; all structural features are derived from the folded form of this sequence.

Fold it, and you get atomic coordinates and the backbone conformation that goes with them.

  · The mmCIF table is the protein's shape written out atom by atom. For each backbone N, Cα, C, and carbonyl O, it records an (x, y, z) coordinate triple in Å plus the residue type, chain letter, and residue number.

  · Backbone dihedral angles. Every residue except chain termini has a φ (preceding-C → N → Cα → C) and a ψ (N → Cα → C → next-N). They are reported in degrees following the IUPAC sign convention. Secondary structure is essentially a statement about which (φ, ψ) basin each residue occupies.

  · DSSP 8-state secondary structure assigns each residue one of H (α-helix), G (3₁₀-helix), I (π-helix), E (extended β-strand), B (isolated β-bridge), T (hydrogen-bonded turn), S (bend), or '-' (coil). The assignment is computed from backbone hydrogen-bond geometry via the Kabsch–Sander algorithm.

  · P-SEA three-state annotation labels each residue as helix, strand, or coil based purely on the geometry of the Cα trace. It serves as a fallback when the full backbone (and thus DSSP) is unavailable.

Summarize the fold with a handful of shape descriptors and a per-residue structural alphabet.

  · Radius of gyration (Rg) is the root-mean-square distance of Cα atoms from their centroid — a single number for overall size and compactness. A globular domain of N residues has Rg ≈ 2.2·N^0.38 Å; an extended or disordered chain has a much larger Rg. The Cα contact count is the number of residue pairs whose Cα atoms are within 8 Å and are more than four positions apart in sequence — a standard proxy for tertiary packing density. The bounding box is the smallest axis-aligned box enclosing all Cα atoms.

  · Foldseek's 3Di representation compresses backbone geometry into a per-residue letter drawn from a learned twenty-state alphabet. It captures the tertiary interaction pattern around each residue — which residues are packed against it in space, regardless of where they are in sequence.

  · Accessible surface area quantifies burial. A residue with SASA near zero is packed into the hydrophobic core; one with SASA >100 Å² sits on the surface. Computed here via the Shrake–Rupley numerical algorithm with a 1.4 Å probe.

Ask how reliable the model is.

  · For AlphaFold models, the B-factor field carries pLDDT — the model's own estimate of local accuracy on a 0–100 scale. Regions with pLDDT<50 should be treated as essentially unmodeled; they often correspond to intrinsically disordered segments.

  · For experimental (PDB) structures, the B-factor (temperature factor) quantifies the positional spread of each atom in the crystal — a combination of thermal vibration and static disorder — in units of Å². High B-factors mark flexible loops or poorly resolved regions; low B-factors mark the rigid, well-ordered core.

  · PAE(i, j) answers: if I align the predicted and true structures on residue i, how far off (in Å) do I expect residue j to be? A block-diagonal PAE matrix with low values on the blocks and high values off-diagonal is the signature of a multi-domain protein with confidently predicted domains but uncertain inter-domain orientation.

Place it in context: what it resembles, what it is annotated as, and how it looks.

  · Structural nearest neighbors (via Foldseek easy-search vs the PDB). Reported per hit: target PDB id, E-value, and alignment TM-score. A TM-score above ~0.5 is the conventional threshold for 'same fold'.

  · Functional annotations link the protein to curated databases. InterPro entries identify conserved domains and families by matching the sequence against member-database signatures (Pfam, PROSITE, CDD, …). Gene Ontology (GO) terms describe molecular function, biological process, and cellular component in a controlled vocabulary. CATH places the structure in a hierarchical fold classification (Class/Architecture/Topology/Homologous-superfamily). The organism is the source species.

  · Plot images: a contact map (which residues are close in 3D, as an N×N binary image), a Ramachandran scatter (backbone torsion angles, revealing secondary-structure composition at a glance), and — for AlphaFold structures — a PAE heatmap (pairwise prediction confidence).

  · Structure images are PyMOL renders from six orthogonal camera directions. Cartoon representation draws helices as coils and strands as arrows; sticks shows the backbone as bonds; surface shows the solvent-excluded envelope. Rainbow coloring maps sequence position to hue (blue→red, N→C); chain coloring assigns a distinct color per polypeptide.